Protein AF-D7FYA0-F1 (afdb_monomer)

pLDDT: mean 73.51, std 25.2, range [18.3, 98.06]

Radius of gyration: 28.62 Å; Cα contacts (8 Å, |Δi|>4): 491; chains: 1; bounding box: 89×74×81 Å

Mean predicted aligned error: 13.31 Å

Structure (mmCIF, N/CA/C/O backbone):
data_AF-D7FYA0-F1
#
_entry.id   AF-D7FYA0-F1
#
loop_
_atom_site.group_PDB
_atom_site.id
_atom_site.type_symbol
_atom_site.label_atom_id
_atom_site.label_alt_id
_atom_site.label_comp_id
_atom_site.label_asym_id
_atom_site.label_entity_id
_atom_site.label_seq_id
_atom_site.pdbx_PDB_ins_code
_atom_site.Cartn_x
_atom_site.Cartn_y
_atom_site.Cartn_z
_atom_site.occupancy
_atom_site.B_iso_or_equiv
_atom_site.auth_seq_id
_atom_site.auth_comp_id
_atom_site.auth_asym_id
_atom_site.auth_atom_id
_atom_site.pdbx_PDB_model_num
ATOM 1 N N . MET A 1 1 ? -9.406 -49.881 24.470 1.00 34.91 1 MET A N 1
ATOM 2 C CA . MET A 1 1 ? -10.396 -48.944 23.894 1.00 34.91 1 MET A CA 1
ATOM 3 C C . MET A 1 1 ? -9.647 -47.731 23.357 1.00 34.91 1 MET A C 1
ATOM 5 O O . MET A 1 1 ? -9.033 -47.021 24.137 1.00 34.91 1 MET A O 1
ATOM 9 N N . ARG A 1 2 ? -9.580 -47.570 22.029 1.00 23.20 2 ARG A N 1
ATOM 10 C CA . ARG A 1 2 ? -8.927 -46.435 21.348 1.00 23.20 2 ARG A CA 1
ATOM 11 C C . ARG A 1 2 ? -10.000 -45.409 20.962 1.00 23.20 2 ARG A C 1
ATOM 13 O O . ARG A 1 2 ? -11.023 -45.851 20.442 1.00 23.20 2 ARG A O 1
ATOM 20 N N . PRO A 1 3 ? -9.791 -44.093 21.137 1.00 28.09 3 PRO A N 1
ATOM 21 C CA . PRO A 1 3 ? -10.703 -43.107 20.585 1.00 28.09 3 PRO A CA 1
ATOM 22 C C . PRO A 1 3 ? -10.347 -42.785 19.126 1.00 28.09 3 PRO A C 1
ATOM 24 O O . PRO 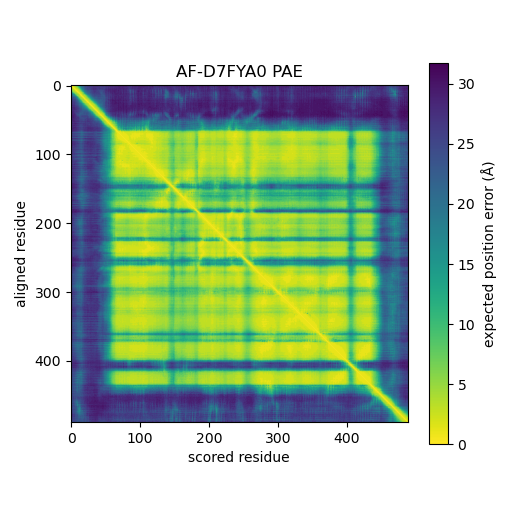A 1 3 ? -9.182 -42.708 18.728 1.00 28.09 3 PRO A O 1
ATOM 27 N N . SER A 1 4 ? -11.406 -42.638 18.339 1.00 23.02 4 SER A N 1
ATOM 28 C CA . SER A 1 4 ? -11.462 -42.331 16.914 1.00 23.02 4 SER A CA 1
ATOM 29 C C . SER A 1 4 ? -10.885 -40.953 16.581 1.00 23.02 4 SER A C 1
ATOM 31 O O . SER A 1 4 ? -11.276 -39.950 17.175 1.00 23.02 4 SER A O 1
ATOM 33 N N . ARG A 1 5 ? -10.010 -40.894 15.571 1.00 25.75 5 ARG A N 1
ATOM 34 C CA . ARG A 1 5 ? -9.572 -39.650 14.923 1.00 25.75 5 ARG A CA 1
ATOM 35 C C . ARG A 1 5 ? -10.638 -39.205 13.917 1.00 25.75 5 ARG A C 1
ATOM 37 O O . ARG A 1 5 ? -10.894 -39.916 12.951 1.00 25.75 5 ARG A O 1
ATOM 44 N N . GLY A 1 6 ? -11.247 -38.044 14.152 1.00 22.66 6 GLY A N 1
ATOM 45 C CA . GLY A 1 6 ? -12.081 -37.350 13.171 1.00 22.66 6 GLY A CA 1
ATOM 46 C C . GLY A 1 6 ? -11.206 -36.646 12.133 1.00 22.66 6 GLY A C 1
ATOM 47 O O . GLY A 1 6 ? -10.280 -35.921 12.491 1.00 22.66 6 GLY A O 1
ATOM 48 N N . ALA A 1 7 ? -11.477 -36.900 10.856 1.00 21.97 7 ALA A N 1
ATOM 49 C CA . ALA A 1 7 ? -10.802 -36.278 9.727 1.00 21.97 7 ALA A CA 1
ATOM 50 C C . ALA A 1 7 ? -11.285 -34.828 9.540 1.00 21.97 7 ALA A C 1
ATOM 52 O O . ALA A 1 7 ? -12.483 -34.588 9.404 1.00 21.97 7 ALA A O 1
ATOM 53 N N . PHE A 1 8 ? -10.352 -33.874 9.502 1.00 22.17 8 PHE A N 1
ATOM 54 C CA . PHE A 1 8 ? -10.597 -32.515 9.021 1.00 22.17 8 PHE A CA 1
ATOM 55 C C . PHE A 1 8 ? -10.213 -32.438 7.541 1.00 22.17 8 PHE A C 1
ATOM 57 O O . PHE A 1 8 ? -9.080 -32.741 7.169 1.00 22.17 8 PHE A O 1
ATOM 64 N N . ALA A 1 9 ? -11.166 -32.041 6.700 1.00 19.44 9 ALA A N 1
ATOM 65 C CA . ALA A 1 9 ? -10.932 -31.721 5.300 1.00 19.44 9 ALA A CA 1
ATOM 66 C C . ALA A 1 9 ? -10.436 -30.270 5.190 1.00 19.44 9 ALA A C 1
ATOM 68 O O . ALA A 1 9 ? -11.156 -29.339 5.548 1.00 19.44 9 ALA A O 1
ATOM 69 N N . VAL A 1 10 ? -9.213 -30.085 4.692 1.00 23.38 10 VAL A N 1
ATOM 70 C CA . VAL A 1 10 ? -8.648 -28.782 4.313 1.00 23.38 10 VAL A CA 1
ATOM 71 C C . VAL A 1 10 ? -8.746 -28.667 2.794 1.00 23.38 10 VAL A C 1
ATOM 73 O O . VAL A 1 10 ? -8.213 -29.502 2.065 1.00 23.38 10 VAL A O 1
ATOM 76 N N . GLY A 1 11 ? -9.485 -27.666 2.316 1.00 20.50 11 GLY A N 1
ATOM 77 C CA . GLY A 1 11 ? -9.653 -27.395 0.891 1.00 20.50 11 GLY A CA 1
ATOM 78 C C . GLY A 1 11 ? -8.407 -26.740 0.300 1.00 20.50 11 GLY A C 1
ATOM 79 O O . GLY A 1 11 ? -8.129 -25.580 0.581 1.00 20.50 11 GLY A O 1
ATOM 80 N N . LEU A 1 12 ? -7.688 -27.486 -0.540 1.00 23.25 12 LEU A N 1
ATOM 81 C CA . LEU A 1 12 ? -6.681 -26.973 -1.470 1.00 23.25 12 LEU A CA 1
ATOM 82 C C . LEU A 1 12 ? -7.350 -26.099 -2.544 1.00 23.25 12 LEU A C 1
ATOM 84 O O . LEU A 1 12 ? -8.295 -26.542 -3.198 1.00 23.25 12 LEU A O 1
ATOM 88 N N . ALA A 1 13 ? -6.794 -24.916 -2.809 1.00 21.95 13 ALA A N 1
ATOM 89 C CA . ALA A 1 13 ? -7.028 -24.183 -4.048 1.00 21.95 13 ALA A CA 1
ATOM 90 C C . ALA A 1 13 ? -5.758 -24.219 -4.915 1.00 21.95 13 ALA A C 1
ATOM 92 O O . ALA A 1 13 ? -4.692 -23.752 -4.532 1.00 21.95 13 ALA A O 1
ATOM 93 N N . SER A 1 14 ? -5.940 -24.858 -6.068 1.00 22.44 14 SER A N 1
ATOM 94 C CA . SER A 1 14 ? -5.029 -25.217 -7.156 1.00 22.44 14 SER A CA 1
ATOM 95 C C . SER A 1 14 ? -3.914 -24.221 -7.534 1.00 22.44 14 SER A C 1
ATOM 97 O O . SER A 1 14 ? -4.184 -23.137 -8.043 1.00 22.44 14 SER A O 1
ATOM 99 N N . LEU A 1 15 ? -2.662 -24.694 -7.470 1.00 24.25 15 LEU A N 1
ATOM 100 C CA . LEU A 1 15 ? -1.656 -24.450 -8.512 1.00 24.25 15 LEU A CA 1
ATOM 101 C C . LEU A 1 15 ? -2.015 -25.355 -9.702 1.00 24.25 15 LEU A C 1
ATOM 103 O O . LEU A 1 15 ? -2.299 -26.541 -9.522 1.00 24.25 15 LEU A O 1
ATOM 107 N N . GLY A 1 16 ? -2.090 -24.799 -10.908 1.00 20.78 16 GLY A N 1
ATOM 108 C CA . GLY A 1 16 ? -2.369 -25.568 -12.117 1.00 20.78 16 GLY A CA 1
ATOM 109 C C . GLY A 1 16 ? -1.102 -26.248 -12.625 1.00 20.78 16 GLY A C 1
ATOM 110 O O . GLY A 1 16 ? -0.289 -25.595 -13.264 1.00 20.78 16 GLY A O 1
ATOM 111 N N . PHE A 1 17 ? -0.957 -27.552 -12.386 1.00 23.05 17 PHE A N 1
ATOM 112 C CA . PHE A 1 17 ? 0.016 -28.391 -13.087 1.00 23.05 17 PHE A CA 1
ATOM 113 C C . PHE A 1 17 ? -0.717 -29.357 -14.016 1.00 23.05 17 PHE A C 1
ATOM 115 O O . PHE A 1 17 ? -1.563 -30.144 -13.588 1.00 23.05 17 PHE A O 1
ATOM 122 N N . ALA A 1 18 ? -0.380 -29.292 -15.303 1.00 24.16 18 ALA A N 1
ATOM 123 C CA . ALA A 1 18 ? -0.739 -30.310 -16.274 1.00 24.16 18 ALA A CA 1
ATOM 124 C C . ALA A 1 18 ? 0.189 -31.518 -16.079 1.00 24.16 18 ALA A C 1
ATOM 126 O O . ALA A 1 18 ? 1.399 -31.420 -16.261 1.00 24.16 18 ALA A O 1
ATOM 127 N N . SER A 1 19 ? -0.390 -32.652 -15.687 1.00 20.69 19 SER A N 1
ATOM 12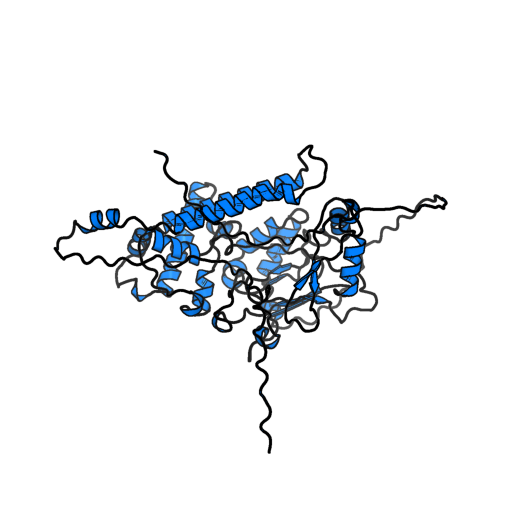8 C CA . SER A 1 19 ? 0.274 -33.956 -15.681 1.00 20.69 19 SER A CA 1
ATOM 129 C C . SER A 1 19 ? 0.115 -34.594 -17.061 1.00 20.69 19 SER A C 1
ATOM 131 O O . SER A 1 19 ? -1.009 -34.734 -17.545 1.00 20.69 19 SER A O 1
ATOM 133 N N . THR A 1 20 ? 1.215 -34.997 -17.696 1.00 26.84 20 THR A N 1
ATOM 134 C CA . THR A 1 20 ? 1.180 -35.856 -18.888 1.00 26.84 20 THR A CA 1
ATOM 135 C C . THR A 1 20 ? 1.907 -37.162 -18.615 1.00 26.84 20 THR A C 1
ATOM 137 O O . THR A 1 20 ? 3.095 -37.176 -18.294 1.00 26.84 20 THR A O 1
ATOM 140 N N . HIS A 1 21 ? 1.152 -38.250 -18.762 1.00 24.48 21 HIS A N 1
ATOM 141 C CA . HIS A 1 21 ? 1.601 -39.634 -18.716 1.00 24.48 21 HIS A CA 1
ATOM 142 C C . HIS A 1 21 ? 2.680 -39.946 -19.761 1.00 24.48 21 HIS A C 1
ATOM 144 O O . HIS A 1 21 ? 2.693 -39.410 -20.869 1.00 24.48 21 HIS A O 1
ATOM 150 N N . ALA A 1 22 ? 3.553 -40.874 -19.374 1.00 23.14 22 ALA A N 1
ATOM 151 C CA . ALA A 1 22 ? 4.593 -41.489 -20.179 1.00 23.14 22 ALA A CA 1
ATOM 152 C C . ALA A 1 22 ? 4.040 -42.230 -21.409 1.00 23.14 22 ALA A C 1
ATOM 154 O O . ALA A 1 22 ? 3.049 -42.952 -21.311 1.00 23.14 22 ALA A O 1
ATOM 155 N N . PHE A 1 23 ? 4.755 -42.125 -22.532 1.00 23.22 23 PHE A N 1
ATOM 156 C CA . PHE A 1 23 ? 4.722 -43.108 -23.613 1.00 23.22 23 PHE A CA 1
ATOM 157 C C . PHE A 1 23 ? 6.124 -43.255 -24.222 1.00 23.22 23 PHE A C 1
ATOM 159 O O . PHE A 1 23 ? 6.878 -42.288 -24.343 1.00 23.22 23 PHE A O 1
ATOM 166 N N . THR A 1 24 ? 6.475 -44.500 -24.523 1.00 26.53 24 THR A N 1
ATOM 167 C CA . THR A 1 24 ? 7.800 -45.027 -24.876 1.00 26.53 24 THR A CA 1
ATOM 168 C C . THR A 1 24 ? 8.007 -45.186 -26.389 1.00 26.53 24 THR A C 1
ATOM 170 O O . THR A 1 24 ? 7.126 -45.722 -27.055 1.00 26.53 24 THR A O 1
ATOM 173 N N . GLY A 1 25 ? 9.222 -44.867 -26.874 1.00 24.08 25 GLY A N 1
ATOM 174 C CA . GLY A 1 25 ? 9.871 -45.436 -28.082 1.00 24.08 25 GLY A CA 1
ATOM 175 C C . GLY A 1 25 ? 9.777 -44.642 -29.406 1.00 24.08 25 GLY A C 1
ATOM 176 O O . GLY A 1 25 ? 8.883 -43.816 -29.548 1.00 24.08 25 GLY A O 1
ATOM 177 N N . PRO A 1 26 ? 10.617 -44.952 -30.425 1.00 30.06 26 PRO A N 1
ATOM 178 C CA . PRO A 1 26 ? 12.087 -44.881 -30.405 1.00 30.06 26 PRO A CA 1
ATOM 179 C C . PRO A 1 26 ? 12.700 -44.006 -31.539 1.00 30.06 26 PRO A C 1
ATOM 181 O O . PRO A 1 26 ? 12.007 -43.400 -32.347 1.00 30.06 26 PRO A O 1
ATOM 184 N N . ALA A 1 27 ? 14.037 -43.938 -31.517 1.00 25.61 27 ALA A N 1
ATOM 185 C CA . ALA A 1 27 ? 14.988 -43.044 -32.191 1.00 25.61 27 ALA A CA 1
ATOM 186 C C . ALA A 1 27 ? 15.115 -43.096 -33.733 1.00 25.61 27 ALA A C 1
ATOM 188 O O . ALA A 1 27 ? 14.872 -44.137 -34.332 1.00 25.61 27 ALA A O 1
ATOM 189 N N . LEU A 1 28 ? 15.663 -42.009 -34.312 1.00 24.25 28 LEU A N 1
ATOM 190 C CA . LEU A 1 28 ? 16.571 -41.957 -35.488 1.00 24.25 28 LEU A CA 1
ATOM 191 C C . LEU A 1 28 ? 17.210 -40.538 -35.573 1.00 24.25 28 LEU A C 1
ATOM 193 O O . LEU A 1 28 ? 16.485 -39.558 -35.696 1.00 24.25 28 LEU A O 1
ATOM 197 N N . THR A 1 29 ? 18.453 -40.319 -35.115 1.00 25.50 29 THR A N 1
ATOM 198 C CA . THR A 1 29 ? 19.770 -40.277 -35.820 1.00 25.50 29 THR A CA 1
ATOM 199 C C . THR A 1 29 ? 20.043 -39.144 -36.837 1.00 25.50 29 THR A C 1
ATOM 201 O O . THR A 1 29 ? 19.496 -39.141 -37.931 1.00 25.50 29 THR A O 1
ATOM 204 N N . THR A 1 30 ? 21.074 -38.333 -36.496 1.00 26.67 30 THR A N 1
ATOM 205 C CA . THR A 1 30 ? 22.162 -37.736 -37.340 1.00 26.67 30 THR A CA 1
ATOM 206 C C . THR A 1 30 ? 21.802 -36.684 -38.416 1.00 26.67 30 THR A C 1
ATOM 208 O O . THR A 1 30 ? 20.799 -36.826 -39.084 1.00 26.67 30 THR A O 1
ATOM 211 N N . ALA A 1 31 ? 22.574 -35.630 -38.736 1.00 24.73 31 ALA A N 1
ATOM 212 C CA . ALA A 1 31 ? 23.927 -35.188 -38.378 1.00 24.73 31 ALA A CA 1
ATOM 213 C C . ALA A 1 31 ? 24.228 -33.749 -38.902 1.00 24.73 31 ALA A C 1
ATOM 215 O O . ALA A 1 31 ? 23.757 -33.369 -39.963 1.00 24.73 31 ALA A O 1
ATOM 216 N N . ARG A 1 32 ? 25.142 -33.068 -38.184 1.00 23.70 32 ARG A N 1
ATOM 217 C CA . ARG A 1 32 ? 26.326 -32.267 -38.610 1.00 23.70 32 ARG A CA 1
ATOM 218 C C . ARG A 1 32 ? 26.267 -30.933 -39.396 1.00 23.70 32 ARG A C 1
ATOM 220 O O . ARG A 1 32 ? 25.649 -30.796 -40.442 1.00 23.70 32 ARG A O 1
ATOM 227 N N . SER A 1 33 ? 27.259 -30.122 -38.975 1.00 26.48 33 SER A N 1
ATOM 228 C CA . SER A 1 33 ? 28.098 -29.111 -39.669 1.00 26.48 33 SER A CA 1
ATOM 229 C C . SER A 1 33 ? 27.683 -27.645 -39.470 1.00 26.48 33 SER A C 1
ATOM 231 O O . SER A 1 33 ? 26.501 -27.349 -39.491 1.00 26.48 33 SER A O 1
ATOM 233 N N . GLY A 1 34 ? 28.570 -26.670 -39.233 1.00 23.25 34 GLY A N 1
ATOM 234 C CA . GLY A 1 34 ? 30.035 -26.626 -39.115 1.00 23.25 34 GLY A CA 1
ATOM 235 C C . GLY A 1 34 ? 30.541 -25.162 -39.144 1.00 23.25 34 GLY A C 1
ATOM 236 O O . GLY A 1 34 ? 29.816 -24.289 -39.600 1.00 23.25 34 GLY A O 1
ATOM 237 N N . CYS A 1 35 ? 31.793 -24.950 -38.704 1.00 21.94 35 CYS A N 1
ATOM 238 C CA . CYS A 1 35 ? 32.676 -23.764 -38.851 1.00 21.94 35 CYS A CA 1
ATOM 239 C C . CYS A 1 35 ? 32.274 -22.427 -38.178 1.00 21.94 35 CYS A C 1
ATOM 241 O O . CYS A 1 35 ? 31.241 -21.853 -38.475 1.00 21.94 35 CYS A O 1
ATOM 243 N N . SER A 1 36 ? 33.023 -21.895 -37.198 1.00 22.69 36 SER A N 1
ATOM 244 C CA . SER A 1 36 ? 34.400 -21.335 -37.230 1.00 22.69 36 SER A CA 1
ATOM 245 C C . SER A 1 36 ? 34.513 -19.973 -37.932 1.00 22.69 36 SER A C 1
ATOM 247 O O . SER A 1 36 ? 34.605 -19.918 -39.154 1.00 22.69 36 SER A O 1
ATOM 249 N N . SER A 1 37 ? 34.655 -18.887 -37.163 1.00 23.47 37 SER A N 1
ATOM 250 C CA . SER A 1 37 ? 35.859 -18.033 -37.193 1.00 23.47 37 SER A CA 1
ATOM 251 C C . SER A 1 37 ? 35.738 -16.838 -36.238 1.00 23.47 37 SER A C 1
ATOM 253 O O . SER A 1 37 ? 34.688 -16.231 -36.056 1.00 23.47 37 SER A O 1
ATOM 255 N N . SER A 1 38 ? 36.860 -16.539 -35.595 1.00 21.58 38 SER A N 1
ATOM 256 C CA . SER A 1 38 ? 37.123 -15.405 -34.718 1.00 21.58 38 SER A CA 1
ATOM 257 C C . SER A 1 38 ? 37.347 -14.105 -35.495 1.00 21.58 38 SER A C 1
ATOM 259 O O . SER A 1 38 ? 38.057 -14.133 -36.499 1.00 21.58 38 SER A O 1
ATOM 261 N N . SER A 1 39 ? 36.899 -12.964 -34.958 1.00 20.67 39 SER A N 1
ATOM 262 C CA . SER A 1 39 ? 37.585 -11.661 -35.062 1.00 20.67 39 SER A CA 1
ATOM 263 C C . SER A 1 39 ? 37.055 -10.657 -34.029 1.00 20.67 39 SER A C 1
ATOM 265 O O . SER A 1 39 ? 35.923 -10.742 -33.566 1.00 20.67 39 SER A O 1
ATOM 267 N N . ARG A 1 40 ? 37.948 -9.750 -33.632 1.00 19.88 40 ARG A N 1
ATOM 268 C CA . ARG A 1 40 ? 37.952 -8.870 -32.456 1.00 19.88 40 ARG A CA 1
ATOM 269 C C . ARG A 1 40 ? 37.398 -7.458 -32.748 1.00 19.88 40 ARG A C 1
ATOM 271 O O . ARG A 1 40 ? 37.683 -6.910 -33.803 1.00 19.88 40 ARG A O 1
ATOM 278 N N . TRP A 1 41 ? 36.758 -6.889 -31.716 1.00 19.39 41 TRP A N 1
ATOM 279 C CA . TRP A 1 41 ? 36.501 -5.476 -31.343 1.00 19.39 41 TRP A CA 1
ATOM 280 C C . TRP A 1 41 ? 35.765 -4.504 -32.293 1.00 19.39 41 TRP A C 1
ATOM 282 O O . TRP A 1 41 ? 36.316 -4.039 -33.285 1.00 19.39 41 TRP A O 1
ATOM 292 N N . ARG A 1 42 ? 34.637 -3.965 -31.795 1.00 18.98 42 ARG A N 1
ATOM 293 C CA . ARG A 1 42 ? 34.445 -2.508 -31.645 1.00 18.98 42 ARG A CA 1
ATOM 294 C C . ARG A 1 42 ? 33.477 -2.220 -30.492 1.00 18.98 42 ARG A C 1
ATOM 296 O O . ARG A 1 42 ? 32.302 -2.555 -30.567 1.00 18.98 42 ARG A O 1
ATOM 303 N N . VAL A 1 43 ? 33.991 -1.608 -29.428 1.00 19.48 43 VAL A N 1
ATOM 304 C CA . VAL A 1 43 ? 33.179 -0.893 -28.439 1.00 19.48 43 VAL A CA 1
ATOM 305 C C . VAL A 1 43 ? 32.791 0.429 -29.090 1.00 19.48 43 VAL A C 1
ATOM 307 O O . VAL A 1 43 ? 33.668 1.216 -29.442 1.00 19.48 43 VAL A O 1
ATOM 310 N N . VAL A 1 44 ? 31.496 0.662 -29.271 1.00 18.30 44 VAL A N 1
ATOM 311 C CA . VAL A 1 44 ? 30.959 2.013 -29.424 1.00 18.30 44 VAL A CA 1
ATOM 312 C C . VAL A 1 44 ? 30.207 2.289 -28.135 1.00 18.30 44 VAL A C 1
ATOM 314 O O . VAL A 1 44 ? 29.124 1.759 -27.911 1.00 18.30 44 VAL A O 1
ATOM 317 N N . ALA A 1 45 ? 30.832 3.071 -27.260 1.00 21.58 45 ALA A N 1
ATOM 318 C CA . ALA A 1 45 ? 30.113 3.752 -26.204 1.00 21.58 45 ALA A CA 1
ATOM 319 C C . ALA A 1 45 ? 29.174 4.752 -26.891 1.00 21.58 45 ALA A C 1
ATOM 321 O O . ALA A 1 45 ? 29.649 5.700 -27.516 1.00 21.58 45 ALA A O 1
ATOM 322 N N . SER A 1 46 ? 27.861 4.519 -26.828 1.00 22.12 46 SER A N 1
ATOM 323 C CA . SER A 1 46 ? 26.904 5.569 -27.163 1.00 22.12 46 SER A CA 1
ATOM 324 C C . SER A 1 46 ? 26.808 6.497 -25.965 1.00 22.12 46 SER A C 1
ATOM 326 O O . SER A 1 46 ? 26.259 6.157 -24.920 1.00 22.12 46 SER A O 1
ATOM 328 N N . THR A 1 47 ? 27.408 7.664 -26.141 1.00 22.61 47 THR A N 1
ATOM 329 C CA . THR A 1 47 ? 27.171 8.884 -25.382 1.00 22.61 47 THR A CA 1
ATOM 330 C C . THR A 1 47 ? 25.685 9.229 -25.320 1.00 22.61 47 THR A C 1
ATOM 332 O O . THR A 1 47 ? 24.940 8.930 -26.252 1.00 22.61 47 THR A O 1
ATOM 335 N N . ALA A 1 48 ? 25.316 9.875 -24.210 1.00 26.06 48 ALA A N 1
ATOM 336 C CA . ALA A 1 48 ? 24.094 10.627 -23.943 1.00 26.06 48 ALA A CA 1
ATOM 337 C C . ALA A 1 48 ? 23.171 10.835 -25.156 1.00 26.06 48 ALA A C 1
ATOM 339 O O . ALA A 1 48 ? 23.532 11.511 -26.125 1.00 26.06 48 ALA A O 1
ATOM 340 N N . VAL A 1 49 ? 21.946 10.312 -25.050 1.00 28.28 49 VAL A N 1
ATOM 341 C CA . VAL A 1 49 ? 20.823 10.799 -25.853 1.00 28.28 49 VAL A CA 1
ATOM 342 C C . VAL A 1 49 ? 20.741 12.301 -25.602 1.00 28.28 49 VAL A C 1
ATOM 344 O O . VAL A 1 49 ? 20.659 12.744 -24.459 1.00 28.28 49 VAL A O 1
ATOM 347 N N . SER A 1 50 ? 20.876 13.078 -26.671 1.00 27.72 50 SER A N 1
ATOM 348 C CA . SER A 1 50 ? 20.815 14.531 -26.608 1.00 27.72 50 SER A CA 1
ATOM 349 C C . SER A 1 50 ? 19.452 14.958 -26.069 1.00 27.72 50 SER A C 1
ATOM 351 O O . SER A 1 50 ? 18.428 14.544 -26.614 1.00 27.72 50 SER A O 1
ATOM 353 N N . ASP A 1 51 ? 19.458 15.810 -25.040 1.00 32.28 51 ASP A N 1
ATOM 354 C CA . ASP A 1 51 ? 18.305 16.576 -24.566 1.00 32.28 51 ASP A CA 1
ATOM 355 C C . ASP A 1 51 ? 17.792 17.475 -25.701 1.00 32.28 51 ASP A C 1
ATOM 357 O O . ASP A 1 51 ? 18.055 18.675 -25.769 1.00 32.28 51 ASP A O 1
ATOM 361 N N . THR A 1 52 ? 17.038 16.901 -26.635 1.00 31.72 52 THR A N 1
ATOM 362 C CA . THR A 1 52 ? 16.075 17.686 -27.399 1.00 31.72 52 THR A CA 1
ATOM 363 C C . THR A 1 52 ? 14.886 17.861 -26.475 1.00 31.72 52 THR A C 1
ATOM 365 O O . THR A 1 52 ? 13.974 17.039 -26.435 1.00 31.72 52 THR A O 1
ATOM 368 N N . ALA A 1 53 ? 14.951 18.918 -25.662 1.00 31.98 53 ALA A N 1
ATOM 369 C CA . ALA A 1 53 ? 13.838 19.371 -24.852 1.00 31.98 53 ALA A CA 1
ATOM 370 C C . ALA A 1 53 ? 12.648 19.624 -25.785 1.00 31.98 53 ALA A C 1
ATOM 372 O O . ALA A 1 53 ? 12.561 20.651 -26.460 1.00 31.98 53 ALA A O 1
ATOM 373 N N . VAL A 1 54 ? 11.737 18.655 -25.854 1.00 34.22 54 VAL A N 1
ATOM 374 C CA . VAL A 1 54 ? 10.391 18.890 -26.359 1.00 34.22 54 VAL A CA 1
ATOM 375 C C . VAL A 1 54 ? 9.822 19.969 -25.451 1.00 34.22 54 VAL A C 1
ATOM 377 O O . VAL A 1 54 ? 9.719 19.758 -24.243 1.00 34.22 54 VAL A O 1
ATOM 380 N N . ALA A 1 55 ? 9.539 21.146 -26.013 1.00 31.03 55 ALA A N 1
ATOM 381 C CA . ALA A 1 55 ? 8.936 22.235 -25.260 1.00 31.03 55 ALA A CA 1
ATOM 382 C C . ALA A 1 55 ? 7.704 21.677 -24.525 1.00 31.03 55 ALA A C 1
ATOM 384 O O . ALA A 1 55 ? 6.847 21.078 -25.188 1.00 31.03 55 ALA A O 1
ATOM 385 N N . PRO A 1 56 ? 7.628 21.794 -23.185 1.00 39.56 56 PRO A N 1
ATOM 386 C CA . PRO A 1 56 ? 6.497 21.262 -22.448 1.00 39.56 56 PRO A CA 1
ATOM 387 C C . PRO A 1 56 ? 5.235 21.910 -23.010 1.00 39.56 56 PRO A C 1
ATOM 389 O O . PRO A 1 56 ? 5.158 23.135 -23.145 1.00 39.56 56 PRO A O 1
ATOM 392 N N . ALA A 1 57 ? 4.266 21.080 -23.401 1.00 40.12 57 ALA A N 1
ATOM 393 C CA . ALA A 1 57 ? 2.930 21.564 -23.705 1.00 40.12 57 ALA A CA 1
ATOM 394 C C . ALA A 1 57 ? 2.484 22.431 -22.522 1.00 40.12 57 ALA A C 1
ATOM 396 O O . ALA A 1 57 ? 2.694 22.031 -21.378 1.00 40.12 57 ALA A O 1
ATOM 397 N N . ALA A 1 58 ? 1.961 23.630 -22.800 1.00 38.97 58 ALA A N 1
ATOM 398 C CA . ALA A 1 58 ? 1.576 24.586 -21.769 1.00 38.97 58 ALA A CA 1
ATOM 399 C C . ALA A 1 58 ? 0.764 23.870 -20.684 1.00 38.97 58 ALA A C 1
ATOM 401 O O . ALA A 1 58 ? -0.312 23.343 -20.980 1.00 38.97 58 ALA A O 1
ATOM 402 N N . ALA A 1 59 ? 1.330 23.812 -19.475 1.00 43.00 59 ALA A N 1
ATOM 403 C CA . ALA A 1 59 ? 0.727 23.134 -18.343 1.00 43.00 59 ALA A CA 1
ATOM 404 C C . ALA A 1 59 ? -0.677 23.708 -18.147 1.00 43.00 59 ALA A C 1
ATOM 406 O O . ALA A 1 59 ? -0.862 24.919 -17.994 1.00 43.00 59 ALA A O 1
ATOM 407 N N . SER A 1 60 ? -1.684 22.851 -18.258 1.00 48.75 60 SER A N 1
ATOM 408 C CA . SER A 1 60 ? -3.058 23.268 -18.020 1.00 48.75 60 SER A CA 1
ATOM 409 C C . SER A 1 60 ? -3.231 23.527 -16.522 1.00 48.75 60 SER A C 1
ATOM 411 O O . SER A 1 60 ? -2.514 22.952 -15.711 1.00 48.75 60 SER A O 1
ATOM 413 N N . ALA A 1 61 ? -4.213 24.330 -16.108 1.00 50.41 61 ALA A N 1
ATOM 414 C CA . ALA A 1 61 ? -4.527 24.508 -14.682 1.00 50.41 61 ALA A CA 1
ATOM 415 C C . ALA A 1 61 ? -4.856 23.181 -13.950 1.00 50.41 61 ALA A C 1
ATOM 417 O O . ALA A 1 61 ? -4.898 23.145 -12.724 1.00 50.41 61 ALA A O 1
ATOM 418 N N . ALA A 1 62 ? -5.077 22.083 -14.687 1.00 53.91 62 ALA A N 1
ATOM 419 C CA . ALA A 1 62 ? -5.198 20.746 -14.120 1.00 53.91 62 ALA A CA 1
ATOM 420 C C . ALA A 1 62 ? -3.847 20.153 -13.665 1.00 53.91 62 ALA A C 1
ATOM 422 O O . ALA A 1 62 ? -3.851 19.289 -12.796 1.00 53.91 62 ALA A O 1
ATOM 423 N N . ASP A 1 63 ? -2.707 20.616 -14.188 1.00 54.38 63 ASP A N 1
ATOM 424 C CA . ASP A 1 63 ? -1.379 20.070 -13.866 1.00 54.38 63 ASP A CA 1
ATOM 425 C C . ASP A 1 63 ? -0.885 20.492 -12.471 1.00 54.38 63 ASP A C 1
ATOM 427 O O . ASP A 1 63 ? -0.261 19.689 -11.776 1.00 54.38 63 ASP A O 1
ATOM 431 N N . GLU A 1 64 ? -1.243 21.690 -11.985 1.00 57.81 64 GLU A N 1
ATOM 432 C CA . GLU A 1 64 ? -0.916 22.112 -10.608 1.00 57.81 64 GLU A CA 1
ATOM 433 C C . GLU A 1 64 ? -1.615 21.249 -9.544 1.00 57.81 64 GLU A C 1
ATOM 435 O O . GLU A 1 64 ? -1.120 21.110 -8.425 1.00 57.81 64 GLU A O 1
ATOM 440 N N . GLN A 1 65 ? -2.740 20.610 -9.886 1.00 66.38 65 GLN A N 1
ATOM 441 C CA . GLN A 1 65 ? -3.498 19.782 -8.949 1.00 66.38 65 GLN A CA 1
ATOM 442 C C . GLN A 1 65 ? -2.768 18.479 -8.570 1.00 66.38 65 GLN A C 1
ATOM 444 O O . GLN A 1 65 ? -3.039 17.919 -7.503 1.00 66.38 65 GLN A O 1
ATOM 449 N N . TYR A 1 66 ? -1.864 17.978 -9.419 1.00 76.81 66 TYR A N 1
ATOM 450 C CA . TYR A 1 66 ? -1.276 16.639 -9.269 1.00 76.81 66 TYR A CA 1
ATOM 451 C C . TYR A 1 66 ? 0.193 16.627 -8.851 1.00 76.81 66 TYR A C 1
ATOM 453 O O . TYR A 1 66 ? 0.702 15.545 -8.555 1.00 76.81 66 TYR A O 1
ATOM 461 N N . SER A 1 67 ? 0.830 17.798 -8.769 1.00 87.06 67 SER A N 1
ATOM 462 C CA . SER A 1 67 ? 2.269 17.944 -8.527 1.00 87.06 67 SER A CA 1
ATOM 463 C C . SER A 1 67 ? 2.555 19.039 -7.485 1.00 87.06 67 SER A C 1
ATOM 465 O O . SER A 1 67 ? 3.060 20.099 -7.856 1.00 87.06 67 SER A O 1
ATOM 467 N N . PRO A 1 68 ? 2.246 18.846 -6.181 1.00 93.06 68 PRO A N 1
ATOM 468 C CA . PRO A 1 68 ? 2.512 19.870 -5.170 1.00 93.06 68 PRO A CA 1
ATOM 469 C C . PRO A 1 68 ? 3.995 20.286 -5.193 1.00 93.06 68 PRO A C 1
ATOM 471 O O . PRO A 1 68 ? 4.857 19.435 -4.946 1.00 93.06 68 PRO A O 1
ATOM 474 N N . PRO A 1 69 ? 4.332 21.564 -5.470 1.00 93.69 69 PRO A N 1
ATOM 475 C CA . PRO A 1 69 ? 5.719 21.963 -5.729 1.00 93.69 69 PRO A CA 1
ATOM 476 C C . PRO A 1 69 ? 6.676 21.664 -4.571 1.00 93.69 69 PRO A C 1
ATOM 478 O O . PRO A 1 69 ? 7.827 21.292 -4.793 1.00 93.69 69 PRO A O 1
ATOM 481 N N . GLN A 1 70 ? 6.189 21.781 -3.331 1.00 95.12 70 GLN A N 1
ATOM 482 C CA . GLN A 1 70 ? 6.955 21.487 -2.116 1.00 95.12 70 GLN A CA 1
ATOM 483 C C . GLN A 1 70 ? 7.330 20.001 -2.027 1.00 95.12 70 GLN A C 1
ATOM 485 O O . GLN A 1 70 ? 8.497 19.675 -1.811 1.00 95.12 70 GLN A O 1
ATOM 490 N N . LEU A 1 71 ? 6.373 19.107 -2.292 1.00 96.06 71 LEU A N 1
ATOM 491 C CA . LEU A 1 71 ? 6.608 17.665 -2.328 1.00 96.06 71 LEU A CA 1
ATOM 492 C C . LEU A 1 71 ? 7.583 17.286 -3.450 1.00 96.06 71 LEU A C 1
ATOM 494 O O . LEU A 1 71 ? 8.511 16.514 -3.223 1.00 96.06 71 LEU A O 1
ATOM 498 N N . VAL A 1 72 ? 7.414 17.844 -4.654 1.00 96.81 72 VAL A N 1
ATOM 499 C CA . VAL A 1 72 ? 8.320 17.589 -5.790 1.00 96.81 72 VAL A CA 1
ATOM 500 C C . VAL A 1 72 ? 9.750 18.040 -5.471 1.00 96.81 72 VAL A C 1
ATOM 502 O O . VAL A 1 72 ? 10.701 17.305 -5.747 1.00 96.81 72 VAL A O 1
ATOM 505 N N . ALA A 1 73 ? 9.916 19.209 -4.845 1.00 96.81 73 ALA A N 1
ATOM 506 C CA . ALA A 1 73 ? 11.220 19.698 -4.406 1.00 96.81 73 ALA A CA 1
ATOM 507 C C . ALA A 1 73 ? 11.865 18.761 -3.369 1.00 96.81 73 ALA A C 1
ATOM 509 O O . ALA A 1 73 ? 13.017 18.360 -3.548 1.00 96.81 73 ALA A O 1
ATOM 510 N N . ALA A 1 74 ? 11.110 18.339 -2.348 1.00 96.88 74 ALA A N 1
ATOM 511 C CA . ALA A 1 74 ? 11.585 17.415 -1.315 1.00 96.88 74 ALA A CA 1
ATOM 512 C C . ALA A 1 74 ? 11.986 16.042 -1.886 1.00 96.88 74 ALA A C 1
ATOM 514 O O . ALA A 1 74 ? 13.007 15.469 -1.491 1.00 96.88 74 ALA A O 1
ATOM 515 N N . LEU A 1 75 ? 11.218 15.524 -2.852 1.00 97.50 75 LEU A N 1
ATOM 516 C CA . LEU A 1 75 ? 11.533 14.284 -3.564 1.00 97.50 75 LEU A CA 1
ATOM 517 C C . LEU A 1 75 ? 12.830 14.402 -4.364 1.00 97.50 75 LEU A C 1
ATOM 519 O O . LEU A 1 75 ? 13.665 13.500 -4.301 1.00 97.50 75 LEU A O 1
ATOM 523 N N . ARG A 1 76 ? 13.025 15.511 -5.089 1.00 97.31 76 ARG A N 1
ATOM 524 C CA . ARG A 1 76 ? 14.247 15.755 -5.866 1.00 97.31 76 ARG A CA 1
ATOM 525 C C . ARG A 1 76 ? 15.474 15.851 -4.964 1.00 97.31 76 ARG A C 1
ATOM 527 O O . ARG A 1 76 ? 16.475 15.197 -5.248 1.00 97.31 76 ARG A O 1
ATOM 534 N N . GLU A 1 77 ? 15.392 16.629 -3.887 1.00 97.44 77 GLU A N 1
ATOM 535 C CA . GLU A 1 77 ? 16.487 16.784 -2.924 1.00 97.44 77 GLU A CA 1
ATOM 536 C C . GLU A 1 77 ? 16.861 15.442 -2.287 1.00 97.44 77 GLU A C 1
ATOM 538 O O . GLU A 1 77 ? 18.023 15.035 -2.316 1.00 97.44 77 GLU A O 1
ATOM 543 N N . THR A 1 78 ? 15.866 14.712 -1.780 1.00 96.81 78 THR A N 1
ATOM 544 C CA . THR A 1 78 ? 16.105 13.426 -1.119 1.00 96.81 78 THR A CA 1
ATOM 545 C C . THR A 1 78 ? 16.635 12.385 -2.101 1.00 96.81 78 THR A C 1
ATOM 547 O O . THR A 1 78 ? 17.545 11.624 -1.771 1.00 96.81 78 THR A O 1
ATOM 550 N N . SER A 1 79 ? 16.115 12.361 -3.331 1.00 96.56 79 SER A N 1
ATOM 551 C CA . SER A 1 79 ? 16.599 11.468 -4.384 1.00 96.56 79 SER A CA 1
ATOM 552 C C . SER A 1 79 ? 18.053 11.755 -4.764 1.00 96.56 79 SER A C 1
ATOM 554 O O . SER A 1 79 ? 18.818 10.812 -4.936 1.00 96.56 79 SER A O 1
ATOM 556 N N . ALA A 1 80 ? 18.471 13.023 -4.824 1.00 96.81 80 ALA A N 1
ATOM 557 C CA . ALA A 1 80 ? 19.860 13.386 -5.118 1.00 96.81 80 ALA A CA 1
ATOM 558 C C . ALA A 1 80 ? 20.859 12.885 -4.057 1.00 96.81 80 ALA A C 1
ATOM 560 O O . ALA A 1 80 ? 22.032 12.683 -4.362 1.00 96.81 80 ALA A O 1
ATOM 561 N N . GLN A 1 81 ? 20.398 12.677 -2.822 1.00 96.62 81 GLN A N 1
ATOM 562 C CA . GLN A 1 81 ? 21.203 12.168 -1.705 1.00 96.62 81 GLN A CA 1
ATOM 563 C C . GLN A 1 81 ? 21.051 10.652 -1.498 1.00 96.62 81 GLN A C 1
ATOM 565 O O . GLN A 1 81 ? 21.783 10.055 -0.708 1.00 96.62 81 GLN A O 1
ATOM 570 N N . SER A 1 82 ? 20.086 10.026 -2.173 1.00 95.62 82 SER A N 1
ATOM 571 C CA . SER A 1 82 ? 19.779 8.606 -2.015 1.00 95.62 82 SER A CA 1
ATOM 572 C C . SER A 1 82 ? 20.707 7.743 -2.877 1.00 95.62 82 SER A C 1
ATOM 574 O O . SER A 1 82 ? 21.107 8.162 -3.965 1.00 95.62 82 SER A O 1
ATOM 576 N N . PRO A 1 83 ? 21.031 6.510 -2.445 1.00 95.12 83 PRO A N 1
ATOM 577 C CA . PRO A 1 83 ? 21.737 5.568 -3.306 1.00 95.12 83 PRO A CA 1
ATOM 578 C C . PRO A 1 83 ? 20.892 5.218 -4.548 1.00 95.12 83 PRO A C 1
ATOM 580 O O . PRO A 1 83 ? 19.671 5.406 -4.529 1.00 95.12 83 PRO A O 1
ATOM 583 N N . PRO A 1 84 ? 21.502 4.662 -5.612 1.00 92.62 84 PRO A N 1
ATOM 584 C CA . PRO A 1 84 ? 20.775 4.065 -6.730 1.00 92.62 84 PRO A CA 1
ATOM 585 C C . PRO A 1 84 ? 19.649 3.137 -6.270 1.00 92.62 84 PRO A C 1
ATOM 587 O O . PRO A 1 84 ? 19.866 2.259 -5.435 1.00 92.62 84 PRO A O 1
ATOM 590 N N . LEU A 1 85 ? 18.446 3.349 -6.806 1.00 88.19 85 LEU A N 1
ATOM 591 C CA . LEU A 1 85 ? 17.208 2.660 -6.428 1.00 88.19 85 LEU A CA 1
ATOM 592 C C . LEU A 1 85 ? 16.838 2.777 -4.935 1.00 88.19 85 LEU A C 1
ATOM 594 O O . LEU A 1 85 ? 16.027 1.996 -4.439 1.00 88.19 85 LEU A O 1
ATOM 598 N N . GLY A 1 86 ? 17.388 3.766 -4.223 1.00 90.69 86 GLY A N 1
ATOM 599 C CA . GLY A 1 86 ? 17.066 4.085 -2.832 1.00 90.69 86 GLY A CA 1
ATOM 600 C C . GLY A 1 86 ? 15.669 4.686 -2.705 1.00 90.69 86 GLY A C 1
ATOM 601 O O . GLY A 1 86 ? 15.502 5.906 -2.655 1.00 90.69 86 GLY A O 1
ATOM 602 N N . VAL A 1 87 ? 14.653 3.825 -2.684 1.00 91.56 87 VAL A N 1
ATOM 603 C CA . VAL A 1 87 ? 13.240 4.217 -2.586 1.00 91.56 87 VAL A CA 1
ATOM 604 C C . VAL A 1 87 ? 12.841 4.631 -1.170 1.00 91.56 87 VAL A C 1
ATOM 606 O O . VAL A 1 87 ? 11.847 5.330 -0.998 1.00 91.56 87 VAL A O 1
ATOM 609 N N . GLU A 1 88 ? 13.610 4.252 -0.150 1.00 91.62 88 GLU A N 1
ATOM 610 C CA . GLU A 1 88 ? 13.340 4.597 1.247 1.00 91.62 88 GLU A CA 1
ATOM 611 C C . GLU A 1 88 ? 13.340 6.112 1.466 1.00 91.62 88 GLU A C 1
ATOM 613 O O . GLU A 1 88 ? 12.446 6.635 2.130 1.00 91.62 88 GLU A O 1
ATOM 618 N N . GLY A 1 89 ? 14.291 6.826 0.854 1.00 92.75 89 GLY A N 1
ATOM 619 C CA . GLY A 1 89 ? 14.347 8.286 0.910 1.00 92.75 89 GLY A CA 1
ATOM 620 C C . GLY A 1 89 ? 13.095 8.931 0.309 1.00 92.75 89 GLY A C 1
ATOM 621 O O . GLY A 1 89 ? 12.514 9.836 0.901 1.00 92.75 89 GLY A O 1
ATOM 622 N N . ILE A 1 90 ? 12.614 8.403 -0.819 1.00 94.88 90 ILE A N 1
ATOM 623 C CA . ILE A 1 90 ? 11.388 8.869 -1.486 1.00 94.88 90 ILE A CA 1
ATOM 624 C C . ILE A 1 90 ? 10.176 8.685 -0.562 1.00 94.88 90 ILE A C 1
ATOM 626 O O . ILE A 1 90 ? 9.404 9.623 -0.371 1.00 94.88 90 ILE A O 1
ATOM 630 N N . PHE A 1 91 ? 10.020 7.509 0.058 1.00 95.38 91 PHE A N 1
ATOM 631 C CA . PHE A 1 91 ? 8.926 7.271 1.005 1.00 95.38 91 PHE A CA 1
ATOM 632 C C . PHE A 1 91 ? 9.025 8.153 2.253 1.00 95.38 91 PHE A C 1
ATOM 634 O O . PHE A 1 91 ? 8.003 8.660 2.710 1.00 95.38 91 PHE A O 1
ATOM 641 N N . SER A 1 92 ? 10.228 8.375 2.784 1.00 93.62 92 SER A N 1
ATOM 642 C CA . SER A 1 92 ? 10.437 9.261 3.935 1.00 93.62 92 SER A CA 1
ATOM 643 C C . SER A 1 92 ? 10.066 10.712 3.605 1.00 93.62 92 SER A C 1
ATOM 645 O O . SER A 1 92 ? 9.344 11.350 4.371 1.00 93.62 92 SER A O 1
ATOM 647 N N . ALA A 1 93 ? 10.458 11.215 2.428 1.00 95.44 93 ALA A N 1
ATOM 648 C CA . ALA A 1 93 ? 10.055 12.538 1.950 1.00 95.44 93 ALA A CA 1
ATOM 649 C C . ALA A 1 93 ? 8.525 12.653 1.818 1.00 95.44 93 ALA A C 1
ATOM 651 O O . ALA A 1 93 ? 7.937 13.606 2.324 1.00 95.44 93 ALA A O 1
ATOM 652 N N . MET A 1 94 ? 7.867 11.645 1.233 1.00 96.00 94 MET A N 1
ATOM 653 C CA . MET A 1 94 ? 6.402 11.589 1.140 1.00 96.00 94 MET A CA 1
ATOM 654 C C . MET A 1 94 ? 5.716 11.554 2.516 1.00 96.00 94 MET A C 1
ATOM 656 O O . MET A 1 94 ? 4.700 12.210 2.706 1.00 96.00 94 MET A O 1
ATOM 660 N N . ALA A 1 95 ? 6.242 10.808 3.491 1.00 94.56 95 ALA A N 1
ATOM 661 C CA . ALA A 1 95 ? 5.647 10.719 4.830 1.00 94.56 95 ALA A CA 1
ATOM 662 C C . ALA A 1 95 ? 5.782 11.997 5.667 1.00 94.56 95 ALA A C 1
ATOM 664 O O . ALA A 1 95 ? 5.000 12.198 6.599 1.00 94.56 95 ALA A O 1
ATOM 665 N N . ARG A 1 96 ? 6.785 12.831 5.378 1.00 94.06 96 ARG A N 1
ATOM 666 C CA . ARG A 1 96 ? 7.010 14.110 6.068 1.00 94.06 96 ARG A CA 1
ATOM 667 C C . ARG A 1 96 ? 6.214 15.258 5.459 1.00 94.06 96 ARG A C 1
ATOM 669 O O . ARG A 1 96 ? 6.027 16.269 6.127 1.00 94.06 96 ARG A O 1
ATOM 676 N N . ASP A 1 97 ? 5.757 15.102 4.223 1.00 95.81 97 ASP A N 1
ATOM 677 C CA . ASP A 1 97 ? 4.945 16.094 3.535 1.00 95.81 97 ASP A CA 1
ATOM 678 C C . ASP A 1 97 ? 3.475 16.013 3.983 1.00 95.81 97 ASP A C 1
ATOM 680 O O . ASP A 1 97 ? 2.786 15.002 3.805 1.00 95.81 97 ASP A O 1
ATOM 684 N N . ASP A 1 98 ? 2.984 17.098 4.586 1.00 94.19 98 ASP A N 1
ATOM 685 C CA . ASP A 1 98 ? 1.624 17.155 5.125 1.00 94.19 98 ASP A CA 1
ATOM 686 C C . ASP A 1 98 ? 0.557 17.061 4.025 1.00 94.19 98 ASP A C 1
ATOM 688 O O . ASP A 1 98 ? -0.498 16.461 4.256 1.00 94.19 98 ASP A O 1
ATOM 692 N N . VAL A 1 99 ? 0.815 17.606 2.831 1.00 95.19 99 VAL A N 1
ATOM 693 C CA . VAL A 1 99 ? -0.124 17.532 1.701 1.00 95.19 99 VAL A CA 1
ATOM 694 C C . VAL A 1 99 ? -0.239 16.088 1.225 1.00 95.19 99 VAL 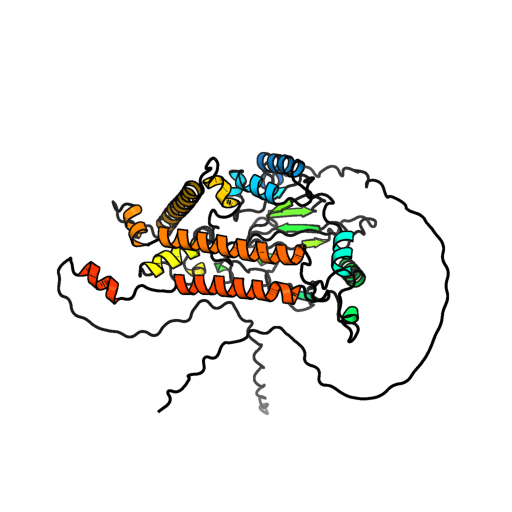A C 1
ATOM 696 O O . VAL A 1 99 ? -1.346 15.574 1.054 1.00 95.19 99 VAL A O 1
ATOM 699 N N . PHE A 1 100 ? 0.880 15.376 1.087 1.00 95.81 100 PHE A N 1
ATOM 700 C CA . PHE A 1 100 ? 0.867 13.974 0.704 1.00 95.81 100 PHE A CA 1
ATOM 701 C C . PHE A 1 100 ? 0.064 13.134 1.692 1.00 95.81 100 PHE A C 1
ATOM 703 O O . PHE A 1 100 ? -0.877 12.453 1.288 1.00 95.81 100 PHE A O 1
ATOM 710 N N . VAL A 1 101 ? 0.383 13.198 2.985 1.00 93.56 101 VAL A N 1
ATOM 711 C CA . VAL A 1 101 ? -0.272 12.356 3.998 1.00 93.56 101 VAL A CA 1
ATOM 712 C C . VAL A 1 101 ? -1.758 12.692 4.139 1.00 93.56 101 VAL A C 1
ATOM 714 O O . VAL A 1 101 ? -2.597 11.788 4.208 1.00 93.56 101 VAL A O 1
ATOM 717 N N . ASN A 1 102 ? -2.107 13.980 4.180 1.00 92.38 102 ASN A N 1
ATOM 718 C CA . ASN A 1 102 ? -3.471 14.398 4.486 1.00 92.38 102 ASN A CA 1
ATOM 719 C C . ASN A 1 102 ? -4.369 14.482 3.245 1.00 92.38 102 ASN A C 1
ATOM 721 O O . ASN A 1 102 ? -5.582 14.323 3.391 1.00 92.38 102 ASN A O 1
ATOM 725 N N . GLU A 1 103 ? -3.836 14.661 2.035 1.00 94.44 103 GLU A N 1
ATOM 726 C CA . GLU A 1 103 ? -4.646 14.903 0.830 1.00 94.44 103 G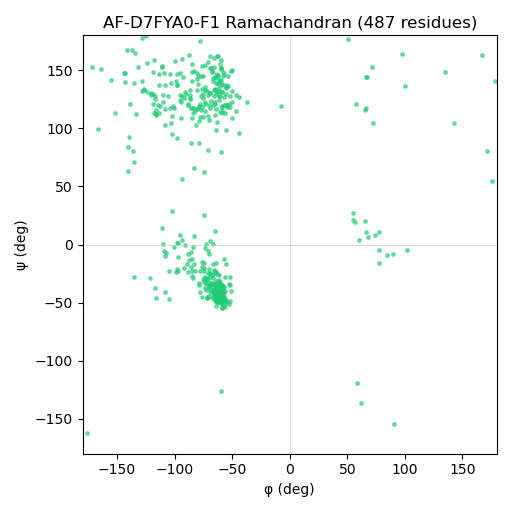LU A CA 1
ATOM 727 C C . GLU A 1 103 ? -4.450 13.885 -0.298 1.00 94.44 103 GLU A C 1
ATOM 729 O O . GLU A 1 103 ? -5.400 13.642 -1.050 1.00 94.44 103 GLU A O 1
ATOM 734 N N . LEU A 1 104 ? -3.272 13.261 -0.413 1.00 95.31 104 LEU A N 1
ATOM 735 C CA . LEU A 1 104 ? -2.939 12.369 -1.533 1.00 95.31 104 LEU A CA 1
ATOM 736 C C . LEU A 1 104 ? -2.961 10.887 -1.138 1.00 95.31 104 LEU A C 1
ATOM 738 O O . LEU A 1 104 ? -3.582 10.071 -1.826 1.00 95.31 104 LEU A O 1
ATOM 742 N N . TRP A 1 105 ? -2.347 10.520 -0.012 1.00 95.31 105 TRP A N 1
ATOM 743 C CA . TRP A 1 105 ? -2.203 9.141 0.446 1.00 95.31 105 TRP A CA 1
ATOM 744 C C . TRP A 1 105 ? -3.564 8.446 0.557 1.00 95.31 105 TRP A C 1
ATOM 746 O O . TRP A 1 105 ? -4.458 8.882 1.279 1.00 95.31 105 TRP A O 1
ATOM 756 N N . GLN A 1 106 ? -3.736 7.358 -0.204 1.00 93.69 106 GLN A N 1
ATOM 757 C CA . GLN A 1 106 ? -4.994 6.605 -0.345 1.00 93.69 106 GLN A CA 1
ATOM 758 C C . GLN A 1 106 ? -6.196 7.399 -0.914 1.00 93.69 106 GLN A C 1
ATOM 760 O O . GLN A 1 106 ? -7.289 6.839 -1.055 1.00 93.69 106 GLN A O 1
ATOM 765 N N . LYS A 1 107 ? -6.014 8.668 -1.304 1.00 93.81 107 LYS A N 1
ATOM 766 C CA . LYS A 1 107 ? -7.090 9.608 -1.665 1.00 93.81 107 LYS A CA 1
ATOM 767 C C . LYS A 1 107 ? -7.052 10.067 -3.116 1.00 93.81 107 LYS A C 1
ATOM 769 O O . LYS A 1 107 ? -8.105 10.068 -3.744 1.00 93.81 107 LYS A O 1
ATOM 774 N N . LYS A 1 108 ? -5.887 10.448 -3.641 1.00 94.75 108 LYS A N 1
ATOM 775 C CA . LYS A 1 108 ? -5.728 11.002 -4.994 1.00 94.75 108 LYS A CA 1
ATOM 776 C C . LYS A 1 108 ? -4.420 10.519 -5.627 1.00 94.75 108 LYS A C 1
ATOM 778 O O . LYS A 1 108 ? -3.451 10.298 -4.901 1.00 94.75 108 LYS A O 1
ATOM 783 N N . PRO A 1 109 ? -4.376 10.329 -6.956 1.00 95.69 109 PRO A N 1
ATOM 784 C CA . PRO A 1 109 ? -3.115 10.102 -7.644 1.00 95.69 109 PRO A CA 1
ATOM 785 C C . PRO A 1 109 ? -2.218 11.338 -7.566 1.00 95.69 109 PRO A C 1
ATOM 787 O O . PRO A 1 109 ? -2.705 12.460 -7.450 1.00 95.69 109 PRO A O 1
ATOM 790 N N . PHE A 1 110 ? -0.914 11.101 -7.638 1.00 95.12 110 PHE A N 1
ATOM 791 C CA . PHE A 1 110 ? 0.119 12.133 -7.645 1.00 95.12 110 PHE A CA 1
ATOM 792 C C . PHE A 1 110 ? 1.144 11.806 -8.725 1.00 95.12 110 PHE A C 1
ATOM 794 O O . PHE A 1 110 ? 1.521 10.642 -8.887 1.00 95.12 110 PHE A O 1
ATOM 801 N N . PHE A 1 111 ? 1.590 12.824 -9.450 1.00 95.38 111 PHE A N 1
ATOM 802 C CA . PHE A 1 111 ? 2.611 12.706 -10.478 1.00 95.38 111 PHE A CA 1
ATOM 803 C C . PHE A 1 111 ? 3.791 13.610 -10.118 1.00 95.38 111 PHE A C 1
ATOM 805 O O . PHE A 1 111 ? 3.626 14.784 -9.821 1.00 95.38 111 PHE A O 1
ATOM 812 N N . CYS A 1 112 ? 4.993 13.048 -10.123 1.00 95.94 112 CYS A N 1
ATOM 813 C CA . CYS A 1 112 ? 6.236 13.790 -10.016 1.00 95.94 112 CYS A CA 1
ATOM 814 C C . CYS A 1 112 ? 6.852 13.863 -11.411 1.00 95.94 112 CYS A C 1
ATOM 816 O O . CYS A 1 112 ? 7.395 12.873 -11.909 1.00 95.94 112 CYS A O 1
ATOM 818 N N . ASP A 1 113 ? 6.741 15.033 -12.029 1.00 94.31 113 ASP A N 1
ATOM 819 C CA . ASP A 1 113 ? 7.297 15.350 -13.345 1.00 94.31 113 ASP A CA 1
ATOM 820 C C . ASP A 1 113 ? 8.822 15.559 -13.315 1.00 94.31 113 ASP A C 1
ATOM 822 O O . ASP A 1 113 ? 9.495 15.499 -14.347 1.00 94.31 113 ASP A O 1
ATOM 826 N N . ALA A 1 114 ? 9.400 15.748 -12.130 1.00 95.25 114 ALA A N 1
ATOM 827 C CA . ALA A 1 114 ? 10.836 15.773 -11.944 1.00 95.25 114 ALA A CA 1
ATOM 828 C C . ALA A 1 114 ? 11.450 14.381 -12.164 1.00 95.25 114 ALA A C 1
ATOM 830 O O . ALA A 1 114 ? 11.050 13.398 -11.543 1.00 95.25 114 ALA A O 1
ATOM 831 N N . SER A 1 115 ? 12.500 14.320 -12.985 1.00 95.69 115 SER A N 1
ATOM 832 C CA . SER A 1 115 ? 13.371 13.147 -13.033 1.00 95.69 115 SER A CA 1
ATOM 833 C C . SER A 1 115 ? 14.165 13.047 -11.728 1.00 95.69 115 SER A C 1
ATOM 835 O O . SER A 1 115 ? 14.918 13.959 -11.374 1.00 95.69 115 SER A O 1
ATOM 837 N N . LEU A 1 116 ? 13.950 11.963 -10.984 1.00 96.50 116 LEU A N 1
ATOM 838 C CA . LEU A 1 116 ? 14.611 11.684 -9.715 1.00 96.50 116 LEU A CA 1
ATOM 839 C C . LEU A 1 116 ? 15.960 10.977 -9.963 1.00 96.50 116 LEU A C 1
ATOM 841 O O . LEU A 1 116 ? 15.955 9.860 -10.494 1.00 96.50 116 LEU A O 1
ATOM 845 N N . PRO A 1 117 ? 17.114 11.571 -9.583 1.00 95.81 117 PRO A N 1
ATOM 846 C CA . PRO A 1 117 ? 18.441 11.017 -9.885 1.00 95.81 117 PRO A CA 1
ATOM 847 C C . PRO A 1 117 ? 18.679 9.591 -9.375 1.00 95.81 117 PRO A C 1
ATOM 849 O O . PRO A 1 117 ? 19.303 8.790 -10.065 1.00 95.81 117 PRO A O 1
ATOM 852 N N . SER A 1 118 ? 18.142 9.239 -8.202 1.00 94.25 118 SER A N 1
ATOM 853 C CA . SER A 1 118 ? 18.252 7.883 -7.644 1.00 94.25 118 SER A CA 1
ATOM 854 C C . SER A 1 118 ? 17.440 6.829 -8.402 1.00 94.25 118 SER A C 1
ATOM 856 O O . SER A 1 118 ? 17.576 5.645 -8.107 1.00 94.25 118 SER A O 1
ATOM 858 N N . LEU A 1 119 ? 16.599 7.218 -9.364 1.00 94.69 119 LEU A N 1
ATOM 859 C CA . LEU A 1 119 ? 15.782 6.305 -10.170 1.00 94.69 119 LEU A CA 1
ATOM 860 C C . LEU A 1 119 ? 16.131 6.360 -11.660 1.00 94.69 119 LEU A C 1
ATOM 862 O O . LEU A 1 119 ? 16.103 5.331 -12.338 1.00 94.69 119 LEU A O 1
ATOM 866 N N . ALA A 1 120 ? 16.446 7.548 -12.179 1.00 93.69 120 ALA A N 1
ATOM 867 C CA . ALA A 1 120 ? 16.722 7.767 -13.592 1.00 93.69 120 ALA A CA 1
ATOM 868 C C . ALA A 1 120 ? 17.896 6.898 -14.069 1.00 93.69 120 ALA A C 1
ATOM 870 O O . ALA A 1 120 ? 19.014 7.005 -13.565 1.00 93.69 120 ALA A O 1
ATOM 871 N N . GLY A 1 121 ? 17.620 6.007 -15.026 1.00 89.06 121 GLY A N 1
ATOM 872 C CA . GLY A 1 121 ? 18.618 5.104 -15.608 1.00 89.06 121 GLY A CA 1
ATOM 873 C C . GLY A 1 121 ? 19.168 4.029 -14.663 1.00 89.06 121 GLY A C 1
ATOM 874 O O . GLY A 1 121 ? 20.080 3.317 -15.059 1.00 89.06 121 GLY A O 1
ATOM 875 N N . GLN A 1 122 ? 18.636 3.888 -13.442 1.00 91.12 122 GLN A N 1
ATOM 876 C CA . GLN A 1 122 ? 19.170 2.946 -12.445 1.00 91.12 122 GLN A CA 1
ATOM 877 C C . GLN A 1 122 ? 18.628 1.513 -12.590 1.00 91.12 122 GLN A C 1
ATOM 879 O O . GLN A 1 122 ? 19.133 0.602 -11.944 1.00 91.12 122 GLN A O 1
ATOM 884 N N . TYR A 1 123 ? 17.584 1.313 -13.399 1.00 89.25 123 TYR A N 1
ATOM 885 C CA . TYR A 1 123 ? 17.070 -0.007 -13.764 1.00 89.25 123 TYR A CA 1
ATOM 886 C C . TYR A 1 123 ? 16.703 -0.021 -15.246 1.00 89.25 123 TYR A C 1
ATOM 888 O O . TYR A 1 123 ? 15.874 0.771 -15.705 1.00 89.25 123 TYR A O 1
ATOM 896 N N . THR A 1 124 ? 17.338 -0.911 -15.993 1.00 88.50 124 THR A N 1
ATOM 897 C CA . THR A 1 124 ? 17.386 -0.912 -17.454 1.00 88.50 124 THR A CA 1
ATOM 898 C C . THR A 1 124 ? 16.975 -2.270 -18.027 1.00 88.50 124 THR A C 1
ATOM 900 O O . THR A 1 124 ? 16.688 -3.224 -17.303 1.00 88.50 124 THR A O 1
ATOM 903 N N . LEU A 1 125 ? 16.929 -2.378 -19.358 1.00 87.25 125 LEU A N 1
ATOM 904 C CA . LEU A 1 125 ? 16.715 -3.666 -20.023 1.00 87.25 125 LEU A CA 1
ATOM 905 C C . LEU A 1 125 ? 17.885 -4.634 -19.845 1.00 87.25 125 LEU A C 1
ATOM 907 O O . LEU A 1 125 ? 17.649 -5.839 -19.883 1.00 87.25 125 LEU A O 1
ATOM 911 N N . ASP A 1 126 ? 19.100 -4.133 -19.630 1.00 89.12 126 ASP A N 1
ATOM 912 C CA . ASP A 1 126 ? 20.268 -4.979 -19.385 1.00 89.12 126 ASP A CA 1
ATOM 913 C C . ASP A 1 126 ? 20.150 -5.667 -18.020 1.00 89.12 126 ASP A C 1
ATOM 915 O O . ASP A 1 126 ? 20.457 -6.850 -17.901 1.00 89.12 126 ASP A O 1
ATOM 919 N N . ASP A 1 127 ? 19.584 -4.986 -17.017 1.00 87.12 127 ASP A N 1
ATOM 920 C CA . ASP A 1 127 ? 19.278 -5.590 -15.714 1.00 87.12 127 ASP A CA 1
ATOM 921 C C . ASP A 1 127 ? 18.196 -6.674 -15.836 1.00 87.12 127 ASP A C 1
ATOM 923 O O . ASP A 1 127 ? 18.291 -7.740 -15.223 1.00 87.12 127 ASP A O 1
ATOM 927 N N . VAL A 1 128 ? 17.168 -6.437 -16.664 1.00 87.31 128 VAL A N 1
ATOM 928 C CA . VAL A 1 128 ? 16.141 -7.449 -16.974 1.00 87.31 128 VAL A CA 1
ATOM 929 C C . VAL A 1 128 ? 16.771 -8.644 -17.684 1.00 87.31 128 VAL A C 1
ATOM 931 O O . VAL A 1 128 ? 16.468 -9.786 -17.339 1.00 87.31 128 VAL A O 1
ATOM 934 N N . GLN A 1 129 ? 17.653 -8.400 -18.655 1.00 88.44 129 GLN A N 1
ATOM 935 C CA . GLN A 1 129 ? 18.385 -9.452 -19.347 1.00 88.44 129 GLN A CA 1
ATOM 936 C C . GLN A 1 129 ? 19.219 -10.266 -18.365 1.00 88.44 129 GLN A C 1
ATOM 938 O O . GLN A 1 129 ? 19.090 -11.484 -18.325 1.00 88.44 129 GLN A O 1
ATOM 943 N N . GLN A 1 130 ? 20.013 -9.599 -17.528 1.00 86.50 130 GLN A N 1
ATOM 944 C CA . GLN A 1 130 ? 20.839 -10.250 -16.525 1.00 86.50 130 GLN A CA 1
ATOM 945 C C . GLN A 1 130 ? 19.994 -11.100 -15.571 1.00 86.50 130 GLN A C 1
ATOM 947 O O . GLN A 1 130 ? 20.381 -12.228 -15.268 1.00 86.50 130 GLN A O 1
ATOM 952 N N . ALA A 1 131 ? 18.836 -10.608 -15.120 1.00 84.50 131 ALA A N 1
ATOM 953 C CA . ALA A 1 131 ? 17.933 -11.368 -14.258 1.00 84.50 131 ALA A CA 1
ATOM 954 C C . ALA A 1 131 ? 17.404 -12.632 -14.954 1.00 84.50 131 ALA A C 1
ATOM 956 O O . ALA A 1 131 ? 17.446 -13.716 -14.378 1.00 84.50 131 ALA A O 1
ATOM 957 N N . VAL A 1 132 ? 16.964 -12.515 -16.210 1.00 85.19 132 VAL A N 1
ATOM 958 C CA . VAL A 1 132 ? 16.483 -13.656 -17.006 1.00 85.19 132 VAL A CA 1
ATOM 959 C C . VAL A 1 132 ? 17.607 -14.656 -17.292 1.00 85.19 132 VAL A C 1
ATOM 961 O O . VAL A 1 132 ? 17.400 -15.863 -17.205 1.00 85.19 132 VAL A O 1
ATOM 964 N N . ASP A 1 133 ? 18.811 -14.176 -17.591 1.00 83.94 133 ASP A N 1
ATOM 965 C CA . ASP A 1 133 ? 19.958 -15.022 -17.922 1.00 83.94 133 ASP A CA 1
ATOM 966 C C . ASP A 1 133 ? 20.529 -15.721 -16.679 1.00 83.94 133 ASP A C 1
ATOM 968 O O . ASP A 1 133 ? 21.028 -16.845 -16.773 1.00 83.94 133 ASP A O 1
ATOM 972 N N . SER A 1 134 ? 20.420 -15.113 -15.496 1.00 79.00 134 SER A N 1
ATOM 973 C CA . SER A 1 134 ? 20.998 -15.642 -14.253 1.00 79.00 134 SER A CA 1
ATOM 974 C C . SER A 1 134 ? 20.029 -16.419 -13.358 1.00 79.00 134 SER A C 1
ATOM 976 O O . SER A 1 134 ? 20.505 -17.238 -12.571 1.00 79.00 134 SER A O 1
ATOM 978 N N . ASP A 1 135 ? 18.712 -16.233 -13.494 1.00 75.88 135 ASP A N 1
ATOM 979 C CA . ASP A 1 135 ? 17.708 -16.814 -12.591 1.00 75.88 135 ASP A CA 1
ATOM 980 C C . ASP A 1 135 ? 16.496 -17.390 -13.348 1.00 75.88 135 ASP A C 1
ATOM 982 O O . ASP A 1 135 ? 16.296 -17.171 -14.544 1.00 75.88 135 ASP A O 1
ATOM 986 N N . PHE A 1 136 ? 15.665 -18.155 -12.645 1.00 74.12 136 PHE A N 1
ATOM 987 C CA . PHE A 1 136 ? 14.398 -18.661 -13.148 1.00 74.12 136 PHE A CA 1
ATOM 988 C C . PHE A 1 136 ? 13.298 -17.618 -12.928 1.00 74.12 136 PHE A C 1
ATOM 990 O O . PHE A 1 136 ? 12.611 -17.597 -11.907 1.00 74.12 136 PHE A O 1
ATOM 997 N N . VAL A 1 137 ? 13.155 -16.715 -13.897 1.00 79.81 137 VAL A N 1
ATOM 998 C CA . VAL A 1 137 ? 12.177 -15.624 -13.840 1.00 79.81 137 VAL A CA 1
ATOM 999 C C . VAL A 1 137 ? 10.854 -16.050 -14.473 1.00 79.81 137 VAL A C 1
ATOM 1001 O O . VAL A 1 137 ? 10.810 -16.523 -15.609 1.00 79.81 137 VAL A O 1
ATOM 1004 N N . GLU A 1 138 ? 9.753 -15.810 -13.763 1.00 78.38 138 GLU A N 1
ATOM 1005 C CA . GLU A 1 138 ? 8.419 -15.858 -14.352 1.00 78.38 138 GLU A CA 1
ATOM 1006 C C . GLU A 1 138 ? 8.065 -14.502 -14.959 1.00 78.38 138 GLU A C 1
ATOM 1008 O O . GLU A 1 138 ? 8.128 -13.463 -14.301 1.00 78.38 138 GLU A O 1
ATOM 1013 N N . ALA A 1 139 ? 7.641 -14.513 -16.220 1.00 81.81 139 ALA A N 1
ATOM 1014 C CA . ALA A 1 139 ? 7.112 -13.332 -16.877 1.00 81.81 139 ALA A CA 1
ATOM 1015 C C . ALA A 1 139 ? 5.740 -13.637 -17.474 1.00 81.81 139 ALA A C 1
ATOM 1017 O O . ALA A 1 139 ? 5.536 -14.636 -18.171 1.00 81.81 139 ALA A O 1
ATOM 1018 N N . GLY A 1 140 ? 4.796 -12.738 -17.215 1.00 80.12 140 GLY A N 1
ATOM 1019 C CA . GLY A 1 140 ? 3.481 -12.754 -17.831 1.00 80.12 140 GLY A CA 1
ATOM 1020 C C . GLY A 1 140 ? 3.242 -11.487 -18.639 1.00 80.12 140 GLY A C 1
ATOM 1021 O O . GLY A 1 140 ? 3.732 -10.408 -18.310 1.00 80.12 140 GLY A O 1
ATOM 1022 N N . ARG A 1 141 ? 2.465 -11.624 -19.705 1.00 75.44 141 ARG A N 1
ATOM 1023 C CA . ARG A 1 141 ? 1.984 -10.536 -20.547 1.00 75.44 141 ARG A CA 1
ATOM 1024 C C . ARG A 1 141 ? 0.493 -10.327 -20.327 1.00 75.44 141 ARG A C 1
ATOM 1026 O O . ARG A 1 141 ? -0.278 -11.286 -20.307 1.00 75.44 141 ARG A O 1
ATOM 1033 N N . GLY A 1 142 ? 0.083 -9.068 -20.228 1.00 69.88 142 GLY A N 1
ATOM 1034 C CA . GLY A 1 142 ? -1.327 -8.705 -20.290 1.00 69.88 142 GLY A CA 1
ATOM 1035 C C . GLY A 1 142 ? -1.885 -9.002 -21.682 1.00 69.88 142 GLY A C 1
ATOM 1036 O O . GLY A 1 142 ? -1.316 -8.581 -22.685 1.00 69.88 142 GLY A O 1
ATOM 1037 N N . THR A 1 143 ? -2.989 -9.733 -21.755 1.00 64.62 143 THR A N 1
ATOM 1038 C CA . THR A 1 143 ? -3.688 -10.050 -23.003 1.00 64.62 143 THR A CA 1
ATOM 1039 C C . THR A 1 143 ? -5.161 -9.698 -22.885 1.00 64.62 143 THR A C 1
ATOM 1041 O O . THR A 1 143 ? -5.791 -9.926 -21.850 1.00 64.62 143 THR A O 1
ATOM 1044 N N . PHE A 1 144 ? -5.704 -9.165 -23.978 1.00 63.97 144 PHE A N 1
ATOM 1045 C CA . PHE A 1 144 ? -7.136 -9.067 -24.219 1.00 63.97 144 PHE A CA 1
ATOM 1046 C C . PHE A 1 144 ? -7.484 -10.190 -25.199 1.00 63.97 144 PHE A C 1
ATOM 1048 O O . PHE A 1 144 ? -7.273 -10.048 -26.404 1.00 63.97 144 PHE A O 1
ATOM 1055 N N . SER A 1 145 ? -7.923 -11.356 -24.716 1.00 58.09 145 SER A N 1
ATOM 1056 C CA . SER A 1 145 ? -8.415 -12.388 -25.639 1.00 58.09 145 SER A CA 1
ATOM 1057 C C . SER A 1 145 ? -9.666 -11.867 -26.344 1.00 58.09 145 SER A C 1
ATOM 1059 O O . SER A 1 145 ? -10.592 -11.389 -25.687 1.00 58.09 145 SER A O 1
ATOM 1061 N N . GLN A 1 146 ? -9.701 -11.961 -27.677 1.00 53.38 146 GLN A N 1
ATOM 1062 C CA . GLN A 1 146 ? -10.874 -11.590 -28.469 1.00 53.38 146 GLN A CA 1
ATOM 1063 C C . GLN A 1 146 ? -12.113 -12.312 -27.919 1.00 53.38 146 GLN A C 1
ATOM 1065 O O . GLN A 1 146 ? -12.160 -13.539 -27.870 1.00 53.38 146 GLN A O 1
ATOM 1070 N N . GLY A 1 147 ? -13.096 -11.543 -27.447 1.00 55.25 147 GLY A N 1
ATOM 1071 C CA . GLY A 1 147 ? -14.353 -12.065 -26.904 1.00 55.25 147 GLY A CA 1
ATOM 1072 C C . GLY A 1 147 ? -14.368 -12.363 -25.401 1.00 55.25 147 GLY A C 1
ATOM 1073 O O . GLY A 1 147 ? -15.445 -12.599 -24.861 1.00 55.25 147 GLY A O 1
ATOM 1074 N N . SER A 1 148 ? -13.235 -12.300 -24.692 1.00 50.81 148 SER A N 1
ATOM 1075 C CA . SER A 1 148 ? -13.261 -12.238 -23.228 1.00 50.81 148 SER A CA 1
ATOM 1076 C C . SER A 1 148 ? -13.039 -10.804 -22.782 1.00 50.81 148 SER A C 1
ATOM 1078 O O . SER A 1 148 ? -11.969 -10.233 -22.990 1.00 50.81 148 SER A O 1
ATOM 1080 N N . THR A 1 149 ? -14.025 -10.235 -22.109 1.00 44.28 149 THR A N 1
ATOM 1081 C CA . THR A 1 149 ? -13.800 -9.046 -21.299 1.00 44.28 149 THR A CA 1
ATOM 1082 C C . THR A 1 149 ? -12.795 -9.439 -20.208 1.00 44.28 149 THR A C 1
ATOM 1084 O O . THR A 1 149 ? -13.041 -10.412 -19.489 1.00 44.28 149 THR A O 1
ATOM 1087 N N . GLY A 1 150 ? -11.671 -8.727 -20.084 1.00 50.72 150 GLY A N 1
ATOM 1088 C CA . GLY A 1 150 ? -10.786 -8.792 -18.912 1.00 50.72 150 GLY A CA 1
ATOM 1089 C C . GLY A 1 150 ? -9.296 -8.884 -19.199 1.00 50.72 150 GLY A C 1
ATOM 1090 O O . GLY A 1 150 ? -8.876 -9.473 -20.192 1.00 50.72 150 GLY A O 1
ATOM 1091 N N . TRP A 1 151 ? -8.502 -8.301 -18.296 1.00 49.12 151 TRP A N 1
ATOM 1092 C CA . TRP A 1 151 ? -7.044 -8.381 -18.321 1.00 49.12 151 TRP A CA 1
ATOM 1093 C C . TRP A 1 151 ? -6.607 -9.778 -17.874 1.00 49.12 151 TRP A C 1
ATOM 1095 O O . TRP A 1 151 ? -6.851 -10.180 -16.735 1.00 49.12 151 TRP A O 1
ATOM 1105 N N . ARG A 1 152 ? -5.984 -10.543 -18.775 1.00 64.06 152 ARG A N 1
ATOM 1106 C CA . ARG A 1 152 ? -5.429 -11.866 -18.461 1.00 64.06 152 ARG A CA 1
ATOM 1107 C C . ARG A 1 152 ? -3.919 -11.849 -18.576 1.00 64.06 152 ARG A C 1
ATOM 1109 O O . ARG A 1 152 ? -3.392 -11.343 -19.561 1.00 64.06 152 ARG A O 1
ATOM 1116 N N . MET A 1 153 ? -3.241 -12.475 -17.621 1.00 67.31 153 MET A N 1
ATOM 1117 C CA . MET A 1 153 ? -1.819 -12.776 -17.749 1.00 67.31 153 MET A CA 1
ATOM 1118 C C . MET A 1 153 ? -1.659 -14.060 -18.563 1.00 67.31 153 MET A C 1
ATOM 1120 O O . MET A 1 153 ? -2.111 -15.123 -18.142 1.00 67.31 153 MET A O 1
ATOM 1124 N N . ALA A 1 154 ? -1.055 -13.959 -19.742 1.00 73.31 154 ALA A N 1
ATOM 1125 C CA . ALA A 1 154 ? -0.545 -15.108 -20.481 1.00 73.31 154 ALA A CA 1
ATOM 1126 C C . ALA A 1 154 ? 0.961 -15.227 -20.215 1.00 73.31 154 ALA A C 1
ATOM 1128 O O . ALA A 1 154 ? 1.609 -14.197 -20.048 1.00 73.31 154 ALA A O 1
ATOM 1129 N N . PRO A 1 155 ? 1.548 -16.429 -20.177 1.00 81.00 155 PRO A N 1
ATOM 1130 C CA . PRO A 1 155 ? 2.994 -16.551 -20.028 1.00 81.00 155 PRO A CA 1
ATOM 1131 C C . PRO A 1 155 ? 3.711 -15.911 -21.231 1.00 81.00 155 PRO A C 1
ATOM 1133 O O . PRO A 1 155 ? 3.192 -15.921 -22.352 1.00 81.00 155 PRO A O 1
ATOM 1136 N N . VAL A 1 156 ? 4.879 -15.310 -20.988 1.00 81.94 156 VAL A N 1
ATOM 1137 C CA . VAL A 1 156 ? 5.714 -14.684 -22.034 1.00 81.94 156 VAL A CA 1
ATOM 1138 C C . VAL A 1 156 ? 6.376 -15.730 -22.933 1.00 81.94 156 VAL A C 1
ATOM 1140 O O . VAL A 1 156 ? 6.580 -15.472 -24.116 1.00 81.94 156 VAL A O 1
ATOM 1143 N N . SER A 1 157 ? 6.643 -16.926 -22.411 1.00 82.56 157 SER A N 1
ATOM 1144 C CA . SER A 1 157 ? 7.188 -18.053 -23.166 1.00 82.56 157 SER A CA 1
ATOM 1145 C C . SER A 1 157 ? 6.442 -19.350 -22.845 1.00 82.56 157 SER A C 1
ATOM 1147 O O . SER A 1 157 ? 5.691 -19.444 -21.874 1.00 82.56 157 SER A O 1
ATOM 1149 N N . THR A 1 158 ? 6.633 -20.365 -23.687 1.00 83.44 158 THR A N 1
ATOM 1150 C CA . THR A 1 158 ? 6.255 -21.751 -23.373 1.00 83.44 158 THR A CA 1
ATOM 1151 C C . THR A 1 158 ? 7.528 -22.590 -23.272 1.00 83.44 158 THR A C 1
ATOM 1153 O O . THR A 1 158 ? 8.487 -22.292 -23.993 1.00 83.44 158 THR A O 1
ATOM 1156 N N . PRO A 1 159 ? 7.578 -23.617 -22.403 1.00 83.06 159 PRO A N 1
ATOM 1157 C CA . PRO A 1 159 ? 8.728 -24.512 -22.340 1.00 83.06 159 PRO A CA 1
ATOM 1158 C C . PRO A 1 159 ? 9.013 -25.134 -23.713 1.00 83.06 159 PRO A C 1
ATOM 1160 O O . PRO A 1 159 ? 8.107 -25.670 -24.352 1.00 83.06 159 PRO A O 1
ATOM 1163 N N . ARG A 1 160 ? 10.267 -25.069 -24.175 1.00 86.88 160 ARG A N 1
ATOM 1164 C CA . ARG A 1 160 ? 10.668 -25.529 -25.524 1.00 86.88 160 ARG A CA 1
ATOM 1165 C C . ARG A 1 160 ? 11.106 -26.994 -25.576 1.00 86.88 160 ARG A C 1
ATOM 1167 O O . ARG A 1 160 ? 11.462 -27.494 -26.639 1.00 86.88 160 ARG A O 1
ATOM 1174 N N . GLY A 1 161 ? 11.099 -27.686 -24.442 1.00 86.81 161 GLY A N 1
ATOM 1175 C CA . GLY A 1 161 ? 11.688 -29.011 -24.311 1.00 86.81 161 GLY A CA 1
ATOM 1176 C C . GLY A 1 161 ? 11.448 -29.618 -22.935 1.00 86.81 161 GLY A C 1
ATOM 1177 O O . GLY A 1 161 ? 10.547 -29.205 -22.208 1.00 86.81 161 GLY A O 1
ATOM 1178 N N . LYS A 1 162 ? 12.240 -30.642 -22.607 1.00 86.81 162 LYS A N 1
ATOM 1179 C CA . LYS A 1 162 ? 12.117 -31.412 -21.355 1.00 86.81 162 LYS A CA 1
ATOM 1180 C C . LYS A 1 162 ? 13.232 -31.115 -20.351 1.00 86.81 162 LYS A C 1
ATOM 1182 O O . LYS A 1 162 ? 13.186 -31.647 -19.246 1.00 86.81 162 LYS A O 1
ATOM 1187 N N . SER A 1 163 ? 14.243 -30.338 -20.739 1.00 83.31 163 SER A N 1
ATOM 1188 C CA . SER A 1 163 ? 15.321 -29.941 -19.835 1.00 83.31 163 SER A CA 1
ATOM 1189 C C . SER A 1 163 ? 14.959 -28.671 -19.063 1.00 83.31 163 SER A C 1
ATOM 1191 O O . SER A 1 163 ? 14.056 -27.927 -19.450 1.00 83.31 163 SER A O 1
ATOM 1193 N N . PHE A 1 164 ? 15.686 -28.420 -17.976 1.00 76.38 164 PHE A N 1
ATOM 1194 C CA . PHE A 1 164 ? 15.539 -27.195 -17.195 1.00 76.38 164 PHE A CA 1
ATOM 1195 C C . PHE A 1 164 ? 15.846 -25.942 -18.035 1.00 76.38 164 PHE A C 1
ATOM 1197 O O . PHE A 1 164 ? 15.049 -25.008 -18.078 1.00 76.38 164 PHE A O 1
ATOM 1204 N N . GLU A 1 165 ? 16.938 -25.977 -18.803 1.00 80.69 165 GLU A N 1
ATOM 1205 C CA . GLU A 1 165 ? 17.334 -24.898 -19.720 1.00 80.69 165 GLU A CA 1
ATOM 1206 C C . GLU A 1 165 ? 16.296 -24.634 -20.821 1.00 80.69 165 GLU A C 1
ATOM 1208 O O . GLU A 1 165 ? 16.100 -23.498 -21.260 1.00 80.69 165 GLU A O 1
ATOM 1213 N N . ASP A 1 166 ? 15.575 -25.668 -21.262 1.00 84.12 166 ASP A N 1
ATOM 1214 C CA . ASP A 1 166 ? 14.499 -25.495 -22.240 1.00 84.12 166 ASP A CA 1
ATOM 1215 C C . ASP A 1 166 ? 13.249 -24.844 -21.638 1.00 84.12 166 ASP A C 1
ATOM 1217 O O . ASP A 1 166 ? 12.495 -24.184 -22.364 1.00 84.12 166 ASP A O 1
ATOM 1221 N N . ALA A 1 167 ? 13.021 -25.040 -20.335 1.00 82.38 167 ALA A N 1
ATOM 1222 C CA . ALA A 1 167 ? 11.907 -24.461 -19.591 1.00 82.38 167 ALA A CA 1
ATOM 1223 C C . ALA A 1 167 ? 12.172 -23.015 -19.145 1.00 82.38 167 ALA A C 1
ATOM 1225 O O . ALA A 1 167 ? 11.219 -22.269 -18.921 1.00 82.38 167 ALA A O 1
ATOM 1226 N N . LYS A 1 168 ? 13.444 -22.613 -19.043 1.00 83.94 168 LYS A N 1
ATOM 1227 C CA . LYS A 1 168 ? 13.854 -21.273 -18.618 1.00 83.94 168 LYS A CA 1
ATOM 1228 C C . LYS A 1 168 ? 13.389 -20.192 -19.597 1.00 83.94 168 LYS A C 1
ATOM 1230 O O . LYS A 1 168 ? 13.458 -20.354 -20.818 1.00 83.94 168 LYS A O 1
ATOM 1235 N N . LEU A 1 169 ? 12.919 -19.064 -19.071 1.00 86.19 169 LEU A N 1
ATOM 1236 C CA . LEU A 1 169 ? 12.612 -17.881 -19.873 1.00 86.19 169 LEU A CA 1
ATOM 1237 C C . LEU A 1 169 ? 13.889 -17.380 -20.567 1.00 86.19 169 LEU A C 1
ATOM 1239 O O . LEU A 1 169 ? 14.935 -17.307 -19.934 1.00 86.19 169 LEU A O 1
ATOM 1243 N N . ARG A 1 170 ? 13.823 -17.041 -21.860 1.00 90.38 170 ARG A N 1
ATOM 1244 C CA . ARG A 1 170 ? 14.940 -16.387 -22.560 1.00 90.38 170 ARG A CA 1
ATOM 1245 C C . ARG A 1 170 ? 14.636 -14.915 -22.739 1.00 90.38 170 ARG A C 1
ATOM 1247 O O . ARG A 1 170 ? 13.488 -14.536 -22.977 1.00 90.38 170 ARG A O 1
ATOM 1254 N N . PHE A 1 171 ? 15.668 -14.082 -22.697 1.00 91.06 171 PHE A N 1
ATOM 1255 C CA . PHE A 1 171 ? 15.478 -12.647 -22.870 1.00 91.06 171 PHE A CA 1
ATOM 1256 C C . PHE A 1 171 ? 14.889 -12.285 -24.245 1.00 91.06 171 PHE A C 1
ATOM 1258 O O . PHE A 1 171 ? 14.090 -11.356 -24.356 1.00 91.06 171 PHE A O 1
ATOM 1265 N N . ASP A 1 172 ? 15.180 -13.076 -25.279 1.00 91.19 172 ASP A N 1
ATOM 1266 C CA . ASP A 1 172 ? 14.565 -12.913 -26.600 1.00 91.19 172 ASP A CA 1
ATOM 1267 C C . ASP A 1 172 ? 13.045 -13.144 -26.593 1.00 91.19 172 ASP A C 1
ATOM 1269 O O . ASP A 1 172 ? 12.325 -12.472 -27.338 1.00 91.19 172 ASP A O 1
ATOM 1273 N N . ASP A 1 173 ? 12.531 -14.024 -25.722 1.00 89.81 173 ASP A N 1
ATOM 1274 C CA . ASP A 1 173 ? 11.084 -14.207 -25.543 1.00 89.81 173 ASP A CA 1
ATOM 1275 C C . ASP A 1 173 ? 10.465 -12.929 -24.954 1.00 89.81 173 ASP A C 1
ATOM 1277 O O . ASP A 1 173 ? 9.420 -12.460 -25.412 1.00 89.81 173 ASP A O 1
ATOM 1281 N N . VAL A 1 174 ? 11.149 -12.321 -23.976 1.00 88.00 174 VAL A N 1
ATOM 1282 C CA . VAL A 1 174 ? 10.737 -11.057 -23.345 1.00 88.00 174 VAL A CA 1
ATOM 1283 C C . VAL A 1 174 ? 10.731 -9.924 -24.366 1.00 88.00 174 VAL A C 1
ATOM 1285 O O . VAL A 1 174 ? 9.719 -9.237 -24.509 1.00 88.00 174 VAL A O 1
ATOM 1288 N N . LYS A 1 175 ? 11.814 -9.755 -25.135 1.00 87.00 175 LYS A N 1
ATOM 1289 C CA . LYS A 1 175 ? 11.902 -8.754 -26.210 1.00 87.00 175 LYS A CA 1
ATOM 1290 C C . LYS A 1 175 ? 10.798 -8.936 -27.250 1.00 87.00 175 LYS A C 1
ATOM 1292 O O . LYS A 1 175 ? 10.173 -7.954 -27.651 1.00 87.00 175 LYS A O 1
ATOM 1297 N N . SER A 1 176 ? 10.539 -10.173 -27.666 1.00 85.12 176 SER A N 1
ATOM 1298 C CA . SER A 1 176 ? 9.497 -10.483 -28.650 1.00 85.12 176 SER A CA 1
ATOM 1299 C C . SER A 1 176 ? 8.105 -10.135 -28.121 1.00 85.12 176 SER A C 1
ATOM 1301 O O . SER A 1 176 ? 7.344 -9.450 -28.803 1.00 85.12 176 SER A O 1
ATOM 1303 N N . ALA A 1 177 ? 7.794 -10.512 -26.877 1.00 82.12 177 ALA A N 1
ATOM 1304 C CA . ALA A 1 177 ? 6.522 -10.177 -26.242 1.00 82.12 177 ALA A CA 1
ATOM 1305 C C . ALA A 1 177 ? 6.341 -8.663 -26.034 1.00 82.12 177 ALA A C 1
ATOM 1307 O O . ALA A 1 177 ? 5.230 -8.147 -26.192 1.00 82.12 177 ALA A O 1
ATOM 1308 N N . LEU A 1 178 ? 7.422 -7.940 -25.716 1.00 79.06 178 LEU A N 1
ATOM 1309 C CA . LEU A 1 178 ? 7.396 -6.483 -25.611 1.00 79.06 178 LEU A CA 1
ATOM 1310 C C . LEU A 1 178 ? 7.068 -5.844 -26.968 1.00 79.06 178 LEU A C 1
ATOM 1312 O O . LEU A 1 178 ? 6.127 -5.053 -27.035 1.00 79.06 178 LEU A O 1
ATOM 1316 N N . LYS A 1 179 ? 7.750 -6.258 -28.045 1.00 75.31 179 LYS A N 1
ATOM 1317 C CA . LYS A 1 179 ? 7.537 -5.746 -29.410 1.00 75.31 179 LYS A CA 1
ATOM 1318 C C . LYS A 1 179 ? 6.150 -6.062 -29.981 1.00 75.31 179 LYS A C 1
ATOM 1320 O O . LYS A 1 179 ? 5.564 -5.212 -30.639 1.00 75.31 179 LYS A O 1
ATOM 1325 N N . GLU A 1 180 ? 5.606 -7.258 -29.734 1.00 68.25 180 GLU A N 1
ATOM 1326 C CA . GLU A 1 180 ? 4.345 -7.712 -30.352 1.00 68.25 180 GLU A CA 1
ATOM 1327 C C . GLU A 1 180 ? 3.113 -6.914 -29.880 1.00 68.25 180 GLU A C 1
ATOM 1329 O O . GLU A 1 180 ? 2.146 -6.752 -30.627 1.00 68.25 180 GLU A O 1
ATOM 1334 N N . LYS A 1 181 ? 3.100 -6.458 -28.619 1.00 60.47 181 LYS A N 1
ATOM 1335 C CA . LYS A 1 181 ? 1.876 -5.938 -27.976 1.00 60.47 181 LYS A CA 1
ATOM 1336 C C . LYS A 1 181 ? 2.046 -4.646 -27.201 1.00 60.47 181 LYS A C 1
ATOM 1338 O O . LYS A 1 181 ? 1.072 -3.915 -27.059 1.00 60.47 181 LYS A O 1
ATOM 1343 N N . SER A 1 182 ? 3.238 -4.376 -26.677 1.00 55.03 182 SER A N 1
ATOM 1344 C CA . SER A 1 182 ? 3.448 -3.220 -25.799 1.00 55.03 182 SER A CA 1
ATOM 1345 C C . SER A 1 182 ? 3.707 -1.947 -26.577 1.00 55.03 182 SER A C 1
ATOM 1347 O O . SER A 1 182 ? 3.900 -0.917 -25.934 1.00 55.03 182 SER A O 1
ATOM 1349 N N . GLY A 1 183 ? 3.763 -2.038 -27.914 1.00 51.78 183 GLY A N 1
ATOM 1350 C CA . GLY A 1 183 ? 4.391 -1.048 -28.768 1.00 51.78 183 GLY A CA 1
ATOM 1351 C C . GLY A 1 183 ? 5.801 -0.718 -28.278 1.00 51.78 183 GLY A C 1
ATOM 1352 O O . GLY A 1 183 ? 6.305 -1.250 -27.286 1.00 51.78 183 GLY A O 1
ATOM 1353 N N . THR A 1 184 ? 6.482 0.124 -29.013 1.00 51.09 184 THR A N 1
ATOM 1354 C CA . THR A 1 184 ? 7.798 0.589 -28.624 1.00 51.09 184 THR A CA 1
ATOM 1355 C C . THR A 1 184 ? 7.697 1.972 -27.984 1.00 51.09 184 THR A C 1
ATOM 1357 O O . TH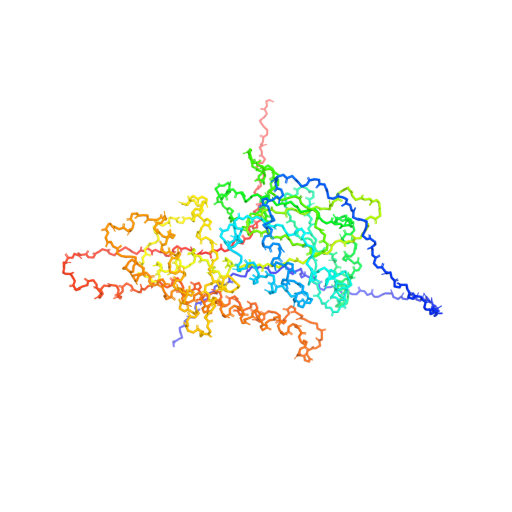R A 1 184 ? 6.699 2.669 -28.154 1.00 51.09 184 THR A O 1
ATOM 1360 N N . GLY A 1 185 ? 8.695 2.339 -27.195 1.00 66.31 185 GLY A N 1
ATOM 1361 C CA . GLY A 1 185 ? 8.852 3.639 -26.562 1.00 66.31 185 GLY A CA 1
ATOM 1362 C C . GLY A 1 185 ? 8.217 3.752 -25.176 1.00 66.31 185 GLY A C 1
ATOM 1363 O O . GLY A 1 185 ? 8.038 2.780 -24.428 1.00 66.31 185 GLY A O 1
ATOM 1364 N N . ARG A 1 186 ? 7.881 4.993 -24.825 1.00 78.94 186 ARG A N 1
ATOM 1365 C CA . ARG A 1 186 ? 7.353 5.420 -23.523 1.00 78.94 186 ARG A CA 1
ATOM 1366 C C . ARG A 1 186 ? 5.926 4.905 -23.282 1.00 78.94 186 ARG A C 1
ATOM 1368 O O . ARG A 1 186 ? 5.135 4.697 -24.206 1.00 78.94 186 ARG A O 1
ATOM 1375 N N . LYS A 1 187 ? 5.563 4.715 -22.010 1.00 82.88 187 LYS A N 1
ATOM 1376 C CA . LYS A 1 187 ? 4.209 4.288 -21.611 1.00 82.88 187 LYS A CA 1
ATOM 1377 C C . LYS A 1 187 ? 3.351 5.485 -21.242 1.00 82.88 187 LYS A C 1
ATOM 1379 O O . LYS A 1 187 ? 3.742 6.286 -20.394 1.00 82.88 187 LYS A O 1
ATOM 1384 N N . ARG A 1 188 ? 2.159 5.551 -21.839 1.00 88.12 188 ARG A N 1
ATOM 1385 C CA . ARG A 1 188 ? 1.097 6.473 -21.444 1.00 88.12 188 ARG A CA 1
ATOM 1386 C C . ARG A 1 188 ? 0.280 5.835 -20.326 1.00 88.12 188 ARG A C 1
ATOM 1388 O O . ARG A 1 188 ? -0.231 4.722 -20.465 1.00 88.12 188 ARG A O 1
ATOM 1395 N N . TRP A 1 189 ? 0.164 6.546 -19.221 1.00 91.44 189 TRP A N 1
ATOM 1396 C CA . TRP A 1 189 ? -0.557 6.147 -18.028 1.00 91.44 189 TRP A CA 1
ATOM 1397 C C . TRP A 1 189 ? -1.795 7.000 -17.877 1.00 91.44 189 TRP A C 1
ATOM 1399 O O . TRP A 1 189 ? -1.709 8.224 -17.878 1.00 91.44 189 TRP A O 1
ATOM 1409 N N . ARG A 1 190 ? -2.936 6.337 -17.701 1.00 91.12 190 ARG A N 1
ATOM 1410 C CA . ARG A 1 190 ? -4.197 6.997 -17.378 1.00 91.12 190 ARG A CA 1
ATOM 1411 C C . ARG A 1 190 ? -4.687 6.487 -16.044 1.00 91.12 190 ARG A C 1
ATOM 1413 O O . ARG A 1 190 ? -4.744 5.278 -15.866 1.00 91.12 190 ARG A O 1
ATOM 1420 N N . VAL A 1 191 ? -5.034 7.373 -15.120 1.00 92.62 191 VAL A N 1
ATOM 1421 C CA . VAL A 1 191 ? -5.554 7.006 -13.797 1.00 92.62 191 VAL A CA 1
ATOM 1422 C C . VAL A 1 191 ? -6.971 7.530 -13.662 1.00 92.62 191 VAL A C 1
ATOM 1424 O O . VAL A 1 191 ? -7.208 8.719 -13.835 1.00 92.62 191 VAL A O 1
ATOM 1427 N N . PHE A 1 192 ? -7.911 6.653 -13.336 1.00 92.25 192 PHE A N 1
ATOM 1428 C CA . PHE A 1 192 ? -9.331 6.972 -13.198 1.00 92.25 192 PHE A CA 1
ATOM 1429 C C . PHE A 1 192 ? -9.759 6.889 -11.731 1.00 92.25 192 PHE A C 1
ATOM 1431 O O . PHE A 1 192 ? -9.145 6.136 -10.961 1.00 92.25 192 PHE A O 1
ATOM 1438 N N . PRO A 1 193 ? -10.803 7.635 -11.321 1.00 90.69 193 PRO A N 1
ATOM 1439 C CA . PRO A 1 193 ? -11.347 7.491 -9.980 1.00 90.69 193 PRO A CA 1
ATOM 1440 C C . PRO A 1 193 ? -11.838 6.052 -9.762 1.00 90.69 193 PRO A C 1
ATOM 1442 O O . PRO A 1 193 ? -12.250 5.381 -10.712 1.00 90.69 193 PRO A O 1
ATOM 1445 N N . PRO A 1 194 ? -11.832 5.555 -8.517 1.00 89.81 194 PRO A N 1
ATOM 1446 C CA . PRO A 1 194 ? -12.413 4.256 -8.238 1.00 89.81 194 PRO A CA 1
ATOM 1447 C C . PRO A 1 194 ? -13.908 4.243 -8.588 1.00 89.81 194 PRO A C 1
ATOM 1449 O O . PRO A 1 194 ? -14.615 5.226 -8.332 1.00 89.81 194 PRO A O 1
ATOM 1452 N N . PRO A 1 195 ? -14.427 3.136 -9.142 1.00 86.88 195 PRO A N 1
ATOM 1453 C CA . PRO A 1 195 ? -15.863 2.984 -9.297 1.00 86.88 195 PRO A CA 1
ATOM 1454 C C . PRO A 1 195 ? -16.519 2.924 -7.904 1.00 86.88 195 PRO A C 1
ATOM 1456 O O . PRO A 1 195 ? -15.940 2.315 -6.996 1.00 86.88 195 PRO A O 1
ATOM 1459 N N . PRO A 1 196 ? -17.731 3.484 -7.721 1.00 83.50 196 PRO A N 1
ATOM 1460 C CA . PRO A 1 196 ? -18.422 3.436 -6.436 1.00 83.50 196 PRO A CA 1
ATOM 1461 C C . PRO A 1 196 ? -18.544 1.989 -5.925 1.00 83.50 196 PRO A C 1
ATOM 1463 O O . PRO A 1 196 ? -18.892 1.099 -6.719 1.00 83.50 196 PRO A O 1
ATOM 1466 N N . PRO A 1 197 ? -18.302 1.714 -4.626 1.00 84.75 197 PRO A N 1
ATOM 1467 C CA . PRO A 1 197 ? -18.447 0.371 -4.053 1.00 84.75 197 PRO A CA 1
ATOM 1468 C C . PRO A 1 197 ? -19.818 -0.263 -4.343 1.00 84.75 197 PRO A C 1
ATOM 1470 O O . PRO A 1 197 ? -19.929 -1.463 -4.598 1.00 84.75 197 PRO A O 1
ATOM 1473 N N . GLN A 1 198 ? -20.864 0.564 -4.389 1.00 83.12 198 GLN A N 1
ATOM 1474 C CA . GLN A 1 198 ? -22.250 0.156 -4.601 1.00 83.12 198 GLN A CA 1
ATOM 1475 C C . GLN A 1 198 ? -22.560 -0.205 -6.064 1.00 83.12 198 GLN A C 1
ATOM 1477 O O . GLN A 1 198 ? -23.573 -0.851 -6.319 1.00 83.12 198 GLN A O 1
ATOM 1482 N N . ALA A 1 199 ? -21.698 0.150 -7.026 1.00 84.00 199 ALA A N 1
ATOM 1483 C CA . ALA A 1 199 ? -21.923 -0.151 -8.444 1.00 84.00 199 ALA A CA 1
ATOM 1484 C C . ALA A 1 199 ? -21.893 -1.664 -8.732 1.00 84.00 199 ALA A C 1
ATOM 1486 O O . ALA A 1 199 ? -22.639 -2.161 -9.573 1.00 84.00 199 ALA A O 1
ATOM 1487 N N . LYS A 1 200 ? -21.058 -2.422 -8.005 1.00 88.00 200 LYS A N 1
ATOM 1488 C CA . LYS A 1 200 ? -21.014 -3.893 -8.063 1.00 88.00 200 LYS A CA 1
ATOM 1489 C C . LYS A 1 200 ? -20.925 -4.472 -6.642 1.00 88.00 200 LYS A C 1
ATOM 1491 O O . LYS A 1 200 ? -19.855 -4.926 -6.251 1.00 88.00 200 LYS A O 1
ATOM 1496 N N . PRO A 1 201 ? -22.038 -4.580 -5.886 1.00 83.50 201 PRO A N 1
ATOM 1497 C CA . PRO A 1 201 ? -22.033 -4.964 -4.461 1.00 83.50 201 PRO A CA 1
ATOM 1498 C C . PRO A 1 201 ? -21.590 -6.402 -4.141 1.00 83.50 201 PRO A C 1
ATOM 1500 O O . PRO A 1 201 ? -21.707 -6.847 -3.001 1.00 83.50 201 PRO A O 1
ATOM 1503 N N . LYS A 1 202 ? -21.230 -7.188 -5.159 1.00 87.19 202 LYS A N 1
ATOM 1504 C CA . LYS A 1 202 ? -20.683 -8.547 -5.024 1.00 87.19 202 LYS A CA 1
ATOM 1505 C C . LYS A 1 202 ? -19.193 -8.605 -5.366 1.00 87.19 202 LYS A C 1
ATOM 1507 O O . LYS A 1 202 ? -18.586 -9.654 -5.178 1.00 87.19 202 LYS A O 1
ATOM 1512 N N . ALA A 1 203 ? -18.642 -7.528 -5.921 1.00 88.69 203 ALA A N 1
ATOM 1513 C CA . ALA A 1 203 ? -17.225 -7.395 -6.200 1.00 88.69 203 ALA A CA 1
ATOM 1514 C C . ALA A 1 203 ? -16.548 -6.720 -5.006 1.00 88.69 203 ALA A C 1
ATOM 1516 O O . ALA A 1 203 ? -17.131 -5.834 -4.385 1.00 88.69 203 ALA A O 1
ATOM 1517 N N . ASP A 1 204 ? -15.317 -7.124 -4.707 1.00 87.31 204 ASP A N 1
ATOM 1518 C CA . ASP A 1 204 ? -14.491 -6.441 -3.715 1.00 87.31 204 ASP A CA 1
ATOM 1519 C C . ASP A 1 204 ? -14.125 -5.033 -4.234 1.00 87.31 204 ASP A C 1
ATOM 1521 O O . ASP A 1 204 ? -13.472 -4.930 -5.281 1.00 87.31 204 ASP A O 1
ATOM 1525 N N . PRO A 1 205 ? -14.505 -3.947 -3.529 1.00 89.62 205 PRO A N 1
ATOM 1526 C CA . PRO A 1 205 ? -14.163 -2.580 -3.920 1.00 89.62 205 PRO A CA 1
ATOM 1527 C C . PRO A 1 205 ? -12.652 -2.331 -4.077 1.00 89.62 205 PRO A C 1
ATOM 1529 O O . PRO A 1 205 ? -12.257 -1.485 -4.876 1.00 89.62 205 PRO A O 1
ATOM 1532 N N . MET A 1 206 ? -11.796 -3.070 -3.360 1.00 87.25 206 MET A N 1
ATOM 1533 C CA . MET A 1 206 ? -10.330 -2.944 -3.429 1.00 87.25 206 MET A CA 1
ATOM 1534 C C . MET A 1 206 ? -9.705 -3.716 -4.601 1.00 87.25 206 MET A C 1
ATOM 1536 O O . MET A 1 206 ? -8.555 -3.458 -4.980 1.00 87.25 206 MET A O 1
ATOM 1540 N N . ALA A 1 207 ? -10.454 -4.649 -5.191 1.00 87.62 207 ALA A N 1
ATOM 1541 C CA . ALA A 1 207 ? -10.014 -5.492 -6.300 1.00 87.62 207 ALA A CA 1
ATOM 1542 C C . ALA A 1 207 ? -10.719 -5.165 -7.626 1.00 87.62 207 ALA A C 1
ATOM 1544 O O . ALA A 1 207 ? -10.636 -5.946 -8.575 1.00 87.62 207 ALA A O 1
ATOM 1545 N N . ARG A 1 208 ? -11.400 -4.016 -7.714 1.00 88.56 208 ARG A N 1
ATOM 1546 C CA . ARG A 1 208 ? -12.064 -3.584 -8.948 1.00 88.56 208 ARG A CA 1
ATOM 1547 C C . ARG A 1 208 ? -11.064 -3.458 -10.099 1.00 88.56 208 ARG A C 1
ATOM 1549 O O . ARG A 1 208 ? -9.953 -2.963 -9.912 1.00 88.56 208 ARG A O 1
ATOM 1556 N N . GLY A 1 209 ? -11.452 -3.937 -11.280 1.00 83.94 209 GLY A N 1
ATOM 1557 C CA . GLY A 1 209 ? -10.578 -3.974 -12.461 1.00 83.94 209 GLY A CA 1
ATOM 1558 C C . GLY A 1 209 ? -9.482 -5.044 -12.425 1.00 83.94 209 GLY A C 1
ATOM 1559 O O . GLY A 1 209 ? -8.606 -5.041 -13.291 1.00 83.94 209 GLY A O 1
ATOM 1560 N N . LYS A 1 210 ? -9.496 -5.948 -11.435 1.00 83.25 210 LYS A N 1
ATOM 1561 C CA . LYS A 1 210 ? -8.548 -7.065 -11.325 1.00 83.25 210 LYS A CA 1
ATOM 1562 C C . LYS A 1 210 ? -9.236 -8.406 -11.571 1.00 83.25 210 LYS A C 1
ATOM 1564 O O . LYS A 1 210 ? -10.418 -8.602 -11.286 1.00 83.25 210 LYS A O 1
ATOM 1569 N N . GLY A 1 211 ? -8.451 -9.375 -12.042 1.00 82.38 211 GLY A N 1
ATOM 1570 C CA . GLY A 1 211 ? -8.909 -10.746 -12.255 1.00 82.38 211 GLY A CA 1
ATOM 1571 C C . GLY A 1 211 ? -10.087 -10.810 -13.228 1.00 82.38 211 GLY A C 1
ATOM 1572 O O . GLY A 1 211 ? -9.961 -10.434 -14.389 1.00 82.38 211 GLY A O 1
ATOM 1573 N N . ALA A 1 212 ? -11.228 -11.311 -12.752 1.00 81.69 212 ALA A N 1
ATOM 1574 C CA . ALA A 1 212 ? -12.443 -11.434 -13.555 1.00 81.69 212 ALA A CA 1
ATOM 1575 C C . ALA A 1 212 ? -13.341 -10.180 -13.532 1.00 81.69 212 ALA A C 1
ATOM 1577 O O . ALA A 1 212 ? -14.309 -10.141 -14.291 1.00 81.69 212 ALA A O 1
ATOM 1578 N N . ASP A 1 213 ? -13.064 -9.176 -12.685 1.00 85.88 213 ASP A N 1
ATOM 1579 C CA . ASP A 1 213 ? -13.799 -7.907 -12.717 1.00 85.88 213 ASP A CA 1
ATOM 1580 C C . ASP A 1 213 ? -13.183 -6.978 -13.756 1.00 85.88 213 ASP A C 1
ATOM 1582 O O . ASP A 1 213 ? -12.084 -6.455 -13.597 1.00 85.88 213 ASP A O 1
ATOM 1586 N N . VAL A 1 214 ? -13.919 -6.787 -14.838 1.00 83.94 214 VAL A N 1
ATOM 1587 C CA . VAL A 1 214 ? -13.505 -5.991 -15.986 1.00 83.94 214 VAL A CA 1
ATOM 1588 C C . VAL A 1 214 ? -14.278 -4.702 -15.937 1.00 83.94 214 VAL A C 1
ATOM 1590 O O . VAL A 1 214 ? -15.506 -4.738 -15.835 1.00 83.94 214 VAL A O 1
ATOM 1593 N N . LEU A 1 215 ? -13.557 -3.590 -16.014 1.00 84.62 215 LEU A N 1
ATOM 1594 C CA . LEU A 1 215 ? -14.164 -2.272 -16.063 1.00 84.62 215 LEU A CA 1
ATOM 1595 C C . LEU A 1 215 ? -14.293 -1.843 -17.519 1.00 84.62 215 LEU A C 1
ATOM 1597 O O . LEU A 1 215 ? -13.303 -1.844 -18.255 1.00 84.62 215 LEU A O 1
ATOM 1601 N N . SER A 1 216 ? -15.509 -1.502 -17.942 1.00 85.25 216 SER A N 1
ATOM 1602 C CA . SER A 1 216 ? -15.683 -0.783 -19.205 1.00 85.25 216 SER A CA 1
ATOM 1603 C C . SER A 1 216 ? -15.139 0.643 -19.074 1.00 85.25 216 SER A C 1
ATOM 1605 O O . SER A 1 216 ? -14.949 1.153 -17.967 1.00 85.25 216 SER A O 1
ATOM 1607 N N . LEU A 1 217 ? -14.887 1.306 -20.205 1.00 81.69 217 LEU A N 1
ATOM 1608 C CA . LEU A 1 217 ? -14.493 2.715 -20.184 1.00 81.69 217 LEU A CA 1
ATOM 1609 C C . LEU A 1 217 ? -15.580 3.580 -19.528 1.00 81.69 217 LEU A C 1
ATOM 1611 O O . LEU A 1 217 ? -15.255 4.420 -18.697 1.00 81.69 217 LEU A O 1
ATOM 1615 N N . ASP A 1 218 ? -16.850 3.291 -19.815 1.00 84.19 218 ASP A N 1
ATOM 1616 C CA . ASP A 1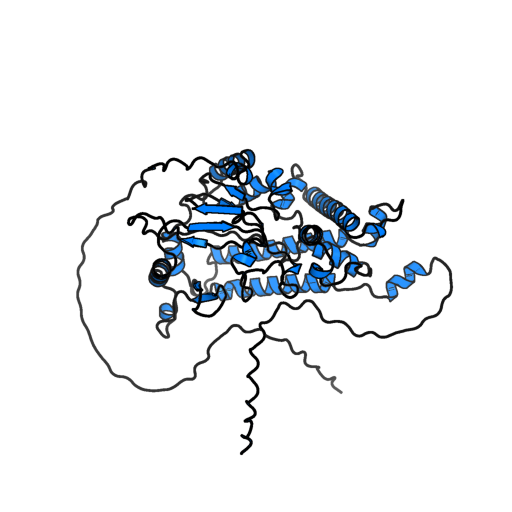 218 ? -17.997 3.963 -19.196 1.00 84.19 218 ASP A CA 1
ATOM 1617 C C . ASP A 1 218 ? -18.049 3.734 -17.679 1.00 84.19 218 ASP A C 1
ATOM 1619 O O . ASP A 1 218 ? -18.373 4.646 -16.931 1.00 84.19 218 ASP A O 1
ATOM 1623 N N . GLU A 1 219 ? -17.668 2.549 -17.187 1.00 83.69 219 GLU A N 1
ATOM 1624 C CA . GLU A 1 219 ? -17.572 2.282 -15.744 1.00 83.69 219 GLU A CA 1
ATOM 1625 C C . GLU A 1 219 ? -16.399 3.020 -15.077 1.00 83.69 219 GLU A C 1
ATOM 1627 O O . GLU A 1 219 ? -16.495 3.364 -13.898 1.00 83.69 219 GLU A O 1
ATOM 1632 N N . MET A 1 220 ? -15.290 3.237 -15.797 1.00 84.12 220 MET A N 1
ATOM 1633 C CA . MET A 1 220 ? -14.112 3.952 -15.282 1.00 84.12 220 MET A CA 1
ATOM 1634 C C . MET A 1 220 ? -14.309 5.467 -15.276 1.00 84.12 220 MET A C 1
ATOM 1636 O O . MET A 1 220 ? -13.904 6.134 -14.327 1.00 84.12 220 MET A O 1
ATOM 1640 N N . ILE A 1 221 ? -14.919 6.005 -16.332 1.00 82.31 221 ILE A N 1
ATOM 1641 C CA . ILE A 1 221 ? -15.232 7.430 -16.432 1.00 82.31 221 ILE A CA 1
ATOM 1642 C C . ILE A 1 221 ? -16.450 7.725 -15.553 1.00 82.31 221 ILE A C 1
ATOM 1644 O O . ILE A 1 221 ? -16.403 8.632 -14.742 1.00 82.31 221 ILE A O 1
ATOM 1648 N N . GLY A 1 222 ? -17.497 6.903 -15.593 1.00 71.44 222 GLY A N 1
ATOM 1649 C CA . GLY A 1 222 ? -18.768 7.164 -14.919 1.00 71.44 222 GLY A CA 1
ATOM 1650 C C . GLY A 1 222 ? -19.559 8.291 -15.590 1.00 71.44 222 GLY A C 1
ATOM 1651 O O . GLY A 1 222 ? -18.993 9.192 -16.207 1.00 71.44 222 GLY A O 1
ATOM 1652 N N . ASP A 1 223 ? -20.884 8.262 -15.454 1.00 69.44 223 ASP A N 1
ATOM 1653 C CA . ASP A 1 223 ? -21.751 9.290 -16.037 1.00 69.44 223 ASP A CA 1
ATOM 1654 C C . ASP A 1 223 ? -21.416 10.676 -15.454 1.00 69.44 223 ASP A C 1
ATOM 1656 O O . ASP A 1 223 ? -21.594 10.929 -14.262 1.00 69.44 223 ASP A O 1
ATOM 1660 N N . GLY A 1 224 ? -20.899 11.575 -16.298 1.00 65.56 224 GLY A N 1
ATOM 1661 C CA . GLY A 1 224 ? -20.653 12.978 -15.951 1.00 65.56 224 GLY A CA 1
ATOM 1662 C C . GLY A 1 224 ? -19.411 13.277 -15.100 1.00 65.56 224 GLY A C 1
ATOM 1663 O O . GLY A 1 224 ? -19.283 14.411 -14.638 1.00 65.56 224 GLY A O 1
ATOM 1664 N N . LYS A 1 225 ? -18.489 12.328 -14.876 1.00 67.25 225 LYS A N 1
ATOM 1665 C CA . LYS A 1 225 ? -17.222 12.641 -14.181 1.00 67.25 225 LYS A CA 1
ATOM 1666 C C . LYS A 1 225 ? -16.166 13.181 -15.161 1.00 67.25 225 LYS A C 1
ATOM 1668 O O . LYS A 1 225 ? -16.221 12.865 -16.353 1.00 67.25 225 LYS A O 1
ATOM 1673 N N . PRO A 1 226 ? -15.180 13.971 -14.681 1.00 64.38 226 PRO A N 1
ATOM 1674 C CA . PRO A 1 226 ? -13.971 14.243 -15.458 1.00 64.38 226 PRO A CA 1
ATOM 1675 C C . PRO A 1 226 ? -13.346 12.910 -15.886 1.00 64.38 226 PRO A C 1
ATOM 1677 O O . PRO A 1 226 ? -13.453 11.940 -15.144 1.00 64.38 226 PRO A O 1
ATOM 1680 N N . GLY A 1 227 ? -12.751 12.860 -17.082 1.00 83.44 227 GLY A N 1
ATOM 1681 C CA . GLY A 1 227 ? -12.166 11.649 -17.668 1.00 83.44 227 GLY A CA 1
ATOM 1682 C C . GLY A 1 227 ? -11.041 11.023 -16.829 1.00 83.44 227 GLY A C 1
ATOM 1683 O O . GLY A 1 227 ? -11.204 10.674 -15.665 1.00 83.44 227 GLY A O 1
ATOM 1684 N N . ALA A 1 228 ? -9.866 10.807 -17.415 1.00 89.31 228 ALA A N 1
ATOM 1685 C CA . ALA A 1 228 ? -8.726 10.399 -16.596 1.00 89.31 228 ALA A CA 1
ATOM 1686 C C . ALA A 1 228 ? -8.362 11.545 -15.628 1.00 89.31 228 ALA A C 1
ATOM 1688 O O . ALA A 1 228 ? -8.286 12.697 -16.046 1.00 89.31 228 ALA A O 1
ATOM 1689 N N . LEU A 1 229 ? -8.144 11.231 -14.347 1.00 90.88 229 LEU A N 1
ATOM 1690 C CA . LEU A 1 229 ? -7.614 12.177 -13.358 1.00 90.88 229 LEU A CA 1
ATOM 1691 C C . LEU A 1 229 ? -6.172 12.542 -13.703 1.00 90.88 229 LEU A C 1
ATOM 1693 O O . LEU A 1 229 ? -5.790 13.697 -13.636 1.00 90.88 229 LEU A O 1
ATOM 1697 N N . VAL A 1 230 ? -5.382 11.548 -14.104 1.00 92.19 230 VAL A N 1
ATOM 1698 C CA . VAL A 1 230 ? -4.007 11.736 -14.576 1.00 92.19 230 VAL A CA 1
ATOM 1699 C C . VAL A 1 230 ? -3.892 11.080 -15.938 1.00 92.19 230 VAL A C 1
ATOM 1701 O O . VAL A 1 230 ? -4.342 9.947 -16.095 1.00 92.19 230 VAL A O 1
ATOM 1704 N N . ASP A 1 231 ? -3.295 11.772 -16.904 1.00 92.00 231 ASP A N 1
ATOM 1705 C CA . ASP A 1 231 ? -3.016 11.257 -18.245 1.00 92.00 231 ASP A CA 1
ATOM 1706 C C . ASP A 1 231 ? -1.628 11.724 -18.701 1.00 92.00 231 ASP A C 1
ATOM 1708 O O . ASP A 1 231 ? -1.471 12.823 -19.225 1.00 92.00 231 ASP A O 1
ATOM 1712 N N . VAL A 1 232 ? -0.609 10.903 -18.440 1.00 91.38 232 VAL A N 1
ATOM 1713 C CA . VAL A 1 232 ? 0.805 11.287 -18.584 1.00 91.38 232 VAL A CA 1
ATOM 1714 C C . VAL A 1 232 ? 1.593 10.247 -19.363 1.00 91.38 232 VAL A C 1
ATOM 1716 O O . VAL A 1 232 ? 1.275 9.059 -19.341 1.00 91.38 232 VAL A O 1
ATOM 1719 N N . VAL A 1 233 ? 2.656 10.675 -20.034 1.00 90.69 233 VAL A N 1
ATOM 1720 C CA . VAL A 1 233 ? 3.691 9.783 -20.567 1.00 90.69 233 VAL A CA 1
ATOM 1721 C C . VAL A 1 233 ? 4.889 9.905 -19.638 1.00 90.69 233 VAL A C 1
ATOM 1723 O O . VAL A 1 233 ? 5.407 11.002 -19.471 1.00 90.69 233 VAL A O 1
ATOM 1726 N N . LEU A 1 234 ? 5.275 8.805 -18.987 1.00 90.44 234 LEU A N 1
ATOM 1727 C CA . LEU A 1 234 ? 6.358 8.844 -18.002 1.00 90.44 234 LEU A CA 1
ATOM 1728 C C . LEU A 1 234 ? 7.729 8.819 -18.677 1.00 90.44 234 LEU A C 1
ATOM 1730 O O . LEU A 1 234 ? 7.998 7.951 -19.512 1.00 90.44 234 LEU A O 1
ATOM 1734 N N . GLU A 1 235 ? 8.596 9.717 -18.223 1.00 90.94 235 GLU A N 1
ATOM 1735 C CA . GLU A 1 235 ? 10.018 9.773 -18.548 1.00 90.94 235 GLU A CA 1
ATOM 1736 C C . GLU A 1 235 ? 10.875 9.027 -17.514 1.00 90.94 235 GLU A C 1
ATOM 1738 O O . GLU A 1 235 ? 10.444 8.821 -16.371 1.00 90.94 235 GLU A O 1
ATOM 1743 N N . PRO A 1 236 ? 12.117 8.636 -17.865 1.00 92.19 236 PRO A N 1
ATOM 1744 C CA . PRO A 1 236 ? 13.048 8.049 -16.911 1.00 92.19 236 PRO A CA 1
ATOM 1745 C C . PRO A 1 236 ? 13.210 8.898 -15.642 1.00 92.19 236 PRO A C 1
ATOM 1747 O O . PRO A 1 236 ? 13.507 10.092 -15.688 1.00 92.19 236 PRO A O 1
ATOM 1750 N N . GLY A 1 237 ? 13.029 8.255 -14.488 1.00 93.38 237 GLY A N 1
ATOM 1751 C CA . GLY A 1 237 ? 13.149 8.883 -13.172 1.00 93.38 237 GLY A CA 1
ATOM 1752 C C . GLY A 1 237 ? 11.894 9.601 -12.669 1.00 93.38 237 GLY A C 1
ATOM 1753 O O . GLY A 1 237 ? 11.873 9.962 -11.497 1.00 93.38 237 GLY A O 1
ATOM 1754 N N . GLN A 1 238 ? 10.856 9.786 -13.490 1.00 94.94 238 GLN A N 1
ATOM 1755 C CA . GLN A 1 238 ? 9.576 10.325 -13.021 1.00 94.94 238 GLN A CA 1
ATOM 1756 C C . GLN A 1 238 ? 8.796 9.290 -12.204 1.00 94.94 238 GLN A C 1
ATOM 1758 O O . GLN A 1 238 ? 8.945 8.077 -12.383 1.00 94.94 238 GLN A O 1
ATOM 1763 N N . VAL A 1 239 ? 7.927 9.769 -11.311 1.00 95.75 239 VAL A N 1
ATOM 1764 C CA . VAL A 1 239 ? 7.166 8.912 -10.388 1.00 95.75 239 VAL A CA 1
ATOM 1765 C C . VAL A 1 239 ? 5.673 9.156 -10.538 1.00 95.75 239 VAL A C 1
ATOM 1767 O O . VAL A 1 239 ? 5.210 10.288 -10.476 1.00 95.75 239 VAL A O 1
ATOM 1770 N N . LEU A 1 240 ? 4.903 8.075 -10.666 1.00 96.44 240 LEU A N 1
ATOM 1771 C CA . LEU A 1 240 ? 3.445 8.100 -10.586 1.00 96.44 240 LEU A CA 1
ATOM 1772 C C . LEU A 1 240 ? 2.993 7.329 -9.344 1.00 96.44 240 LEU A C 1
ATOM 1774 O O . LEU A 1 240 ? 3.136 6.108 -9.267 1.00 96.44 240 LEU A O 1
ATOM 1778 N N . PHE A 1 241 ? 2.417 8.039 -8.382 1.00 96.56 241 PHE A N 1
ATOM 1779 C CA . PHE A 1 241 ? 1.731 7.444 -7.245 1.00 96.56 241 PHE A CA 1
ATOM 1780 C C . PHE A 1 241 ? 0.266 7.195 -7.604 1.00 96.56 241 PHE A C 1
ATOM 1782 O O . PHE A 1 241 ? -0.487 8.120 -7.915 1.00 96.56 241 PHE A O 1
ATOM 1789 N N . VAL A 1 242 ? -0.149 5.932 -7.518 1.00 95.62 242 VAL A N 1
ATOM 1790 C CA . VAL A 1 242 ? -1.538 5.522 -7.726 1.00 95.62 242 VAL A CA 1
ATOM 1791 C C . VAL A 1 242 ? -2.059 4.901 -6.434 1.00 95.62 242 VAL A C 1
ATOM 1793 O O . VAL A 1 242 ? -1.587 3.828 -6.043 1.00 95.62 242 VAL A O 1
ATOM 1796 N N . PRO A 1 243 ? -3.032 5.529 -5.754 1.00 94.19 243 PRO A N 1
ATOM 1797 C CA . PRO A 1 243 ? -3.639 4.924 -4.587 1.00 94.19 243 PRO A CA 1
ATOM 1798 C C . PRO A 1 243 ? -4.287 3.582 -4.936 1.00 94.19 243 PRO A C 1
ATOM 1800 O O . PRO A 1 243 ? -4.791 3.377 -6.045 1.00 94.19 243 PRO A O 1
ATOM 1803 N N . ALA A 1 244 ? -4.348 2.672 -3.960 1.00 90.25 244 ALA A N 1
ATOM 1804 C CA . ALA A 1 244 ? -5.184 1.479 -4.088 1.00 90.25 244 ALA A CA 1
ATOM 1805 C C . ALA A 1 244 ? -6.608 1.881 -4.514 1.00 90.25 244 ALA A C 1
ATOM 1807 O O . ALA A 1 244 ? -7.049 2.968 -4.158 1.00 90.25 244 ALA A O 1
ATOM 1808 N N . ARG A 1 245 ? -7.305 1.004 -5.248 1.00 89.69 245 ARG A N 1
ATOM 1809 C CA . ARG A 1 245 ? -8.643 1.186 -5.854 1.00 89.69 245 ARG A CA 1
ATOM 1810 C C . ARG A 1 245 ? -8.731 2.031 -7.135 1.00 89.69 245 ARG A C 1
ATOM 1812 O O . ARG A 1 245 ? -9.721 1.906 -7.848 1.00 89.69 245 ARG A O 1
ATOM 1819 N N . PHE A 1 246 ? -7.715 2.820 -7.479 1.00 92.06 246 PHE A N 1
ATOM 1820 C CA . PHE A 1 246 ? -7.723 3.603 -8.719 1.00 92.06 246 PHE A CA 1
ATOM 1821 C C . PHE A 1 246 ? -7.372 2.711 -9.913 1.00 92.06 246 PHE A C 1
ATOM 1823 O O . PHE A 1 246 ? -6.286 2.122 -9.970 1.00 92.06 246 PHE A O 1
ATOM 1830 N N . SER A 1 247 ? -8.289 2.594 -10.874 1.00 90.25 247 SER A N 1
ATOM 1831 C CA . SER A 1 247 ? -8.026 1.861 -12.112 1.00 90.25 247 SER A CA 1
ATOM 1832 C C . SER A 1 247 ? -7.061 2.650 -12.985 1.00 90.25 247 SER A C 1
ATOM 1834 O O . SER A 1 247 ? -7.248 3.848 -13.195 1.00 90.25 247 SER A O 1
ATOM 1836 N N . HIS A 1 248 ? -6.034 1.975 -13.495 1.00 90.75 248 HIS A N 1
ATOM 1837 C CA . HIS A 1 248 ? -4.978 2.622 -14.261 1.00 90.75 248 HIS A CA 1
ATOM 1838 C C . HIS A 1 248 ? -4.534 1.771 -15.460 1.00 90.75 248 HIS A C 1
ATOM 1840 O O . HIS A 1 248 ? -3.578 0.995 -15.358 1.00 90.75 248 HIS A O 1
ATOM 1846 N N . PRO A 1 249 ? -5.235 1.847 -16.606 1.00 83.81 249 PRO A N 1
ATOM 1847 C CA . PRO A 1 249 ? -4.735 1.229 -17.823 1.00 83.81 249 PRO A CA 1
ATOM 1848 C C . PRO A 1 249 ? -3.424 1.896 -18.261 1.00 83.81 249 PRO A C 1
ATOM 1850 O O . PRO A 1 249 ? -3.213 3.100 -18.090 1.00 83.81 249 PRO A O 1
ATOM 1853 N N . LYS A 1 250 ? -2.548 1.081 -18.847 1.00 77.94 250 LYS A N 1
ATOM 1854 C CA . LYS A 1 250 ? -1.306 1.521 -19.479 1.00 77.94 250 LYS A CA 1
ATOM 1855 C C . LYS A 1 250 ? -1.416 1.176 -20.949 1.00 77.94 250 LYS A C 1
ATOM 1857 O O . LYS A 1 250 ? -1.652 0.010 -21.260 1.00 77.94 250 LYS A O 1
ATOM 1862 N N . ASP A 1 251 ? -1.174 2.150 -21.807 1.00 71.81 251 ASP A N 1
ATOM 1863 C CA . ASP A 1 251 ? -1.079 1.927 -23.244 1.00 71.81 251 ASP A CA 1
ATOM 1864 C C . ASP A 1 251 ? 0.265 2.445 -23.747 1.00 71.81 251 ASP A C 1
ATOM 1866 O O . ASP A 1 251 ? 0.893 3.318 -23.139 1.00 71.81 251 ASP A O 1
ATOM 1870 N N . THR A 1 252 ? 0.725 1.917 -24.875 1.00 61.75 252 THR A N 1
ATOM 1871 C CA . THR A 1 252 ? 1.825 2.541 -25.610 1.00 61.75 252 THR A CA 1
ATOM 1872 C C . THR A 1 252 ? 1.395 3.927 -26.059 1.00 61.75 252 THR A C 1
ATOM 1874 O O . THR A 1 252 ? 0.276 4.100 -26.552 1.00 61.75 252 THR A O 1
ATOM 1877 N N . ALA A 1 253 ? 2.277 4.918 -25.951 1.00 59.44 253 ALA A N 1
ATOM 1878 C CA . ALA A 1 253 ? 2.037 6.193 -26.604 1.00 59.44 253 ALA A CA 1
ATOM 1879 C C . ALA A 1 253 ? 1.986 5.978 -28.134 1.00 59.44 253 ALA A C 1
ATOM 1881 O O . ALA A 1 253 ? 2.999 5.766 -28.781 1.00 59.44 253 ALA A O 1
ATOM 1882 N N . THR A 1 254 ? 0.801 6.017 -28.748 1.00 54.06 254 THR A N 1
ATOM 1883 C CA . THR A 1 254 ? 0.613 5.756 -30.194 1.00 54.06 254 THR A CA 1
ATOM 1884 C C . THR A 1 254 ? 1.104 6.882 -31.111 1.00 54.06 254 THR A C 1
ATOM 1886 O O . THR A 1 254 ? 1.043 6.750 -32.329 1.00 54.06 254 THR A O 1
ATOM 1889 N N . ARG A 1 255 ? 1.584 7.996 -30.547 1.00 53.03 255 ARG A N 1
ATOM 1890 C CA . ARG A 1 255 ? 2.105 9.165 -31.278 1.00 53.03 255 ARG A CA 1
ATOM 1891 C C . ARG A 1 255 ? 3.636 9.231 -31.299 1.00 53.03 255 ARG A C 1
ATOM 1893 O O . ARG A 1 255 ? 4.194 10.322 -31.317 1.00 53.03 255 ARG A O 1
ATOM 1900 N N . MET A 1 256 ? 4.313 8.091 -31.241 1.00 53.50 256 MET A N 1
ATOM 1901 C CA . MET A 1 256 ? 5.773 8.073 -31.296 1.00 53.50 256 MET A CA 1
ATOM 1902 C C . MET A 1 256 ? 6.247 8.211 -32.750 1.00 53.50 256 MET A C 1
ATOM 1904 O O . MET A 1 256 ? 5.584 7.724 -33.671 1.00 53.50 256 MET A O 1
ATOM 1908 N N . SER A 1 257 ? 7.370 8.902 -32.964 1.00 59.25 257 SER A N 1
ATOM 1909 C CA . SER A 1 257 ? 8.064 8.897 -34.255 1.00 59.25 257 SER A CA 1
ATOM 1910 C C . SER A 1 257 ? 8.466 7.461 -34.615 1.00 59.25 257 SER A C 1
ATOM 1912 O O . SER A 1 257 ? 8.580 6.604 -33.739 1.00 59.25 257 SER A O 1
ATOM 1914 N N . GLN A 1 258 ? 8.699 7.184 -35.903 1.00 62.44 258 GLN A N 1
ATOM 1915 C CA . GLN A 1 258 ? 9.185 5.871 -36.361 1.00 62.44 258 GLN A CA 1
ATOM 1916 C C . GLN A 1 258 ? 10.484 5.419 -35.668 1.00 62.44 258 GLN A C 1
ATOM 1918 O O . GLN A 1 258 ? 10.788 4.229 -35.698 1.00 62.44 258 GLN A O 1
ATOM 1923 N N . ASP A 1 259 ? 11.203 6.345 -35.031 1.00 63.25 259 ASP A N 1
ATOM 1924 C CA . ASP A 1 259 ? 12.485 6.106 -34.375 1.00 63.25 259 ASP A CA 1
ATOM 1925 C C . ASP A 1 259 ? 12.355 5.682 -32.900 1.00 63.25 259 ASP A C 1
ATOM 1927 O O . ASP A 1 259 ? 13.295 5.104 -32.356 1.00 63.25 259 ASP A O 1
ATOM 1931 N N . ASP A 1 260 ? 11.201 5.885 -32.247 1.00 63.78 260 ASP A N 1
ATOM 1932 C CA . ASP A 1 260 ? 11.000 5.510 -30.836 1.00 63.78 260 ASP A CA 1
ATOM 1933 C C . ASP A 1 260 ? 10.628 4.018 -30.717 1.00 63.78 260 ASP A C 1
ATOM 1935 O O . ASP A 1 260 ? 9.504 3.609 -30.395 1.00 63.78 260 ASP A O 1
ATOM 1939 N N . THR A 1 261 ? 11.598 3.175 -31.088 1.00 66.94 261 THR A N 1
ATOM 1940 C CA . THR A 1 261 ? 11.467 1.711 -31.145 1.00 66.94 261 THR A CA 1
ATOM 1941 C C . THR A 1 261 ? 11.924 0.979 -29.873 1.00 66.94 261 THR A C 1
ATOM 1943 O O . THR A 1 261 ? 11.819 -0.251 -29.785 1.00 66.94 261 THR A O 1
ATOM 1946 N N . ASP A 1 262 ? 12.317 1.717 -28.835 1.00 67.94 262 ASP A N 1
ATOM 1947 C CA . ASP A 1 262 ? 12.927 1.136 -27.639 1.00 67.94 262 ASP A CA 1
ATOM 1948 C C . ASP A 1 262 ? 11.900 0.675 -26.593 1.00 67.94 262 ASP A C 1
ATOM 1950 O O . ASP A 1 262 ? 10.983 1.412 -26.256 1.00 67.94 262 ASP A O 1
ATOM 1954 N N . PRO A 1 263 ? 11.997 -0.535 -26.019 1.00 78.31 263 PRO A N 1
ATOM 1955 C CA . PRO A 1 263 ? 11.026 -0.999 -25.028 1.00 78.31 263 PRO A CA 1
ATOM 1956 C C . PRO A 1 263 ? 11.042 -0.148 -23.747 1.00 78.31 263 PRO A C 1
ATOM 1958 O O . PRO A 1 263 ? 12.106 0.197 -23.241 1.00 78.31 263 PRO A O 1
ATOM 1961 N N . SER A 1 264 ? 9.875 0.092 -23.138 1.00 81.81 264 SER A N 1
ATOM 1962 C CA . SER A 1 264 ? 9.795 0.757 -21.826 1.00 81.81 264 SER A CA 1
ATOM 1963 C C . SER A 1 264 ? 9.785 -0.212 -20.648 1.00 81.81 264 SER A C 1
ATOM 1965 O O . SER A 1 264 ? 8.889 -1.060 -20.496 1.00 81.81 264 SER A O 1
ATOM 1967 N N . VAL A 1 265 ? 10.721 0.027 -19.733 1.00 85.44 265 VAL A N 1
ATOM 1968 C CA . VAL A 1 265 ? 10.818 -0.614 -18.420 1.00 85.44 265 VAL A CA 1
ATOM 1969 C C . VAL A 1 265 ? 10.327 0.356 -17.347 1.00 85.44 265 VAL A C 1
ATOM 1971 O O . VAL A 1 265 ? 10.585 1.552 -17.407 1.00 85.44 265 VAL A O 1
ATOM 1974 N N . HIS A 1 266 ? 9.578 -0.152 -16.371 1.00 88.94 266 HIS A N 1
ATOM 1975 C CA . HIS A 1 266 ? 9.202 0.602 -15.177 1.00 88.94 266 HIS A CA 1
ATOM 1976 C C . HIS A 1 266 ? 9.179 -0.337 -13.976 1.00 88.94 266 HIS A C 1
ATOM 1978 O O . HIS A 1 266 ? 8.808 -1.505 -14.104 1.00 88.94 266 HIS A O 1
ATOM 1984 N N . LEU A 1 267 ? 9.525 0.196 -12.808 1.00 89.69 267 LEU A N 1
ATOM 1985 C CA . LEU A 1 267 ? 9.411 -0.499 -11.533 1.00 89.69 267 LEU A CA 1
ATOM 1986 C C . LEU A 1 267 ? 8.118 -0.073 -10.840 1.00 89.69 267 LEU A C 1
ATOM 1988 O O . LEU A 1 267 ? 7.752 1.098 -10.838 1.00 89.69 267 LEU A O 1
ATOM 1992 N N . THR A 1 268 ? 7.396 -1.032 -10.266 1.00 91.81 268 THR A N 1
ATOM 1993 C CA . THR A 1 268 ? 6.211 -0.757 -9.445 1.00 91.81 268 THR A CA 1
ATOM 1994 C C . THR A 1 268 ? 6.489 -1.211 -8.026 1.00 91.81 268 THR A C 1
ATOM 1996 O O . THR A 1 268 ? 6.642 -2.405 -7.778 1.00 91.81 268 THR A O 1
ATOM 1999 N N . VAL A 1 269 ? 6.521 -0.264 -7.090 1.00 91.44 269 VAL A N 1
ATOM 2000 C CA . VAL A 1 269 ? 6.651 -0.564 -5.663 1.00 91.44 269 VAL A CA 1
ATOM 2001 C C . VAL A 1 269 ? 5.257 -0.622 -5.050 1.00 91.44 269 VAL A C 1
ATOM 2003 O O . VAL A 1 269 ? 4.566 0.387 -4.929 1.00 91.44 269 VAL A O 1
ATOM 2006 N N . GLY A 1 270 ? 4.816 -1.830 -4.703 1.00 90.50 270 GLY A N 1
ATOM 2007 C CA . GLY A 1 270 ? 3.512 -2.046 -4.087 1.00 90.50 270 GLY A CA 1
ATOM 2008 C C . GLY A 1 270 ? 3.563 -1.844 -2.576 1.00 90.50 270 GLY A C 1
ATOM 2009 O O . GLY A 1 270 ? 4.209 -2.620 -1.878 1.00 90.50 270 GLY A O 1
ATOM 2010 N N . VAL A 1 271 ? 2.823 -0.859 -2.063 1.00 90.06 271 VAL A N 1
ATOM 2011 C CA . VAL A 1 271 ? 2.590 -0.703 -0.622 1.00 90.06 271 VAL A CA 1
ATOM 2012 C C . VAL A 1 271 ? 1.199 -1.219 -0.285 1.00 90.06 271 VAL A C 1
ATOM 2014 O O . VAL A 1 271 ? 0.185 -0.622 -0.648 1.00 90.06 271 VAL A O 1
ATOM 2017 N N . TYR A 1 272 ? 1.144 -2.343 0.421 1.00 87.12 272 TYR A N 1
ATOM 2018 C CA . TYR A 1 272 ? -0.113 -2.970 0.803 1.00 87.12 272 TYR A CA 1
ATOM 2019 C C . TYR A 1 272 ? -0.274 -2.929 2.314 1.00 87.12 272 TYR A C 1
ATOM 2021 O O . TYR A 1 272 ? 0.535 -3.497 3.028 1.00 87.12 272 TYR A O 1
ATOM 2029 N N . THR A 1 273 ? -1.334 -2.292 2.807 1.00 91.88 273 THR A N 1
ATOM 2030 C CA . THR A 1 273 ? -1.688 -2.313 4.238 1.00 91.88 273 THR A CA 1
ATOM 2031 C C . THR A 1 273 ? -2.926 -3.165 4.496 1.00 91.88 273 THR A C 1
ATOM 2033 O O . THR A 1 273 ? -2.960 -3.966 5.425 1.00 91.88 273 THR A O 1
ATOM 2036 N N . HIS A 1 274 ? -3.925 -3.066 3.614 1.00 90.94 274 HIS A N 1
ATOM 2037 C CA . HIS A 1 274 ? -5.200 -3.767 3.766 1.00 90.94 274 HIS A CA 1
ATOM 2038 C C . HIS A 1 274 ? -5.097 -5.302 3.747 1.00 90.94 274 HIS A C 1
ATOM 2040 O O . HIS A 1 274 ? -5.719 -5.942 4.588 1.00 90.94 274 HIS A O 1
ATOM 2046 N N . ILE A 1 275 ? -4.297 -5.895 2.848 1.00 90.62 275 ILE A N 1
ATOM 2047 C CA . ILE A 1 275 ? -4.140 -7.359 2.766 1.00 90.62 275 ILE A CA 1
ATOM 2048 C C . ILE A 1 275 ? -3.506 -7.942 4.033 1.00 90.62 275 ILE A C 1
ATOM 2050 O O . ILE A 1 275 ? -3.725 -9.107 4.336 1.00 90.62 275 ILE A O 1
ATOM 2054 N N . TRP A 1 276 ? -2.758 -7.123 4.778 1.00 94.44 276 TRP A N 1
ATOM 2055 C CA . TRP A 1 276 ? -2.111 -7.497 6.035 1.00 94.44 276 TRP A CA 1
ATOM 2056 C C . TRP A 1 276 ? -2.947 -7.114 7.266 1.00 94.44 276 TRP A C 1
ATOM 2058 O O . TRP A 1 276 ? -2.460 -7.170 8.388 1.00 94.44 276 TRP A O 1
ATOM 2068 N N . GLY A 1 277 ? -4.196 -6.666 7.083 1.00 95.44 277 GLY A N 1
ATOM 2069 C CA . GLY A 1 277 ? -5.049 -6.224 8.191 1.00 95.44 277 GLY A CA 1
ATOM 2070 C C . GLY A 1 277 ? -4.538 -4.969 8.914 1.00 95.44 277 GLY A C 1
ATOM 2071 O O . GLY A 1 277 ? -4.918 -4.714 10.053 1.00 95.44 277 GLY A O 1
ATOM 2072 N N . LEU A 1 278 ? -3.675 -4.170 8.280 1.00 97.31 278 LEU A N 1
ATOM 2073 C CA . LEU A 1 278 ? -3.080 -2.964 8.868 1.00 97.31 278 LEU A CA 1
ATOM 2074 C C . LEU A 1 278 ? -3.904 -1.713 8.523 1.00 97.31 278 LEU A C 1
ATOM 2076 O O . LEU A 1 278 ? -3.403 -0.760 7.924 1.00 97.31 278 LEU A O 1
ATOM 2080 N N . ASN A 1 279 ? -5.192 -1.731 8.874 1.00 97.19 279 ASN A N 1
ATOM 2081 C CA . ASN A 1 279 ? -6.132 -0.627 8.652 1.00 97.19 279 ASN A CA 1
ATOM 2082 C C . ASN A 1 279 ? -7.113 -0.446 9.823 1.00 97.19 279 ASN A C 1
ATOM 2084 O O . ASN A 1 279 ? -7.251 -1.322 10.684 1.00 97.19 279 ASN A O 1
ATOM 2088 N N . TYR A 1 280 ? -7.822 0.685 9.836 1.00 97.38 280 TYR A N 1
ATOM 2089 C CA . TYR A 1 280 ? -8.777 1.010 10.901 1.00 97.38 280 TYR A CA 1
ATOM 2090 C C . TYR A 1 280 ? -9.997 0.077 10.933 1.00 97.38 280 TYR A C 1
ATOM 2092 O O . TYR A 1 280 ? -10.507 -0.214 12.010 1.00 97.38 280 TYR A O 1
ATOM 2100 N N . ALA A 1 281 ? -10.415 -0.486 9.796 1.00 95.81 281 ALA A N 1
ATOM 2101 C CA . ALA A 1 281 ? -11.480 -1.488 9.731 1.00 95.81 281 ALA A CA 1
ATOM 2102 C C . ALA A 1 281 ? -11.127 -2.743 10.551 1.00 95.81 281 ALA A C 1
ATOM 2104 O O . ALA A 1 281 ? -11.969 -3.277 11.277 1.00 95.81 281 ALA A O 1
ATOM 2105 N N . THR A 1 282 ? -9.873 -3.196 10.465 1.00 96.44 282 THR A N 1
ATOM 2106 C CA . THR A 1 282 ? -9.366 -4.349 11.223 1.00 96.44 282 THR A CA 1
ATOM 2107 C C . THR A 1 282 ? -9.209 -4.005 12.700 1.00 96.44 282 THR A C 1
ATOM 2109 O O . THR A 1 282 ? -9.692 -4.761 13.545 1.00 96.44 282 THR A O 1
ATOM 2112 N N . LEU A 1 283 ? -8.610 -2.845 13.013 1.00 97.25 283 LEU A N 1
ATOM 2113 C CA . LEU A 1 283 ? -8.485 -2.337 14.385 1.00 97.25 283 LEU A CA 1
ATOM 2114 C C . LEU A 1 283 ? -9.852 -2.311 15.081 1.00 97.25 283 LEU A C 1
ATOM 2116 O O . LEU A 1 283 ? -10.021 -2.911 16.142 1.00 97.25 283 LEU A O 1
ATOM 2120 N N . ARG A 1 284 ? -10.849 -1.703 14.439 1.00 95.12 284 ARG A N 1
ATOM 2121 C CA . ARG A 1 284 ? -12.233 -1.640 14.910 1.00 95.12 284 ARG A CA 1
ATOM 2122 C C . ARG A 1 284 ? -12.845 -3.025 15.101 1.00 95.12 284 ARG A C 1
ATOM 2124 O O . ARG A 1 284 ? -13.330 -3.350 16.184 1.00 95.12 284 ARG A O 1
ATOM 2131 N N . SER A 1 285 ? -12.815 -3.859 14.058 1.00 94.69 285 SER A N 1
ATOM 2132 C CA . SER A 1 285 ? -13.464 -5.175 14.081 1.00 94.69 285 SER A CA 1
ATOM 2133 C C . SER A 1 285 ? -12.908 -6.066 15.193 1.00 94.69 285 SER A C 1
ATOM 2135 O O . SER A 1 285 ? -13.672 -6.784 15.839 1.00 94.69 285 SER A O 1
ATOM 2137 N N . TYR A 1 286 ? -11.594 -6.044 15.416 1.00 96.31 286 TYR A N 1
ATOM 2138 C CA . TYR A 1 286 ? -10.977 -6.813 16.492 1.00 96.31 286 TYR A CA 1
ATOM 2139 C C . TYR A 1 286 ? -11.248 -6.194 17.861 1.00 96.31 286 TYR A C 1
ATOM 2141 O O . TYR A 1 286 ? -11.526 -6.945 18.789 1.00 96.31 286 TYR A O 1
ATOM 2149 N N . SER A 1 287 ? -11.265 -4.865 17.993 1.00 95.19 287 SER A N 1
ATOM 2150 C CA . SER A 1 287 ? -11.563 -4.191 19.270 1.00 95.19 287 SER A CA 1
ATOM 2151 C C . SER A 1 287 ? -12.956 -4.564 19.788 1.00 95.19 287 SER A C 1
ATOM 2153 O O . SER A 1 287 ? -13.111 -5.044 20.915 1.00 95.19 287 SER A O 1
ATOM 2155 N N . LEU A 1 288 ? -13.968 -4.490 18.917 1.00 92.69 288 LEU A N 1
ATOM 2156 C CA . LEU A 1 288 ? -15.340 -4.890 19.246 1.00 92.69 288 LEU A CA 1
ATOM 2157 C C . LEU A 1 288 ? -15.432 -6.381 19.609 1.00 92.69 288 LEU A C 1
ATOM 2159 O O . LEU A 1 288 ? -15.986 -6.735 20.651 1.00 92.69 288 LEU A O 1
ATOM 2163 N N . SER A 1 289 ? -14.826 -7.255 18.795 1.00 93.06 289 SER A N 1
ATOM 2164 C CA . SER A 1 289 ? -14.821 -8.712 19.008 1.00 93.06 289 SER A CA 1
ATOM 2165 C C . SER A 1 289 ? -14.174 -9.113 20.341 1.00 93.06 289 SER A C 1
ATOM 2167 O O . SER A 1 289 ? -14.768 -9.853 21.132 1.00 93.06 289 SER A O 1
ATOM 2169 N N . ARG A 1 290 ? -12.987 -8.567 20.636 1.00 93.00 290 ARG A N 1
ATOM 2170 C CA . ARG A 1 290 ? -12.211 -8.837 21.861 1.00 93.00 290 ARG A CA 1
ATOM 2171 C C . ARG A 1 290 ? -12.902 -8.339 23.125 1.00 93.00 290 ARG A C 1
ATOM 2173 O O . ARG A 1 290 ? -12.628 -8.846 24.220 1.00 93.00 290 ARG A O 1
ATOM 2180 N N . SER A 1 291 ? -13.803 -7.383 22.962 1.00 92.19 291 SER A N 1
ATOM 2181 C CA . SER A 1 291 ? -14.607 -6.792 24.029 1.00 92.19 291 SER A CA 1
ATOM 2182 C C . SER A 1 291 ? -15.999 -7.409 24.131 1.00 92.19 291 SER A C 1
ATOM 2184 O O . SER A 1 291 ? -16.795 -7.002 24.969 1.00 92.19 291 SER A O 1
ATOM 2186 N N . GLY A 1 292 ? -16.313 -8.400 23.287 1.00 91.38 292 GLY A N 1
ATOM 2187 C CA . GLY A 1 292 ? -17.628 -9.039 23.250 1.00 91.38 292 GLY A CA 1
ATOM 2188 C C . GLY A 1 292 ? -18.757 -8.112 22.785 1.00 91.38 292 GLY A C 1
ATOM 2189 O O . GLY A 1 292 ? -19.924 -8.485 22.898 1.00 91.38 292 GLY A O 1
ATOM 2190 N N . LYS A 1 293 ? -18.434 -6.927 22.252 1.00 89.75 293 LYS A N 1
ATOM 2191 C CA . LYS A 1 293 ? -19.414 -5.967 21.742 1.00 89.75 293 LYS A CA 1
ATOM 2192 C C . LYS A 1 293 ? -19.850 -6.383 20.336 1.00 89.75 293 LYS A C 1
ATOM 2194 O O . LYS A 1 293 ? -19.061 -6.897 19.539 1.00 89.75 293 LYS A O 1
ATOM 2199 N N . GLN A 1 294 ? -21.130 -6.190 20.029 1.00 86.31 294 GLN A N 1
ATOM 2200 C CA . GLN A 1 294 ? -21.628 -6.407 18.674 1.00 86.31 294 GLN A CA 1
ATOM 2201 C C . GLN A 1 294 ? -21.194 -5.262 17.764 1.00 86.31 294 GLN A C 1
ATOM 2203 O O . GLN A 1 294 ? -21.146 -4.106 18.178 1.00 86.31 294 GLN A O 1
ATOM 2208 N N . ASP A 1 295 ? -20.911 -5.594 16.510 1.00 87.19 295 ASP A N 1
ATOM 2209 C CA . ASP A 1 295 ? -20.671 -4.585 15.495 1.00 87.19 295 ASP A CA 1
ATOM 2210 C C . ASP A 1 295 ? -22.005 -4.000 15.018 1.00 87.19 295 ASP A C 1
ATOM 2212 O O . ASP A 1 295 ? -22.785 -4.681 14.349 1.00 87.19 295 ASP A O 1
ATOM 2216 N N . GLY A 1 296 ? -22.271 -2.742 15.381 1.00 82.31 296 GLY A N 1
ATOM 2217 C CA . GLY A 1 296 ? -23.460 -2.015 14.929 1.00 82.31 296 GLY A CA 1
ATOM 2218 C C . GLY A 1 296 ? -23.469 -1.718 13.423 1.00 82.31 296 GLY A C 1
ATOM 2219 O O . GLY A 1 296 ? -24.530 -1.439 12.864 1.00 82.31 296 GLY A O 1
ATOM 2220 N N . VAL A 1 297 ? -22.321 -1.812 12.739 1.00 84.00 297 VAL A N 1
ATOM 2221 C CA . VAL A 1 297 ? -22.253 -1.678 11.281 1.00 84.00 297 VAL A CA 1
ATOM 2222 C C . VAL A 1 297 ? -22.580 -3.029 10.648 1.00 84.00 297 VAL A C 1
ATOM 2224 O O . VAL A 1 297 ? -21.849 -4.014 10.785 1.00 84.00 297 VAL A O 1
ATOM 2227 N N . LYS A 1 298 ? -23.714 -3.090 9.943 1.00 83.56 298 LYS A N 1
ATOM 2228 C CA . LYS A 1 298 ? -24.173 -4.321 9.289 1.00 83.56 298 LYS A CA 1
ATOM 2229 C C . LYS A 1 298 ? -23.162 -4.771 8.242 1.00 83.56 298 LYS A C 1
ATOM 2231 O O . LYS A 1 298 ? -22.766 -4.006 7.378 1.00 83.56 298 LYS A O 1
ATOM 2236 N N . ARG A 1 299 ? -22.799 -6.051 8.254 1.00 84.44 299 ARG A N 1
ATOM 2237 C CA . ARG A 1 299 ? -21.985 -6.619 7.179 1.00 84.44 299 ARG A CA 1
ATOM 2238 C C . ARG A 1 299 ? -22.842 -6.962 5.952 1.00 84.44 299 ARG A C 1
ATOM 2240 O O . ARG A 1 299 ? -23.989 -7.386 6.111 1.00 84.44 299 ARG A O 1
ATOM 2247 N N . PRO A 1 300 ? -22.278 -6.854 4.741 1.00 82.25 300 PRO A N 1
ATOM 2248 C CA . PRO A 1 300 ? -20.906 -6.437 4.462 1.00 82.25 300 PRO A CA 1
ATOM 2249 C C . PRO A 1 300 ? -20.780 -4.896 4.396 1.00 82.25 300 PRO A C 1
ATOM 2251 O O . PRO A 1 300 ? -21.745 -4.212 4.048 1.00 82.25 300 PRO A O 1
ATOM 2254 N N . LEU A 1 301 ? -19.620 -4.356 4.796 1.00 82.06 301 LEU A N 1
ATOM 2255 C CA . LEU A 1 301 ? -19.432 -2.920 5.078 1.00 82.06 301 LEU A CA 1
ATOM 2256 C C . LEU A 1 301 ? -19.753 -2.030 3.869 1.00 82.06 301 LEU A C 1
ATOM 2258 O O . LEU A 1 301 ? 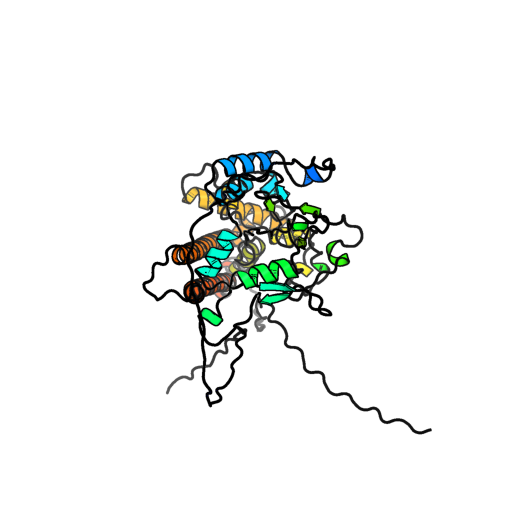-20.307 -0.946 4.023 1.00 82.06 301 LEU A O 1
ATOM 2262 N N . GLU A 1 302 ? -19.458 -2.512 2.662 1.00 77.25 302 GLU A N 1
ATOM 2263 C CA . GLU A 1 302 ? -19.702 -1.821 1.395 1.00 77.25 302 GLU A CA 1
ATOM 2264 C C . GLU A 1 302 ? -21.191 -1.588 1.091 1.00 77.25 302 GLU A C 1
ATOM 2266 O O . GLU A 1 302 ? -21.524 -0.781 0.225 1.00 77.25 302 GLU A O 1
ATOM 2271 N N . LYS A 1 303 ? -22.096 -2.284 1.793 1.00 81.25 303 LYS A N 1
ATOM 2272 C CA . LYS A 1 303 ? -23.550 -2.094 1.670 1.00 81.25 303 LYS A CA 1
ATOM 2273 C C . LYS A 1 303 ? -24.136 -1.222 2.769 1.00 81.25 303 LYS A C 1
ATOM 2275 O O . LYS A 1 303 ? -25.230 -0.697 2.594 1.00 81.25 303 LYS A O 1
ATOM 2280 N N . SER A 1 304 ? -23.467 -1.137 3.913 1.00 83.94 304 SER A N 1
ATOM 2281 C CA . SER A 1 304 ? -23.972 -0.426 5.088 1.00 83.94 304 SER A CA 1
ATOM 2282 C C . SER A 1 304 ? -23.426 0.986 5.226 1.00 83.94 304 SER A C 1
ATOM 2284 O O . SER A 1 304 ? -24.023 1.782 5.939 1.00 83.94 304 SER A O 1
ATOM 2286 N N . LEU A 1 305 ? -22.277 1.269 4.612 1.00 87.50 305 LEU A N 1
ATOM 2287 C CA . LEU A 1 305 ? -21.589 2.548 4.723 1.00 87.50 305 LEU A CA 1
ATOM 2288 C C . LEU A 1 305 ? -21.681 3.331 3.415 1.00 87.50 305 LEU A C 1
ATOM 2290 O O . LEU A 1 305 ? -21.686 2.753 2.322 1.00 87.50 305 LEU A O 1
ATOM 2294 N N . GLY A 1 306 ? -21.722 4.658 3.541 1.00 88.75 306 GLY A N 1
ATOM 2295 C CA . GLY A 1 306 ? -21.456 5.547 2.421 1.00 88.75 306 GLY A CA 1
ATOM 2296 C C . GLY A 1 306 ? -20.019 5.383 1.925 1.00 88.75 306 GLY A C 1
ATOM 2297 O O . GLY A 1 306 ? -19.156 4.796 2.588 1.00 88.75 306 GLY A O 1
ATOM 2298 N N . GLU A 1 307 ? -19.766 5.854 0.704 1.00 87.81 307 GLU A N 1
ATOM 2299 C CA . GLU A 1 307 ? -18.443 5.747 0.090 1.00 87.81 307 GLU A CA 1
ATOM 2300 C C . GLU A 1 307 ? -17.336 6.424 0.933 1.00 87.81 307 GLU A C 1
ATOM 2302 O O . GLU A 1 307 ? -16.318 5.768 1.185 1.00 87.81 307 GLU A O 1
ATOM 2307 N N . PRO A 1 308 ? -17.498 7.672 1.423 1.00 91.00 308 PRO A N 1
ATOM 2308 C CA . PRO A 1 308 ? -16.479 8.314 2.253 1.00 91.00 308 PRO A CA 1
ATOM 2309 C C . PRO A 1 308 ? -16.180 7.531 3.536 1.00 91.00 308 PRO A C 1
ATOM 2311 O O . PRO A 1 308 ? -15.017 7.313 3.873 1.00 91.00 308 PRO A O 1
ATOM 2314 N N . GLU A 1 309 ? -17.217 7.063 4.228 1.00 91.56 309 GLU A N 1
ATOM 2315 C CA . GLU A 1 309 ? -17.117 6.322 5.487 1.00 91.56 309 GLU A CA 1
ATOM 2316 C C . GLU A 1 309 ? -16.403 4.985 5.295 1.00 91.56 309 GLU A C 1
ATOM 2318 O O . GLU A 1 309 ? -15.500 4.637 6.062 1.00 91.56 309 GLU A O 1
ATOM 2323 N N . TYR A 1 310 ? -16.768 4.257 4.235 1.00 91.75 310 TYR A N 1
ATOM 2324 C CA . TYR A 1 310 ? -16.111 3.013 3.862 1.00 91.75 310 TYR A CA 1
ATOM 2325 C C . TYR A 1 310 ? -14.611 3.245 3.665 1.00 91.75 310 TYR A C 1
ATOM 2327 O O . TYR A 1 310 ? -13.790 2.597 4.312 1.00 91.75 310 TYR A O 1
ATOM 2335 N N . TRP A 1 311 ? -14.222 4.212 2.830 1.00 90.94 311 TRP A N 1
ATOM 2336 C CA . TRP A 1 311 ? -12.805 4.439 2.542 1.00 90.94 311 TRP A CA 1
ATOM 2337 C C . TRP A 1 311 ? -12.014 4.943 3.745 1.00 90.94 311 TRP A C 1
ATOM 2339 O O . TRP A 1 311 ? -10.864 4.539 3.918 1.00 90.94 311 TRP A O 1
ATOM 2349 N N . ARG A 1 312 ? -12.630 5.747 4.615 1.00 93.00 312 ARG A N 1
ATOM 2350 C CA . ARG A 1 312 ? -12.007 6.187 5.866 1.00 93.00 312 ARG A CA 1
ATOM 2351 C C . ARG A 1 312 ? -11.665 5.010 6.783 1.00 93.00 312 ARG A C 1
ATOM 2353 O O . ARG A 1 312 ? -10.560 4.990 7.323 1.00 93.00 312 ARG A O 1
ATOM 2360 N N . LEU A 1 313 ? -12.530 3.999 6.896 1.00 94.19 313 LEU A N 1
ATOM 2361 C CA . LEU A 1 313 ? -12.221 2.774 7.649 1.00 94.19 313 LEU A CA 1
ATOM 2362 C C . LEU A 1 313 ? -11.068 1.967 7.041 1.00 94.19 313 LEU A C 1
ATOM 2364 O O . LEU A 1 313 ? -10.287 1.357 7.766 1.00 94.19 313 LEU A O 1
ATOM 2368 N N . PHE A 1 314 ? -10.924 1.960 5.719 1.00 94.19 314 PHE A N 1
ATOM 2369 C CA . PHE A 1 314 ? -9.826 1.250 5.053 1.00 94.19 314 PHE A CA 1
ATOM 2370 C C . PHE A 1 314 ? -8.514 2.052 4.991 1.00 94.19 314 PHE A C 1
ATOM 2372 O O . PHE A 1 314 ? -7.541 1.580 4.392 1.00 94.19 314 PHE A O 1
ATOM 2379 N N . THR A 1 315 ? -8.453 3.213 5.655 1.00 95.12 315 THR A N 1
ATOM 2380 C CA . THR A 1 315 ? -7.215 3.986 5.809 1.00 95.12 315 THR A CA 1
ATOM 2381 C C . THR A 1 315 ? -6.146 3.144 6.512 1.00 95.12 315 THR A C 1
ATOM 2383 O O . THR A 1 315 ? -6.434 2.398 7.454 1.00 95.12 315 THR A O 1
ATOM 2386 N N . ALA A 1 316 ? -4.909 3.236 6.030 1.00 96.56 316 ALA A N 1
ATOM 2387 C CA . ALA A 1 316 ? -3.750 2.572 6.611 1.00 96.56 316 ALA A CA 1
ATOM 2388 C C . ALA A 1 316 ? -3.479 3.056 8.043 1.00 96.56 316 ALA A C 1
ATOM 2390 O O . ALA A 1 316 ? -3.638 4.237 8.346 1.00 96.56 316 ALA A O 1
ATOM 2391 N N . LEU A 1 317 ? -3.014 2.152 8.906 1.00 97.44 317 LEU A N 1
ATOM 2392 C CA . LEU A 1 317 ? -2.477 2.539 10.213 1.00 97.44 317 LEU A CA 1
ATOM 2393 C C . LEU A 1 317 ? -1.148 3.309 10.044 1.00 97.44 317 LEU A C 1
ATOM 2395 O O . LEU A 1 317 ? -0.426 3.034 9.080 1.00 97.44 317 LEU A O 1
ATOM 2399 N N . PRO A 1 318 ? -0.782 4.216 10.975 1.00 96.62 318 PRO A N 1
ATOM 2400 C CA . PRO A 1 318 ? 0.456 5.006 10.939 1.00 96.62 318 PRO A CA 1
ATOM 2401 C C . PRO A 1 318 ? 1.692 4.155 11.299 1.00 96.62 318 PRO A C 1
ATOM 2403 O O . PRO A 1 318 ? 2.370 4.359 12.308 1.00 96.62 318 PRO A O 1
ATOM 2406 N N . LEU A 1 319 ? 1.957 3.141 10.478 1.00 95.75 319 LEU A N 1
ATOM 2407 C CA . LEU A 1 319 ? 3.037 2.166 10.611 1.00 95.75 319 LEU A CA 1
ATOM 2408 C C . LEU A 1 319 ? 3.994 2.240 9.421 1.00 95.75 319 LEU A C 1
ATOM 2410 O O . LEU A 1 319 ? 3.639 2.720 8.345 1.00 95.75 319 LEU A O 1
ATOM 2414 N N . GLY A 1 320 ? 5.218 1.744 9.614 1.00 93.62 320 GLY A N 1
ATOM 2415 C CA . GLY A 1 320 ? 6.277 1.862 8.610 1.00 93.62 320 GLY A CA 1
ATOM 2416 C C . GLY A 1 320 ? 6.607 3.332 8.344 1.00 93.62 320 GLY A C 1
ATOM 2417 O O . GLY A 1 320 ? 6.665 4.120 9.286 1.00 93.62 320 GLY A O 1
ATOM 2418 N N . PHE A 1 321 ? 6.765 3.705 7.072 1.00 93.62 321 PHE A N 1
ATOM 2419 C CA . PHE A 1 321 ? 7.075 5.088 6.686 1.00 93.62 321 PHE A CA 1
ATOM 2420 C C . PHE A 1 321 ? 5.980 6.085 7.121 1.00 93.62 321 PHE A C 1
ATOM 2422 O O . PHE A 1 321 ? 6.296 7.192 7.533 1.00 93.62 321 PHE A O 1
ATOM 2429 N N . LEU A 1 322 ? 4.701 5.677 7.166 1.00 94.19 322 LEU A N 1
ATOM 2430 C CA . LEU A 1 322 ? 3.606 6.528 7.671 1.00 94.19 322 LEU A CA 1
ATOM 2431 C C . LEU A 1 322 ? 3.736 6.850 9.167 1.00 94.19 322 LEU A C 1
ATOM 2433 O O . LEU A 1 322 ? 3.162 7.824 9.647 1.00 94.19 322 LEU A O 1
ATOM 2437 N N . GLY A 1 323 ? 4.467 6.019 9.913 1.00 94.75 323 GLY A N 1
ATOM 2438 C CA . GLY A 1 323 ? 4.738 6.241 11.328 1.00 94.75 323 GLY A CA 1
ATOM 2439 C C . GLY A 1 323 ? 5.769 7.338 11.584 1.00 94.75 323 GLY A C 1
ATOM 2440 O O . GLY A 1 323 ? 5.772 7.889 12.681 1.00 94.75 323 GLY A O 1
ATOM 2441 N N . GLU A 1 324 ? 6.599 7.696 10.594 1.00 93.31 324 GLU A N 1
ATOM 2442 C CA . GLU A 1 324 ? 7.688 8.667 10.775 1.00 93.31 324 GLU A CA 1
ATOM 2443 C C . GLU A 1 324 ? 7.183 10.013 11.291 1.00 93.31 324 GLU A C 1
ATOM 2445 O O . GLU A 1 324 ? 7.789 10.576 12.199 1.00 93.31 324 GLU A O 1
ATOM 2450 N N . ARG A 1 325 ? 6.040 10.490 10.784 1.00 92.19 325 ARG A N 1
ATOM 2451 C CA . ARG A 1 325 ? 5.408 11.740 11.228 1.00 92.19 325 ARG A CA 1
ATOM 2452 C C . ARG A 1 325 ? 5.032 11.704 12.707 1.00 92.19 325 ARG A C 1
ATOM 2454 O O . ARG A 1 325 ? 5.257 12.672 13.423 1.00 92.19 325 ARG A O 1
ATOM 2461 N N . VAL A 1 326 ? 4.497 10.574 13.165 1.00 94.44 326 VAL A N 1
ATOM 2462 C CA . VAL A 1 326 ? 4.063 10.378 14.557 1.00 94.44 326 VAL A CA 1
ATOM 2463 C C . VAL A 1 326 ? 5.262 10.248 15.492 1.00 94.44 326 VAL A C 1
ATOM 2465 O O . VAL A 1 326 ? 5.219 10.673 16.643 1.00 94.44 326 VAL A O 1
ATOM 2468 N N . THR A 1 327 ? 6.346 9.650 15.002 1.00 95.25 327 THR A N 1
ATOM 2469 C CA . THR A 1 327 ? 7.538 9.368 15.803 1.00 95.25 327 THR A CA 1
ATOM 2470 C C . THR A 1 327 ? 8.648 10.405 15.648 1.00 95.25 327 THR A C 1
ATOM 2472 O O . THR A 1 327 ? 9.714 10.243 16.241 1.00 95.25 327 THR A O 1
ATOM 2475 N N . SER A 1 328 ? 8.431 11.450 14.846 1.00 92.94 328 SER A N 1
ATOM 2476 C CA . SER A 1 328 ? 9.442 12.462 14.543 1.00 92.94 328 SER A CA 1
ATOM 2477 C C . SER A 1 328 ? 9.938 13.143 15.821 1.00 92.94 328 SER A C 1
ATOM 2479 O O . SER A 1 328 ? 9.152 13.530 16.684 1.00 92.94 328 SER A O 1
ATOM 2481 N N . GLY A 1 329 ? 11.260 13.247 15.973 1.00 94.31 329 GLY A N 1
ATOM 2482 C CA . GLY A 1 329 ? 11.905 13.812 17.164 1.00 94.31 329 GLY A CA 1
ATOM 2483 C C . GLY A 1 329 ? 11.952 12.888 18.390 1.00 94.31 329 GLY A C 1
ATOM 2484 O O . GLY A 1 329 ? 12.597 13.231 19.382 1.00 94.31 329 GLY A O 1
ATOM 2485 N N . LEU A 1 330 ? 11.334 11.703 18.343 1.00 95.62 330 LEU A N 1
ATOM 2486 C CA . LEU A 1 330 ? 11.413 10.715 19.418 1.00 95.62 330 LEU A CA 1
ATOM 2487 C C . LEU A 1 330 ? 12.593 9.769 19.184 1.00 95.62 330 LEU A C 1
ATOM 2489 O O . LEU A 1 330 ? 12.733 9.173 18.121 1.00 95.62 330 LEU A O 1
ATOM 2493 N N . THR A 1 331 ? 13.432 9.590 20.203 1.00 94.44 331 THR A N 1
ATOM 2494 C CA . THR A 1 331 ? 14.630 8.733 20.115 1.00 94.44 331 THR A CA 1
ATOM 2495 C C . THR A 1 331 ? 14.468 7.399 20.835 1.00 94.44 331 THR A C 1
ATOM 2497 O O . THR A 1 331 ? 15.169 6.435 20.528 1.00 94.44 331 THR A O 1
ATOM 2500 N N . ARG A 1 332 ? 13.547 7.307 21.804 1.00 95.81 332 ARG A N 1
ATOM 2501 C CA . ARG A 1 332 ? 13.309 6.072 22.561 1.00 95.81 332 ARG A CA 1
ATOM 2502 C C . ARG A 1 332 ? 12.187 5.264 21.926 1.00 95.81 332 ARG A C 1
ATOM 2504 O O . ARG A 1 332 ? 11.062 5.743 21.806 1.00 95.81 332 ARG A O 1
ATOM 2511 N N . TRP A 1 333 ? 12.457 3.988 21.656 1.00 92.38 333 TRP A N 1
ATOM 2512 C CA . TRP A 1 333 ? 11.477 3.045 21.107 1.00 92.38 333 TRP A CA 1
ATOM 2513 C C . TRP A 1 333 ? 10.155 3.003 21.888 1.00 92.38 333 TRP A C 1
ATOM 2515 O O . TRP A 1 333 ? 9.081 2.973 21.295 1.00 92.38 333 TRP A O 1
ATOM 2525 N N . SER A 1 334 ? 10.207 3.054 23.223 1.00 94.94 334 SER A N 1
ATOM 2526 C CA . SER A 1 334 ? 9.000 3.068 24.060 1.00 94.94 334 SER A CA 1
ATOM 2527 C C . SER A 1 334 ? 8.133 4.313 23.843 1.00 94.94 334 SER A C 1
ATOM 2529 O O . SER A 1 334 ? 6.909 4.203 23.862 1.00 94.94 334 SER A O 1
ATOM 2531 N N . GLN A 1 335 ? 8.748 5.475 23.600 1.00 96.12 335 GLN A N 1
ATOM 2532 C CA . GLN A 1 335 ? 8.039 6.721 23.297 1.00 96.12 335 GLN A CA 1
ATOM 2533 C C . GLN A 1 335 ? 7.422 6.670 21.901 1.00 96.12 335 GLN A C 1
ATOM 2535 O O . GLN A 1 335 ? 6.248 6.987 21.756 1.00 96.12 335 GLN A O 1
ATOM 2540 N N . MET A 1 336 ? 8.180 6.208 20.901 1.00 95.31 336 MET A N 1
ATOM 2541 C CA . MET A 1 336 ? 7.692 6.033 19.526 1.00 95.31 336 MET A CA 1
ATOM 2542 C C . MET A 1 336 ? 6.475 5.108 19.487 1.00 95.31 336 MET A C 1
ATOM 2544 O O . MET A 1 336 ? 5.436 5.440 18.923 1.00 95.31 336 MET A O 1
ATOM 2548 N N . LYS A 1 337 ? 6.591 3.965 20.168 1.00 95.06 337 LYS A N 1
ATOM 2549 C CA . LYS A 1 337 ? 5.532 2.971 20.278 1.00 95.06 337 LYS A CA 1
ATOM 2550 C C . LYS A 1 337 ? 4.281 3.543 20.938 1.00 95.06 337 LYS A C 1
ATOM 2552 O O . LYS A 1 337 ? 3.184 3.345 20.428 1.00 95.06 337 LYS A O 1
ATOM 2557 N N . LYS A 1 338 ? 4.449 4.275 22.044 1.00 95.56 338 LYS A N 1
ATOM 2558 C CA . LYS A 1 338 ? 3.342 4.959 22.715 1.00 95.56 338 LYS A CA 1
ATOM 2559 C C . LYS A 1 338 ? 2.669 5.975 21.786 1.00 95.56 338 LYS A C 1
ATOM 2561 O O . LYS A 1 338 ? 1.463 5.894 21.613 1.00 95.56 338 LYS A O 1
ATOM 2566 N N . ALA A 1 339 ? 3.436 6.849 21.135 1.00 96.62 339 ALA A N 1
ATOM 2567 C CA . ALA A 1 339 ? 2.900 7.866 20.230 1.00 96.62 339 ALA A CA 1
ATOM 2568 C C . ALA A 1 339 ? 2.097 7.255 19.066 1.00 96.62 339 ALA A C 1
ATOM 2570 O O . ALA A 1 339 ? 1.022 7.744 18.733 1.00 96.62 339 ALA A O 1
ATOM 2571 N N . GLN A 1 340 ? 2.570 6.147 18.484 1.00 96.38 340 GLN A N 1
ATOM 2572 C CA . GLN A 1 340 ? 1.834 5.431 17.435 1.00 96.38 340 GLN A CA 1
ATOM 2573 C C . GLN A 1 340 ? 0.520 4.833 17.935 1.00 96.38 340 GLN A C 1
ATOM 2575 O O . GLN A 1 340 ? -0.487 4.917 17.235 1.00 96.38 340 GLN A O 1
ATOM 2580 N N . VAL A 1 341 ? 0.515 4.233 19.130 1.00 96.06 341 VAL A N 1
ATOM 2581 C CA . VAL A 1 341 ? -0.719 3.725 19.744 1.00 96.06 341 VAL A CA 1
ATOM 2582 C C . VAL A 1 341 ? -1.684 4.874 20.023 1.00 96.06 341 VAL A C 1
ATOM 2584 O O . VAL A 1 341 ? -2.850 4.768 19.656 1.00 96.06 341 VAL A O 1
ATOM 2587 N N . ASP A 1 342 ? -1.202 5.976 20.595 1.00 95.12 342 ASP A N 1
ATOM 2588 C CA . ASP A 1 342 ? -2.017 7.151 20.911 1.00 95.12 342 ASP A CA 1
ATOM 2589 C C . ASP A 1 342 ? -2.651 7.749 19.634 1.00 95.12 342 ASP A C 1
ATOM 2591 O O . ASP A 1 342 ? -3.853 8.020 19.616 1.00 95.12 342 ASP A O 1
ATOM 2595 N N . GLU A 1 343 ? -1.902 7.848 18.527 1.00 96.44 343 GLU A N 1
ATOM 2596 C CA . GLU A 1 343 ? -2.428 8.293 17.224 1.00 96.44 343 GLU A CA 1
ATOM 2597 C C . GLU A 1 343 ? -3.463 7.317 16.640 1.00 96.44 343 GLU A C 1
ATOM 2599 O O . GLU A 1 343 ? -4.513 7.727 16.135 1.00 96.44 343 GLU A O 1
ATOM 2604 N N . MET A 1 344 ? -3.206 6.005 16.722 1.00 96.88 344 MET A N 1
ATOM 2605 C CA . MET A 1 344 ? -4.179 4.996 16.296 1.00 96.88 344 MET A CA 1
ATOM 2606 C C . MET A 1 344 ? -5.473 5.097 17.095 1.00 96.88 344 MET A C 1
ATOM 2608 O O . MET A 1 344 ? -6.547 5.028 16.501 1.00 96.88 344 MET A O 1
ATOM 2612 N N . MET A 1 345 ? -5.387 5.272 18.415 1.00 94.81 345 MET A N 1
ATOM 2613 C CA . MET A 1 345 ? -6.565 5.437 19.259 1.00 94.81 345 MET A CA 1
ATOM 2614 C C . MET A 1 345 ? -7.313 6.715 18.893 1.00 94.81 345 MET A C 1
ATOM 2616 O O . MET A 1 345 ? -8.482 6.622 18.546 1.00 94.81 345 MET A O 1
ATOM 2620 N N . SER A 1 346 ? -6.638 7.868 18.864 1.00 94.25 346 SER A N 1
ATOM 2621 C CA . SER A 1 346 ? -7.234 9.167 18.512 1.00 94.25 346 SER A CA 1
ATOM 2622 C C . SER A 1 346 ? -7.987 9.123 17.177 1.00 94.25 346 SER A C 1
ATOM 2624 O O . SER A 1 346 ? -9.158 9.508 17.081 1.00 94.25 346 SER A O 1
ATOM 2626 N N . THR A 1 347 ? -7.356 8.572 16.136 1.00 95.56 347 THR A N 1
ATOM 2627 C CA . THR A 1 347 ? -7.998 8.445 14.827 1.00 95.56 347 THR A CA 1
ATOM 2628 C C . THR A 1 347 ? -9.140 7.423 14.841 1.00 95.56 347 THR A C 1
ATOM 2630 O O . THR A 1 347 ? -10.178 7.690 14.233 1.00 95.56 347 THR A O 1
ATOM 2633 N N . ALA A 1 348 ? -9.012 6.295 15.552 1.00 94.75 348 ALA A N 1
ATOM 2634 C CA . ALA A 1 348 ? -10.102 5.330 15.698 1.00 94.75 348 ALA A CA 1
ATOM 2635 C C . ALA A 1 348 ? -11.321 5.948 16.399 1.00 94.75 348 ALA A C 1
ATOM 2637 O O . ALA A 1 348 ? -12.435 5.782 15.913 1.00 94.75 348 ALA A O 1
ATOM 2638 N N . THR A 1 349 ? -11.120 6.726 17.465 1.00 92.38 349 THR A N 1
ATOM 2639 C CA . THR A 1 349 ? -12.183 7.453 18.178 1.00 92.38 349 THR A CA 1
ATOM 2640 C C . THR A 1 349 ? -12.966 8.358 17.247 1.00 92.38 349 THR A C 1
ATOM 2642 O O . THR A 1 349 ? -14.192 8.291 17.186 1.00 92.38 349 THR A O 1
ATOM 2645 N N . ARG A 1 350 ? -12.253 9.196 16.485 1.00 93.69 350 ARG A N 1
ATOM 2646 C CA . ARG A 1 350 ? -12.867 10.128 15.537 1.00 93.69 350 ARG A CA 1
ATOM 2647 C C . ARG A 1 350 ? -13.661 9.382 14.466 1.00 93.69 350 ARG A C 1
ATOM 2649 O O . ARG A 1 350 ? -14.751 9.808 14.108 1.00 93.69 350 ARG A O 1
ATOM 2656 N N . LEU A 1 351 ? -13.130 8.264 13.965 1.00 93.50 351 LEU A N 1
ATOM 2657 C CA . LEU A 1 351 ? -13.840 7.427 12.999 1.00 93.50 351 LEU A CA 1
ATOM 2658 C C . LEU A 1 351 ? -15.106 6.812 13.598 1.00 93.50 351 LEU A C 1
ATOM 2660 O O . LEU A 1 351 ? -16.156 6.898 12.971 1.00 93.50 351 LEU A O 1
ATOM 2664 N N . GLU A 1 352 ? -15.040 6.223 14.792 1.00 91.81 352 GLU A N 1
ATOM 2665 C CA . GLU A 1 352 ? -16.220 5.619 15.416 1.00 91.81 352 GLU A CA 1
ATOM 2666 C C . GLU A 1 352 ? -17.301 6.649 15.752 1.00 91.81 352 GLU A C 1
ATOM 2668 O O . GLU A 1 352 ? -18.477 6.360 15.543 1.00 91.81 352 GLU A O 1
ATOM 2673 N N . ARG A 1 353 ? -16.923 7.848 16.215 1.00 90.56 353 ARG A N 1
ATOM 2674 C CA . ARG A 1 353 ? -17.870 8.947 16.465 1.00 90.56 353 ARG A CA 1
ATOM 2675 C C . ARG A 1 353 ? -18.637 9.334 15.211 1.00 90.56 353 ARG A C 1
ATOM 2677 O O . ARG A 1 353 ? -19.855 9.468 15.257 1.00 90.56 353 ARG A O 1
ATOM 2684 N N . ASP A 1 354 ? -17.933 9.458 14.091 1.00 90.50 354 ASP A N 1
ATOM 2685 C CA . ASP A 1 354 ? -18.558 9.813 12.819 1.00 90.50 354 ASP A CA 1
ATOM 2686 C C . ASP A 1 354 ? -19.451 8.680 12.289 1.00 90.50 354 ASP A C 1
ATOM 2688 O O . ASP A 1 354 ? -20.501 8.930 11.700 1.00 90.50 354 ASP A O 1
ATOM 2692 N N . LEU A 1 355 ? -19.052 7.421 12.500 1.00 90.00 355 LEU A N 1
ATOM 2693 C CA . LEU A 1 355 ? -19.783 6.245 12.018 1.00 90.00 355 LEU A CA 1
ATOM 2694 C C . LEU A 1 355 ? -21.001 5.892 12.876 1.00 90.00 355 LEU A C 1
ATOM 2696 O O . LEU A 1 355 ? -21.973 5.329 12.368 1.00 90.00 355 LEU A O 1
ATOM 2700 N N . GLN A 1 356 ? -20.926 6.138 14.182 1.00 88.44 356 GLN A N 1
ATOM 2701 C CA . GLN A 1 356 ? -21.921 5.735 15.171 1.00 88.44 356 GLN A CA 1
ATOM 2702 C C . GLN A 1 356 ? -22.121 6.839 16.219 1.00 88.44 356 GLN A C 1
ATOM 2704 O O . GLN A 1 356 ? -21.880 6.602 17.405 1.00 88.44 356 GLN A O 1
ATOM 2709 N N . PRO A 1 357 ? -22.605 8.031 15.825 1.00 87.62 357 PRO A N 1
ATOM 2710 C CA . PRO A 1 357 ? -22.730 9.163 16.744 1.00 87.62 357 PRO A CA 1
ATOM 2711 C C . PRO A 1 357 ? -23.613 8.836 17.953 1.00 87.62 357 PRO A C 1
ATOM 2713 O O . PRO A 1 357 ? -23.275 9.194 19.073 1.00 87.62 357 PRO A O 1
ATOM 2716 N N . GLY A 1 358 ? -24.679 8.049 17.761 1.00 86.81 358 GLY A N 1
ATOM 2717 C CA . GLY A 1 358 ? -25.583 7.625 18.840 1.00 86.81 358 GLY A CA 1
ATOM 2718 C C . GLY A 1 358 ? -24.988 6.644 19.859 1.00 86.81 358 GLY A C 1
ATOM 2719 O O . GLY A 1 358 ? -25.716 6.153 20.709 1.00 86.81 358 GLY A O 1
ATOM 2720 N N . ARG A 1 359 ? -23.701 6.296 19.750 1.00 83.12 359 ARG A N 1
ATOM 2721 C CA . ARG A 1 359 ? -22.983 5.475 20.732 1.00 83.12 359 ARG A CA 1
ATOM 2722 C C . ARG A 1 359 ? -22.288 6.315 21.809 1.00 83.12 359 ARG A C 1
ATOM 2724 O O . ARG A 1 359 ? -21.956 5.785 22.865 1.00 83.12 359 ARG A O 1
ATOM 2731 N N . TRP A 1 360 ? -22.055 7.592 21.526 1.00 85.69 360 TRP A N 1
ATOM 2732 C CA . TRP A 1 360 ? -21.522 8.561 22.473 1.00 85.69 360 TRP A CA 1
ATOM 2733 C C . TRP A 1 360 ? -22.694 9.352 23.050 1.00 85.69 360 TRP A C 1
ATOM 2735 O O . TRP A 1 360 ? -23.104 10.354 22.468 1.00 85.69 360 TRP A O 1
ATOM 2745 N N . ASP A 1 361 ? -23.244 8.883 24.171 1.00 80.38 361 ASP A N 1
ATOM 2746 C CA . ASP A 1 361 ? -24.214 9.670 24.937 1.00 80.38 361 ASP A CA 1
ATOM 2747 C C . ASP A 1 361 ? -23.570 10.990 25.399 1.00 80.38 361 ASP A C 1
ATOM 2749 O O . ASP A 1 361 ? -22.350 11.077 25.594 1.00 80.38 361 ASP A O 1
ATOM 2753 N N . GLU A 1 362 ? -24.387 12.031 25.582 1.00 76.31 362 GLU A N 1
ATOM 2754 C CA . GLU A 1 362 ? -23.916 13.315 26.106 1.00 76.31 362 GLU A CA 1
ATOM 2755 C C . GLU A 1 362 ? -23.227 13.107 27.466 1.00 76.31 362 GLU A C 1
ATOM 2757 O O . GLU A 1 362 ? -23.856 12.726 28.451 1.00 76.31 362 GLU A O 1
ATOM 2762 N N . GLY A 1 363 ? -21.914 13.350 27.516 1.00 79.94 363 GLY A N 1
ATOM 2763 C CA . GLY A 1 363 ? -21.117 13.285 28.744 1.00 79.94 363 GLY A CA 1
ATOM 2764 C C . GLY A 1 363 ? -20.277 12.020 28.939 1.00 79.94 363 GLY A C 1
ATOM 2765 O O . GLY A 1 363 ? -19.484 11.994 29.879 1.00 79.94 363 GLY A O 1
ATOM 2766 N N . VAL A 1 364 ? -20.370 11.010 28.065 1.00 83.56 364 VAL A N 1
ATOM 2767 C CA . VAL A 1 364 ? -19.459 9.853 28.129 1.00 83.56 364 VAL A CA 1
ATOM 2768 C C . VAL A 1 364 ? -18.106 10.238 27.530 1.00 83.56 364 VAL A C 1
ATOM 2770 O O . VAL A 1 364 ? -18.013 10.643 26.367 1.00 83.56 364 VAL A O 1
ATOM 2773 N N . ALA A 1 365 ? -17.047 10.122 28.333 1.00 86.38 365 ALA A N 1
ATOM 2774 C CA . ALA A 1 365 ? -15.685 10.405 27.896 1.00 86.38 365 ALA A CA 1
ATOM 2775 C C . ALA A 1 365 ? -15.208 9.371 26.860 1.00 86.38 365 ALA A C 1
ATOM 2777 O O . ALA A 1 365 ? -15.569 8.191 26.921 1.00 86.38 365 ALA A O 1
ATOM 2778 N N . ASP A 1 366 ? -14.355 9.791 25.924 1.00 84.00 366 ASP A N 1
ATOM 2779 C CA . ASP A 1 366 ? -13.824 8.903 24.880 1.00 84.00 366 ASP A CA 1
ATOM 2780 C C . ASP A 1 366 ? -13.059 7.716 25.487 1.00 84.00 366 ASP A C 1
ATOM 2782 O O . ASP A 1 366 ? -13.153 6.582 25.013 1.00 84.00 366 ASP A O 1
ATOM 2786 N N . GLU A 1 367 ? -12.358 7.961 26.593 1.00 83.62 367 GLU A N 1
ATOM 2787 C CA . GLU A 1 367 ? -11.608 6.969 27.353 1.00 83.62 367 GLU A CA 1
ATOM 2788 C C . GLU A 1 367 ? -12.506 5.864 27.919 1.00 83.62 367 GLU A C 1
ATOM 2790 O O . GLU A 1 367 ? -12.085 4.708 27.986 1.00 83.62 367 GLU A O 1
ATOM 2795 N N . GLU A 1 368 ? -13.745 6.187 28.294 1.00 81.88 368 GLU A N 1
ATOM 2796 C CA . GLU A 1 368 ? -14.694 5.217 28.840 1.00 81.88 368 GLU A CA 1
ATOM 2797 C C . GLU A 1 368 ? -15.188 4.260 27.747 1.00 81.88 368 GLU A C 1
ATOM 2799 O O . GLU A 1 368 ? -15.153 3.034 27.914 1.00 81.88 368 GLU A O 1
ATOM 2804 N N . VAL A 1 369 ? -15.560 4.802 26.581 1.00 79.94 369 VAL A N 1
ATOM 2805 C CA . VAL A 1 369 ? -16.024 3.997 25.441 1.00 79.94 369 VAL A CA 1
ATOM 2806 C C . VAL A 1 369 ? -14.909 3.068 24.947 1.00 79.94 369 VAL A C 1
ATOM 2808 O O . VAL A 1 369 ? -15.119 1.855 24.810 1.00 79.94 369 VAL A O 1
ATOM 2811 N N . LEU A 1 370 ? -13.711 3.622 24.727 1.00 75.62 370 LEU A N 1
ATOM 2812 C CA . LEU A 1 370 ? -12.576 2.917 24.121 1.00 75.62 370 LEU A CA 1
ATOM 2813 C C . LEU A 1 370 ? -11.843 2.003 25.100 1.00 75.62 370 LEU A C 1
ATOM 2815 O O . LEU A 1 370 ? -11.378 0.929 24.705 1.00 75.62 370 LEU A O 1
ATOM 2819 N N . GLY A 1 371 ? -11.755 2.398 26.372 1.00 77.00 371 GLY A N 1
ATOM 2820 C CA . GLY A 1 371 ? -11.202 1.568 27.440 1.00 77.00 371 GLY A CA 1
ATOM 2821 C C . GLY A 1 371 ? -11.983 0.263 27.572 1.00 77.00 371 GLY A C 1
ATOM 2822 O O . GLY A 1 371 ? -11.392 -0.816 27.648 1.00 77.00 371 GLY A O 1
ATOM 2823 N N . GLY A 1 372 ? -13.313 0.335 27.445 1.00 79.62 372 GLY A N 1
ATOM 2824 C CA . GLY A 1 372 ? -14.183 -0.839 27.363 1.00 79.62 372 GLY A CA 1
ATOM 2825 C C . GLY A 1 372 ? -14.078 -1.635 26.053 1.00 79.62 372 GLY A C 1
ATOM 2826 O O . GLY A 1 372 ? -14.715 -2.680 25.933 1.00 79.62 372 GLY A O 1
ATOM 2827 N N . GLU A 1 373 ? -13.321 -1.158 25.063 1.00 86.44 373 GLU A N 1
ATOM 2828 C CA . GLU A 1 373 ? -13.166 -1.770 23.737 1.00 86.44 373 GLU A CA 1
ATOM 2829 C C . GLU A 1 373 ? -11.807 -2.390 23.457 1.00 86.44 373 GLU A C 1
ATOM 2831 O O . GLU A 1 373 ? -11.608 -2.955 22.379 1.00 86.44 373 GLU A O 1
ATOM 2836 N N . LYS A 1 374 ? -10.882 -2.335 24.418 1.00 92.06 374 LYS A N 1
ATOM 2837 C CA . LYS A 1 374 ? -9.541 -2.914 24.272 1.00 92.06 374 LYS A CA 1
ATOM 2838 C C . LYS A 1 374 ? -8.803 -2.394 23.030 1.00 92.06 374 LYS A C 1
ATOM 2840 O O . LYS A 1 374 ? -7.927 -3.083 22.508 1.00 92.06 374 LYS A O 1
ATOM 2845 N N . VAL A 1 375 ? -9.114 -1.179 22.564 1.00 93.50 375 VAL A N 1
ATOM 2846 C CA . VAL A 1 375 ? -8.511 -0.598 21.348 1.00 93.50 375 VAL A CA 1
ATOM 2847 C C . VAL A 1 375 ? -6.990 -0.560 21.462 1.00 93.50 375 VAL A C 1
ATOM 2849 O O . VAL A 1 375 ? -6.291 -0.92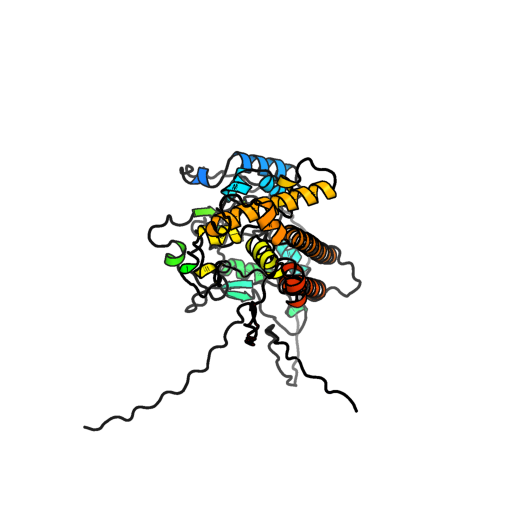3 20.521 1.00 93.50 375 VAL A O 1
ATOM 2852 N N . GLN A 1 376 ? -6.474 -0.226 22.646 1.00 94.44 376 GLN A N 1
ATOM 2853 C CA . GLN A 1 376 ? -5.043 -0.233 22.938 1.00 94.44 376 GLN A CA 1
ATOM 2854 C C . GLN A 1 376 ? -4.406 -1.630 22.792 1.00 94.44 376 GLN A C 1
ATOM 2856 O O . GLN A 1 376 ? -3.341 -1.758 22.188 1.00 94.44 376 GLN A O 1
ATOM 2861 N N . GLU A 1 377 ? -5.060 -2.688 23.298 1.00 95.69 377 GLU A N 1
ATOM 2862 C CA . GLU A 1 377 ? -4.600 -4.085 23.159 1.00 95.69 377 GLU A CA 1
ATOM 2863 C C . GLU A 1 377 ? -4.524 -4.479 21.678 1.00 95.69 377 GLU A C 1
ATOM 2865 O O . GLU A 1 377 ? -3.544 -5.081 21.232 1.00 95.69 377 GLU A O 1
ATOM 2870 N N . VAL A 1 378 ? -5.544 -4.114 20.896 1.00 97.00 378 VAL A N 1
ATOM 2871 C CA . VAL A 1 378 ? -5.596 -4.417 19.462 1.00 97.00 378 VAL A CA 1
ATOM 2872 C C . VAL A 1 378 ? -4.574 -3.610 18.669 1.00 97.00 378 VAL A C 1
ATOM 2874 O O . VAL A 1 378 ? -3.875 -4.192 17.840 1.00 97.00 378 VAL A O 1
ATOM 2877 N N . ALA A 1 379 ? -4.433 -2.311 18.937 1.00 97.19 379 ALA A N 1
ATOM 2878 C CA . ALA A 1 379 ? -3.410 -1.473 18.316 1.00 97.19 379 ALA A CA 1
ATOM 2879 C C . ALA A 1 379 ? -2.023 -2.080 18.550 1.00 97.19 379 ALA A C 1
ATOM 2881 O O . ALA A 1 379 ? -1.276 -2.314 17.600 1.00 97.19 379 ALA A O 1
ATOM 2882 N N . GLN A 1 380 ? -1.732 -2.471 19.794 1.00 96.81 380 GLN A N 1
ATOM 2883 C CA . GLN A 1 380 ? -0.485 -3.137 20.139 1.00 96.81 380 GLN A CA 1
ATOM 2884 C C . GLN A 1 380 ? -0.273 -4.436 19.354 1.00 96.81 380 GLN A C 1
ATOM 2886 O O . GLN A 1 380 ? 0.807 -4.674 18.809 1.00 96.81 380 GLN A O 1
ATOM 2891 N N . LYS A 1 381 ? -1.312 -5.269 19.251 1.00 97.62 381 LYS A N 1
ATOM 2892 C CA . LYS A 1 381 ? -1.249 -6.516 18.489 1.00 97.62 381 LYS A CA 1
ATOM 2893 C C . LYS A 1 381 ? -0.974 -6.278 17.002 1.00 97.62 381 LYS A C 1
ATOM 2895 O O . LYS A 1 381 ? -0.219 -7.047 16.405 1.00 97.62 381 LYS A O 1
ATOM 2900 N N . LEU A 1 382 ? -1.568 -5.245 16.403 1.00 98.06 382 LEU A N 1
ATOM 2901 C CA . LEU A 1 382 ? -1.355 -4.891 14.996 1.00 98.06 382 LEU A CA 1
ATOM 2902 C C . LEU A 1 382 ? 0.054 -4.332 14.754 1.00 98.06 382 LEU A C 1
ATOM 2904 O O . LEU A 1 382 ? 0.659 -4.658 13.734 1.00 98.06 382 LEU A O 1
ATOM 2908 N N . MET A 1 383 ? 0.626 -3.593 15.711 1.00 97.50 383 MET A N 1
ATOM 2909 C CA . MET A 1 383 ? 2.042 -3.202 15.669 1.00 97.50 383 MET A CA 1
ATOM 2910 C C . MET A 1 383 ? 2.972 -4.418 15.695 1.00 97.50 383 MET A C 1
ATOM 2912 O O . MET A 1 383 ? 3.890 -4.514 14.879 1.00 97.50 383 MET A O 1
ATOM 2916 N N . ASP A 1 384 ? 2.722 -5.364 16.604 1.00 97.19 384 ASP A N 1
ATOM 2917 C CA . ASP A 1 384 ? 3.522 -6.587 16.713 1.00 97.19 384 ASP A CA 1
ATOM 2918 C C . ASP A 1 384 ? 3.386 -7.447 15.446 1.00 97.19 384 ASP A C 1
ATOM 2920 O O . ASP A 1 384 ? 4.357 -8.049 14.988 1.00 97.19 384 ASP A O 1
ATOM 2924 N N . HIS A 1 385 ? 2.186 -7.495 14.856 1.00 97.62 385 HIS A N 1
ATOM 2925 C CA . HIS A 1 385 ? 1.943 -8.160 13.579 1.00 97.62 385 HIS A CA 1
ATOM 2926 C C . HIS A 1 385 ? 2.730 -7.502 12.439 1.00 97.62 385 HIS A C 1
ATOM 2928 O O . HIS A 1 385 ? 3.436 -8.204 11.720 1.00 97.62 385 HIS A O 1
ATOM 2934 N N . HIS A 1 386 ? 2.684 -6.173 12.316 1.00 97.06 386 HIS A N 1
ATOM 2935 C CA . HIS A 1 386 ? 3.480 -5.431 11.337 1.00 97.06 386 HIS A CA 1
ATOM 2936 C C . HIS A 1 386 ? 4.980 -5.717 11.487 1.00 97.06 386 HIS A C 1
ATOM 2938 O O . HIS A 1 386 ? 5.634 -6.049 10.504 1.00 97.06 386 HIS A O 1
ATOM 2944 N N . ALA A 1 387 ? 5.520 -5.665 12.710 1.00 96.38 387 ALA A N 1
ATOM 2945 C CA . ALA A 1 387 ? 6.932 -5.956 12.955 1.00 96.38 387 ALA A CA 1
ATOM 2946 C C . ALA A 1 387 ? 7.316 -7.382 12.519 1.00 96.38 387 ALA A C 1
ATOM 2948 O O . ALA A 1 387 ? 8.344 -7.575 11.871 1.00 96.38 387 ALA A O 1
ATOM 2949 N N . LYS A 1 388 ? 6.466 -8.377 12.813 1.00 97.12 388 LYS A N 1
ATOM 2950 C CA . LYS A 1 388 ? 6.669 -9.760 12.357 1.00 97.12 388 LYS A CA 1
ATOM 2951 C C . LYS A 1 388 ? 6.657 -9.865 10.836 1.00 97.12 388 LYS A C 1
ATOM 2953 O O . LYS A 1 388 ? 7.579 -10.445 10.279 1.00 97.12 388 LYS A O 1
ATOM 2958 N N . MET A 1 389 ? 5.657 -9.285 10.174 1.00 96.00 389 MET A N 1
ATOM 2959 C CA . MET A 1 389 ? 5.552 -9.295 8.711 1.00 96.00 389 MET A CA 1
ATOM 2960 C C . MET A 1 389 ? 6.782 -8.657 8.056 1.00 96.00 389 MET A C 1
ATOM 2962 O O . MET A 1 389 ? 7.375 -9.247 7.157 1.00 96.00 389 MET A O 1
ATOM 2966 N N . THR A 1 390 ? 7.218 -7.498 8.551 1.00 94.31 390 THR A N 1
ATOM 2967 C CA . THR A 1 390 ? 8.417 -6.807 8.058 1.00 94.31 390 THR A CA 1
ATOM 2968 C C . THR A 1 390 ? 9.680 -7.644 8.244 1.00 94.31 390 THR A C 1
ATOM 2970 O O . THR A 1 390 ? 10.485 -7.728 7.319 1.00 94.31 390 THR A O 1
ATOM 2973 N N . ASN A 1 391 ? 9.845 -8.309 9.392 1.00 95.88 391 ASN A N 1
ATOM 2974 C CA . ASN A 1 391 ? 10.984 -9.202 9.616 1.00 95.88 391 ASN A CA 1
ATOM 2975 C C . ASN A 1 391 ? 10.976 -10.389 8.646 1.00 95.88 391 ASN A C 1
ATOM 2977 O O . ASN A 1 391 ? 12.006 -10.665 8.040 1.00 95.88 391 ASN A O 1
ATOM 2981 N N . ILE A 1 392 ? 9.817 -11.021 8.425 1.00 94.25 392 ILE A N 1
ATOM 2982 C CA . ILE A 1 392 ? 9.678 -12.130 7.467 1.00 94.25 392 ILE A CA 1
ATOM 2983 C C . ILE A 1 392 ? 10.097 -11.684 6.063 1.00 94.25 392 ILE A C 1
ATOM 2985 O O . ILE A 1 392 ? 10.868 -12.375 5.404 1.00 94.25 392 ILE A O 1
ATOM 2989 N N . PHE A 1 393 ? 9.631 -10.518 5.602 1.00 91.38 393 PHE A N 1
ATOM 2990 C CA . PHE A 1 393 ? 10.020 -9.997 4.290 1.00 91.38 393 PHE A CA 1
ATOM 2991 C C . PHE A 1 393 ? 11.503 -9.628 4.224 1.00 91.38 393 PHE A C 1
ATOM 2993 O O . PHE A 1 393 ? 12.151 -9.911 3.220 1.00 91.38 393 PHE A O 1
ATOM 3000 N N . LYS A 1 394 ? 12.059 -9.034 5.283 1.00 89.94 394 LYS A N 1
ATOM 3001 C CA . LYS A 1 394 ? 13.484 -8.694 5.350 1.00 89.94 394 LYS A CA 1
ATOM 3002 C C . LYS A 1 394 ? 14.364 -9.938 5.239 1.00 89.94 394 LYS A C 1
ATOM 3004 O O . LYS A 1 394 ? 15.339 -9.910 4.495 1.00 89.94 394 LYS A O 1
ATOM 3009 N N . GLU A 1 395 ? 14.015 -11.007 5.948 1.00 90.19 395 GLU A N 1
ATOM 3010 C CA . GLU A 1 395 ? 14.707 -12.297 5.866 1.00 90.19 395 GLU A CA 1
ATOM 3011 C C . GLU A 1 395 ? 14.539 -12.916 4.474 1.00 90.19 395 GLU A C 1
ATOM 3013 O O . GLU A 1 395 ? 15.534 -13.225 3.826 1.00 90.19 395 GLU A O 1
ATOM 3018 N N . MET A 1 396 ? 13.308 -12.972 3.951 1.00 87.31 396 MET A N 1
ATOM 3019 C CA . MET A 1 396 ? 13.021 -13.509 2.617 1.00 87.31 396 MET A CA 1
ATOM 3020 C C . MET A 1 396 ? 13.846 -12.821 1.519 1.00 87.31 396 MET A C 1
ATOM 3022 O O . MET A 1 396 ? 14.464 -13.493 0.696 1.00 87.31 396 MET A O 1
ATOM 3026 N N . TYR A 1 397 ? 13.877 -11.485 1.493 1.00 83.12 397 TYR A N 1
ATOM 3027 C CA . TYR A 1 397 ? 14.647 -10.736 0.495 1.00 83.12 397 TYR A CA 1
ATOM 3028 C C . TYR A 1 397 ? 16.156 -10.749 0.776 1.00 83.12 397 TYR A C 1
ATOM 3030 O O . TYR A 1 397 ? 16.948 -10.708 -0.166 1.00 83.12 397 TYR A O 1
ATOM 3038 N N . GLY A 1 398 ? 16.567 -10.835 2.044 1.00 83.00 398 GLY A N 1
ATOM 3039 C CA . GLY A 1 398 ? 17.967 -11.012 2.432 1.00 83.00 398 GLY A CA 1
ATOM 3040 C C . GLY A 1 398 ? 18.540 -12.330 1.912 1.00 83.00 398 GLY A C 1
ATOM 3041 O O . GLY A 1 398 ? 19.592 -12.337 1.276 1.00 83.00 398 GLY A O 1
ATOM 3042 N N . ASP A 1 399 ? 17.808 -13.426 2.087 1.00 76.81 399 ASP A N 1
ATOM 3043 C CA . ASP A 1 399 ? 18.208 -14.752 1.614 1.00 76.81 399 ASP A CA 1
ATOM 3044 C C . ASP A 1 399 ? 18.301 -14.831 0.089 1.00 76.81 399 ASP A C 1
ATOM 3046 O O . ASP A 1 399 ? 19.238 -15.427 -0.453 1.00 76.81 399 ASP A O 1
ATOM 3050 N N . VAL A 1 400 ? 17.361 -14.195 -0.621 1.00 67.56 400 VAL A N 1
ATOM 3051 C CA . VAL A 1 400 ? 17.410 -14.094 -2.088 1.00 67.56 400 VAL A CA 1
ATOM 3052 C C . VAL A 1 400 ? 18.647 -13.309 -2.537 1.00 67.56 400 VAL A C 1
ATOM 3054 O O . VAL A 1 400 ? 19.309 -13.715 -3.490 1.00 67.56 400 VAL A O 1
ATOM 3057 N N . ARG A 1 401 ? 19.007 -12.227 -1.832 1.00 63.56 401 ARG A N 1
ATOM 3058 C CA . ARG A 1 401 ? 20.129 -11.347 -2.197 1.00 63.56 401 ARG A CA 1
ATOM 3059 C C . ARG A 1 401 ? 21.498 -12.021 -2.103 1.00 63.56 401 ARG A C 1
ATOM 3061 O O . ARG A 1 401 ? 22.366 -11.716 -2.916 1.00 63.56 401 ARG A O 1
ATOM 3068 N N . TYR A 1 402 ? 21.724 -12.877 -1.110 1.00 49.22 402 TYR A N 1
ATOM 3069 C CA . TYR A 1 402 ? 23.081 -13.333 -0.789 1.00 49.22 402 TYR A CA 1
ATOM 3070 C C . TYR A 1 402 ? 23.457 -14.718 -1.326 1.00 49.22 402 TYR A C 1
ATOM 3072 O O . TYR A 1 402 ? 24.598 -15.131 -1.146 1.00 49.22 402 TYR A O 1
ATOM 3080 N N . GLY A 1 403 ? 22.557 -15.444 -2.000 1.00 52.91 403 GLY A N 1
ATOM 3081 C CA . GLY A 1 403 ? 22.895 -16.747 -2.594 1.00 52.91 403 GLY A CA 1
ATOM 3082 C C . GLY A 1 403 ? 23.491 -17.761 -1.599 1.00 52.91 403 GLY A C 1
ATOM 3083 O O . GLY A 1 403 ? 24.161 -18.696 -2.023 1.00 52.91 403 GLY A O 1
ATOM 3084 N N . LEU A 1 404 ? 23.251 -17.575 -0.293 1.00 41.16 404 LEU A N 1
ATOM 3085 C CA . LEU A 1 404 ? 23.992 -18.149 0.846 1.00 41.16 404 LEU A CA 1
ATOM 3086 C C . LEU A 1 404 ? 23.733 -19.637 1.124 1.00 41.16 404 LEU A C 1
ATOM 3088 O O . LEU A 1 404 ? 23.903 -20.099 2.248 1.00 41.16 404 LEU A O 1
ATOM 3092 N N . THR A 1 405 ? 23.330 -20.419 0.128 1.00 43.91 405 THR A N 1
ATOM 3093 C CA . THR A 1 405 ? 23.225 -21.868 0.316 1.00 43.91 405 THR A CA 1
ATOM 3094 C C . THR A 1 405 ? 23.977 -22.587 -0.789 1.00 43.91 405 THR A C 1
ATOM 3096 O O . THR A 1 405 ? 23.760 -22.304 -1.965 1.00 43.91 405 THR A O 1
ATOM 3099 N N . ASP A 1 406 ? 24.798 -23.569 -0.404 1.00 48.66 406 ASP A N 1
ATOM 3100 C CA . ASP A 1 406 ? 25.508 -24.515 -1.286 1.00 48.66 406 ASP A CA 1
ATOM 3101 C C . ASP A 1 406 ? 24.554 -25.441 -2.070 1.00 48.66 406 ASP A C 1
ATOM 3103 O O . ASP A 1 406 ? 24.962 -26.432 -2.677 1.00 48.66 406 ASP A O 1
ATOM 3107 N N . VAL A 1 407 ? 23.253 -25.141 -2.052 1.00 44.50 407 VAL A N 1
ATOM 3108 C CA . VAL A 1 407 ? 22.257 -25.804 -2.878 1.00 44.50 407 VAL A CA 1
ATOM 3109 C C . VAL A 1 407 ? 22.540 -25.383 -4.321 1.00 44.50 407 VAL A C 1
ATOM 3111 O O . VAL A 1 407 ? 22.551 -24.176 -4.593 1.00 44.50 407 VAL A O 1
ATOM 3114 N N . PRO A 1 408 ? 22.764 -26.339 -5.245 1.00 48.75 408 PRO A N 1
ATOM 3115 C CA . PRO A 1 408 ? 22.956 -26.049 -6.659 1.00 48.75 408 PRO A CA 1
ATOM 3116 C C . PRO A 1 408 ? 21.915 -25.030 -7.122 1.00 48.75 408 PRO A C 1
ATOM 3118 O O . PRO A 1 408 ? 20.727 -25.193 -6.839 1.00 48.75 408 PRO A O 1
ATOM 3121 N N . LYS A 1 409 ? 22.397 -23.944 -7.738 1.00 47.97 409 LYS A N 1
ATOM 3122 C CA . LYS A 1 409 ? 21.612 -22.834 -8.292 1.00 47.97 409 LYS A CA 1
ATOM 3123 C C . LYS A 1 409 ? 20.412 -23.382 -9.071 1.00 47.97 409 LYS A C 1
ATOM 3125 O O . LYS A 1 409 ? 20.627 -23.768 -10.202 1.00 47.97 409 LYS A O 1
ATOM 3130 N N . ASP A 1 410 ? 19.224 -23.482 -8.472 1.00 51.28 410 ASP A N 1
ATOM 3131 C CA . ASP A 1 410 ? 17.930 -23.565 -9.178 1.00 51.28 410 ASP A CA 1
ATOM 3132 C C . ASP A 1 410 ? 16.778 -23.891 -8.232 1.00 51.28 410 ASP A C 1
ATOM 3134 O O . ASP A 1 410 ? 16.351 -25.039 -8.114 1.00 51.28 410 ASP A O 1
ATOM 3138 N N . SER A 1 411 ? 16.272 -22.875 -7.523 1.00 51.81 411 SER A N 1
ATOM 3139 C CA . SER A 1 411 ? 14.925 -22.901 -6.923 1.00 51.81 411 SER A CA 1
ATOM 3140 C C . SER A 1 411 ? 14.619 -21.656 -6.079 1.00 51.81 411 SER A C 1
ATOM 3142 O O . SER A 1 411 ? 14.224 -21.750 -4.917 1.00 51.81 411 SER A O 1
ATOM 3144 N N . CYS A 1 412 ? 14.754 -20.457 -6.649 1.00 52.66 412 CYS A N 1
ATOM 3145 C CA . CYS A 1 412 ? 14.354 -19.210 -5.980 1.00 52.66 412 CYS A CA 1
ATOM 3146 C C . CYS A 1 412 ? 12.903 -19.263 -5.438 1.00 52.66 412 CYS A C 1
ATOM 3148 O O . CYS A 1 412 ? 12.641 -18.807 -4.324 1.00 52.66 412 CYS A O 1
ATOM 3150 N N . PHE A 1 413 ? 11.987 -19.946 -6.138 1.00 54.78 413 PHE A N 1
ATOM 3151 C CA . PHE A 1 413 ? 10.629 -20.235 -5.654 1.00 54.78 413 PHE A CA 1
ATOM 3152 C C . PHE A 1 413 ? 10.584 -21.204 -4.449 1.00 54.78 413 PHE A C 1
ATOM 3154 O O . PHE A 1 413 ? 9.798 -20.986 -3.526 1.00 54.78 413 PHE A O 1
ATOM 3161 N N . LEU A 1 414 ? 11.423 -22.254 -4.400 1.00 58.09 414 LEU A N 1
ATOM 3162 C CA . LEU A 1 414 ? 11.475 -23.121 -3.209 1.00 58.09 414 LEU A CA 1
ATOM 3163 C C . LEU A 1 414 ? 12.088 -22.378 -2.018 1.00 58.09 414 LEU A C 1
ATOM 3165 O O . LEU A 1 414 ? 11.727 -22.673 -0.884 1.00 58.09 414 LEU A O 1
ATOM 3169 N N . ARG A 1 415 ? 12.965 -21.393 -2.261 1.00 68.44 415 ARG A N 1
ATOM 3170 C CA . ARG A 1 415 ? 13.550 -20.550 -1.206 1.00 68.44 415 ARG A CA 1
ATOM 3171 C C . ARG A 1 415 ? 12.531 -19.598 -0.589 1.00 68.44 415 ARG A C 1
ATOM 3173 O O . ARG A 1 415 ? 12.564 -19.395 0.617 1.00 68.44 415 ARG A O 1
ATOM 3180 N N . SER A 1 416 ? 11.604 -19.046 -1.376 1.00 78.44 416 SER A N 1
ATOM 3181 C CA . SER A 1 416 ? 10.548 -18.174 -0.844 1.00 78.44 416 SER A CA 1
ATOM 3182 C C . SER A 1 416 ? 9.411 -18.950 -0.172 1.00 78.44 416 SER A C 1
ATOM 3184 O O . SER A 1 416 ? 8.731 -18.402 0.695 1.00 78.44 416 SER A O 1
ATOM 3186 N N . ARG A 1 417 ? 9.208 -20.234 -0.507 1.00 83.50 417 ARG A N 1
ATOM 3187 C CA . ARG A 1 417 ? 8.087 -21.032 0.015 1.00 83.50 417 ARG A CA 1
ATOM 3188 C C . ARG A 1 417 ? 8.006 -21.079 1.553 1.00 83.50 417 ARG A C 1
ATOM 3190 O O . ARG A 1 417 ? 6.923 -20.784 2.058 1.00 83.50 417 ARG A O 1
ATOM 3197 N N . PRO A 1 418 ? 9.086 -21.357 2.313 1.00 87.75 418 PRO A N 1
ATOM 3198 C CA . PRO A 1 418 ? 9.043 -21.318 3.777 1.00 87.75 418 PRO A CA 1
ATOM 3199 C C . PRO A 1 418 ? 8.614 -19.957 4.340 1.00 87.75 418 PRO A C 1
ATOM 3201 O O . PRO A 1 418 ? 7.878 -19.897 5.327 1.00 87.75 418 PRO A O 1
ATOM 3204 N N . TYR A 1 419 ? 9.035 -18.864 3.695 1.00 90.69 419 TYR A N 1
ATOM 3205 C CA . TYR A 1 419 ? 8.648 -17.505 4.071 1.00 90.69 419 TYR A CA 1
ATOM 3206 C C . TYR A 1 419 ? 7.174 -17.232 3.774 1.00 90.69 419 TYR A C 1
ATOM 3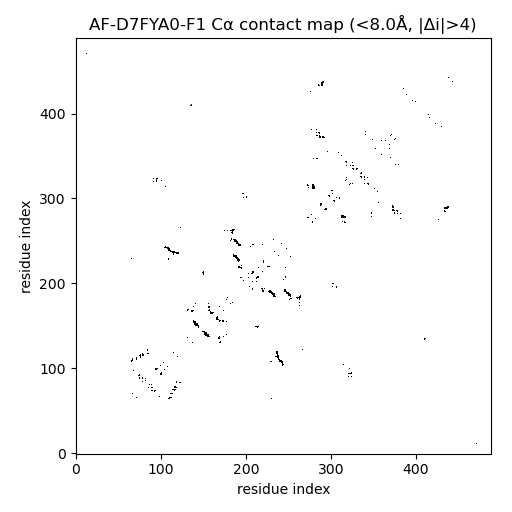208 O O . TYR A 1 419 ? 6.482 -16.668 4.617 1.00 90.69 419 TYR A O 1
ATOM 3216 N N . LEU A 1 420 ? 6.661 -17.692 2.630 1.00 90.44 420 LEU A N 1
ATOM 3217 C CA . LEU A 1 420 ? 5.236 -17.602 2.300 1.00 90.44 420 LEU A CA 1
ATOM 3218 C C . LEU A 1 420 ? 4.372 -18.402 3.288 1.00 90.44 420 LEU A C 1
ATOM 3220 O O . LEU A 1 420 ? 3.356 -17.891 3.756 1.00 90.44 420 LEU A O 1
ATOM 3224 N N . ASP A 1 421 ? 4.809 -19.600 3.686 1.00 90.50 421 ASP A N 1
ATOM 3225 C CA . ASP A 1 421 ? 4.138 -20.391 4.726 1.00 90.50 421 ASP A CA 1
ATOM 3226 C C . ASP A 1 421 ? 4.188 -19.680 6.096 1.00 90.50 421 ASP A C 1
ATOM 3228 O O . ASP A 1 421 ? 3.275 -19.794 6.919 1.00 90.50 421 ASP A O 1
ATOM 3232 N N . LEU A 1 422 ? 5.258 -18.932 6.387 1.00 95.06 422 LEU A N 1
ATOM 3233 C CA . LEU A 1 422 ? 5.367 -18.123 7.603 1.00 95.06 422 LEU A CA 1
ATOM 3234 C C . LEU A 1 422 ? 4.468 -16.877 7.555 1.00 95.06 422 LEU A C 1
ATOM 3236 O O . LEU A 1 422 ? 3.830 -16.563 8.563 1.00 95.06 422 LEU A O 1
ATOM 3240 N N . VAL A 1 423 ? 4.353 -16.219 6.398 1.00 95.19 423 VAL A N 1
ATOM 3241 C CA . VAL A 1 423 ? 3.380 -15.146 6.148 1.00 95.19 423 VAL A CA 1
ATOM 3242 C C . VAL A 1 423 ? 1.959 -15.661 6.378 1.00 95.19 423 VAL A C 1
ATOM 3244 O O . VAL A 1 423 ? 1.220 -15.078 7.171 1.00 95.19 423 VAL A O 1
ATOM 3247 N N . GLU A 1 424 ? 1.584 -16.782 5.760 1.00 95.12 424 GLU A N 1
ATOM 3248 C CA . GLU A 1 424 ? 0.242 -17.363 5.876 1.00 95.12 424 GLU A CA 1
ATOM 3249 C C . GLU A 1 424 ? -0.099 -17.739 7.325 1.00 95.12 424 GLU A C 1
ATOM 3251 O O . GLU A 1 424 ? -1.174 -17.394 7.830 1.00 95.12 424 GLU A O 1
ATOM 3256 N N . ARG A 1 425 ? 0.836 -18.377 8.041 1.00 97.31 425 ARG A N 1
ATOM 3257 C CA . ARG A 1 425 ? 0.674 -18.679 9.472 1.00 97.31 425 ARG A CA 1
ATOM 3258 C C . ARG A 1 425 ? 0.532 -17.414 10.312 1.00 97.31 425 ARG A C 1
ATOM 3260 O O . ARG A 1 425 ? -0.335 -17.362 11.181 1.00 97.31 425 ARG A O 1
ATOM 3267 N N . THR A 1 426 ? 1.345 -16.391 10.058 1.00 97.62 426 THR A N 1
ATOM 3268 C CA . THR A 1 426 ? 1.302 -15.121 10.802 1.00 97.62 426 THR A CA 1
ATOM 3269 C C . THR A 1 426 ? -0.022 -14.386 10.583 1.00 97.62 426 THR A C 1
ATOM 3271 O O . THR A 1 426 ? -0.597 -13.858 11.538 1.00 97.62 426 THR A O 1
ATOM 3274 N N . MET A 1 427 ? -0.549 -14.407 9.356 1.00 97.06 427 MET A N 1
ATOM 3275 C CA . MET A 1 427 ? -1.878 -13.886 9.027 1.00 97.06 427 MET A CA 1
ATOM 3276 C C . MET A 1 427 ? -2.988 -14.681 9.719 1.00 97.06 427 MET A C 1
ATOM 3278 O O . MET A 1 427 ? -3.859 -14.095 10.364 1.00 97.06 427 MET A O 1
ATOM 3282 N N . SER A 1 428 ? -2.926 -16.011 9.656 1.00 96.19 428 SER A N 1
ATOM 3283 C CA . SER A 1 428 ? -3.913 -16.898 10.286 1.00 96.19 428 SER A CA 1
ATOM 3284 C C . SER A 1 428 ? -3.980 -16.688 11.800 1.00 96.19 428 SER A C 1
ATOM 3286 O O . SER A 1 428 ? -5.067 -16.556 12.355 1.00 96.19 428 SER A O 1
ATOM 3288 N N . GLN A 1 429 ? -2.826 -16.554 12.460 1.00 96.69 429 GLN A N 1
ATOM 3289 C CA . GLN A 1 429 ? -2.742 -16.259 13.893 1.00 96.69 429 GLN A CA 1
ATOM 3290 C C . GLN A 1 429 ? -3.376 -14.913 14.260 1.00 96.69 429 GLN A C 1
ATOM 3292 O O . GLN A 1 429 ? -3.976 -14.791 15.328 1.00 96.69 429 GLN A O 1
ATOM 3297 N N . LEU A 1 430 ? -3.230 -13.887 13.413 1.00 97.31 430 LEU A N 1
ATOM 3298 C CA . LEU A 1 430 ? -3.874 -12.596 13.647 1.00 97.31 430 LEU A CA 1
ATOM 3299 C C . LEU A 1 430 ? -5.402 -12.721 13.546 1.00 97.31 430 LEU A C 1
ATOM 3301 O O . LEU A 1 430 ? -6.109 -12.226 14.425 1.00 97.31 430 LEU A O 1
ATOM 3305 N N . VAL A 1 431 ? -5.897 -13.397 12.505 1.00 96.12 431 VAL A N 1
ATOM 3306 C CA . VAL A 1 431 ? -7.335 -13.619 12.281 1.00 96.12 431 VAL A CA 1
ATOM 3307 C C . VAL A 1 431 ? -7.953 -14.441 13.406 1.00 96.12 431 VAL A C 1
ATOM 3309 O O . VAL A 1 431 ? -8.995 -14.059 13.941 1.00 96.12 431 VAL A O 1
ATOM 3312 N N . GLU A 1 432 ? -7.308 -15.539 13.802 1.00 95.50 432 GLU A N 1
ATOM 3313 C CA . GLU A 1 432 ? -7.746 -16.381 14.915 1.00 95.50 432 GLU A CA 1
ATOM 3314 C C . GLU A 1 432 ? -7.818 -15.564 16.206 1.00 95.50 432 GLU A C 1
ATOM 3316 O O . GLU A 1 432 ? -8.872 -15.508 16.838 1.00 95.50 432 GLU A O 1
ATOM 3321 N N . TRP A 1 433 ? -6.743 -14.842 16.544 1.00 96.19 433 TRP A N 1
ATOM 3322 C CA . TRP A 1 433 ? -6.678 -14.006 17.741 1.00 96.19 433 TRP A CA 1
ATOM 3323 C C . TRP A 1 433 ? -7.789 -12.946 17.785 1.00 96.19 433 TRP A C 1
ATOM 3325 O O . TRP A 1 433 ? -8.447 -12.787 18.815 1.00 96.19 433 TRP A O 1
ATOM 3335 N N . GLY A 1 434 ? -8.034 -12.253 16.669 1.00 94.62 434 GLY A N 1
ATOM 3336 C CA . GLY A 1 434 ? -9.070 -11.222 16.570 1.00 94.62 434 GLY A CA 1
ATOM 3337 C C . GLY A 1 434 ? -10.501 -11.772 16.601 1.00 94.62 434 GLY A C 1
ATOM 3338 O O . GLY A 1 434 ? -11.440 -11.054 16.952 1.00 94.62 434 GLY A O 1
ATOM 3339 N N . SER A 1 435 ? -10.678 -13.058 16.284 1.00 89.69 435 SER A N 1
ATOM 3340 C CA . SER A 1 435 ? -11.980 -13.737 16.261 1.00 89.69 435 SER A CA 1
ATOM 3341 C C . SER A 1 435 ? -12.399 -14.318 17.618 1.00 89.69 435 SER A C 1
ATOM 3343 O O . SER A 1 435 ? -13.565 -14.680 17.789 1.00 89.69 435 SER A O 1
ATOM 3345 N N . VAL A 1 436 ? -11.488 -14.409 18.597 1.00 83.69 436 VAL A N 1
ATOM 3346 C CA . VAL A 1 436 ? -11.805 -14.942 19.931 1.00 83.69 436 VAL A CA 1
ATOM 3347 C C . VAL A 1 436 ? -12.703 -13.968 20.689 1.00 83.69 436 VAL A C 1
ATOM 3349 O O . VAL A 1 436 ? -12.238 -12.947 21.206 1.00 83.69 436 VAL A O 1
ATOM 3352 N N . ARG A 1 437 ? -13.981 -14.335 20.826 1.00 74.56 437 ARG A N 1
ATOM 3353 C CA . ARG A 1 437 ? -14.890 -13.682 21.770 1.00 74.56 437 ARG A CA 1
ATOM 3354 C C . ARG A 1 437 ? -14.537 -14.113 23.195 1.00 74.56 437 ARG A C 1
ATOM 3356 O O . ARG A 1 437 ? -14.320 -15.307 23.417 1.00 74.56 437 ARG A O 1
ATOM 3363 N N . PRO A 1 438 ? -14.490 -13.189 24.169 1.00 71.62 438 PRO A N 1
ATOM 3364 C CA . PRO A 1 438 ? -14.369 -13.576 25.567 1.00 71.62 438 PRO A CA 1
ATOM 3365 C C . PRO A 1 438 ? -15.506 -14.540 25.933 1.00 71.62 438 PRO A C 1
ATOM 3367 O O . PRO A 1 438 ? -16.656 -14.339 25.536 1.00 71.62 438 PRO A O 1
ATOM 3370 N N . SER A 1 439 ? -15.170 -15.618 26.649 1.00 69.81 439 SER A N 1
ATOM 3371 C CA . SER A 1 439 ? -16.161 -16.595 27.106 1.00 69.81 439 SER A CA 1
ATOM 3372 C C . SER A 1 439 ? -17.251 -15.881 27.920 1.00 69.81 439 SER A C 1
ATOM 3374 O O . SER A 1 439 ? -16.901 -15.087 28.801 1.00 69.81 439 SER A O 1
ATOM 3376 N N . PRO A 1 440 ? -18.549 -16.170 27.689 1.00 64.88 440 PRO A N 1
ATOM 3377 C CA . PRO A 1 440 ? -19.656 -15.556 28.428 1.00 64.88 440 PRO A CA 1
ATOM 3378 C C . PRO A 1 440 ? -19.498 -15.645 29.953 1.00 64.88 440 PRO A C 1
ATOM 3380 O O . PRO A 1 440 ? -19.949 -14.759 30.672 1.00 64.88 440 PRO A O 1
ATOM 3383 N N . ALA A 1 441 ? -18.801 -16.675 30.445 1.00 67.00 441 ALA A N 1
ATOM 3384 C CA . ALA A 1 441 ? -18.562 -16.901 31.868 1.00 67.00 441 ALA A CA 1
ATOM 3385 C C . ALA A 1 441 ? -17.772 -15.772 32.562 1.00 67.00 441 ALA A C 1
ATOM 3387 O O . ALA A 1 441 ? -17.945 -15.566 33.758 1.00 67.00 441 ALA A O 1
ATOM 3388 N N . VAL A 1 442 ? -16.942 -15.011 31.835 1.00 59.03 442 VAL A N 1
ATOM 3389 C CA . VAL A 1 442 ? -16.176 -13.886 32.411 1.00 59.03 442 VAL A CA 1
ATOM 3390 C C . VAL A 1 442 ? -17.011 -12.600 32.455 1.00 59.03 442 VAL A C 1
ATOM 3392 O O . VAL A 1 442 ? -16.831 -11.781 33.349 1.00 59.03 442 VAL A O 1
ATOM 3395 N N . ALA A 1 443 ? -17.967 -12.432 31.535 1.00 56.59 443 ALA A N 1
ATOM 3396 C CA . ALA A 1 443 ? -18.799 -11.228 31.464 1.00 56.59 443 ALA A CA 1
ATOM 3397 C C . ALA A 1 443 ? -19.842 -11.153 32.596 1.00 56.59 443 ALA A C 1
ATOM 3399 O O . ALA A 1 443 ? -20.148 -10.068 33.083 1.00 56.59 443 ALA A O 1
ATOM 3400 N N . VAL A 1 444 ? -20.352 -12.299 33.065 1.00 56.69 444 VAL A N 1
ATOM 3401 C CA . VAL A 1 444 ? -21.358 -12.341 34.145 1.00 56.69 444 VAL A CA 1
ATOM 3402 C C . VAL A 1 444 ? -20.753 -11.984 35.511 1.00 56.69 444 VAL A C 1
ATOM 3404 O O . VAL A 1 444 ? -21.430 -11.381 36.340 1.00 56.69 444 VAL A O 1
ATOM 3407 N N . ALA A 1 445 ? -19.464 -12.265 35.734 1.00 56.19 445 ALA A N 1
ATOM 3408 C CA . ALA A 1 445 ? -18.796 -11.965 37.003 1.00 56.19 445 ALA A CA 1
ATOM 3409 C C . ALA A 1 445 ? -18.601 -10.454 37.257 1.00 56.19 445 ALA A C 1
ATOM 3411 O O . ALA A 1 445 ? -18.540 -10.042 38.410 1.00 56.19 445 ALA A O 1
ATOM 3412 N N . GLY A 1 446 ? -18.545 -9.626 36.205 1.00 55.41 446 GLY A N 1
ATOM 3413 C CA . GLY A 1 446 ? -18.453 -8.164 36.333 1.00 55.41 446 GLY A CA 1
ATOM 3414 C C . GLY A 1 446 ? -19.805 -7.464 36.512 1.00 55.41 446 GLY A C 1
ATOM 3415 O O . GLY A 1 446 ? -19.870 -6.410 37.135 1.00 55.41 446 GLY A O 1
ATOM 3416 N N . ALA A 1 447 ? -20.892 -8.055 36.005 1.00 49.78 447 ALA A N 1
ATOM 3417 C CA . ALA A 1 447 ? -22.235 -7.477 36.090 1.00 49.78 447 ALA A CA 1
ATOM 3418 C C . ALA A 1 447 ? -22.961 -7.809 37.409 1.00 49.78 447 ALA A C 1
ATOM 3420 O O . ALA A 1 447 ? -23.839 -7.065 37.832 1.00 49.78 447 ALA A O 1
ATOM 3421 N N . ALA A 1 448 ? -22.575 -8.887 38.101 1.00 49.84 448 ALA A N 1
ATOM 3422 C CA . ALA A 1 448 ? -23.228 -9.331 39.338 1.00 49.84 448 ALA A CA 1
ATOM 3423 C C . ALA A 1 448 ? -22.952 -8.450 40.581 1.00 49.84 448 ALA A C 1
ATOM 3425 O O . ALA A 1 448 ? -23.481 -8.737 41.653 1.00 49.84 448 ALA A O 1
ATOM 3426 N N . ALA A 1 449 ? -22.168 -7.372 40.456 1.00 51.59 449 ALA A N 1
ATOM 3427 C CA . ALA A 1 449 ? -22.001 -6.369 41.514 1.00 51.59 449 ALA A CA 1
ATOM 3428 C C . ALA A 1 449 ? -23.083 -5.262 41.495 1.00 51.59 449 ALA A C 1
ATOM 3430 O O . ALA A 1 449 ? -23.142 -4.459 42.423 1.00 51.59 449 ALA A O 1
ATOM 3431 N N . GLY A 1 450 ? -23.959 -5.224 40.481 1.00 48.25 450 GLY A N 1
ATOM 3432 C CA . GLY A 1 450 ? -25.133 -4.345 40.423 1.00 48.25 450 GLY A CA 1
ATOM 3433 C C . GLY A 1 450 ? -26.412 -5.181 40.409 1.00 48.25 450 GLY A C 1
ATOM 3434 O O . GLY A 1 450 ? -26.656 -5.922 39.464 1.00 48.25 450 GLY A O 1
ATOM 3435 N N . GLY A 1 451 ? -27.187 -5.125 41.493 1.00 48.88 451 GLY A N 1
ATOM 3436 C CA . GLY A 1 451 ? -28.288 -6.047 41.774 1.00 48.88 451 GLY A CA 1
ATOM 3437 C C . GLY A 1 451 ? -29.438 -6.078 40.757 1.00 48.88 451 GLY A C 1
ATOM 3438 O O . GLY A 1 451 ? -29.740 -5.095 40.087 1.00 48.88 451 GLY A O 1
ATOM 3439 N N . GLY A 1 452 ? -30.133 -7.220 40.726 1.00 46.94 452 GLY A N 1
ATOM 3440 C CA . GLY A 1 452 ? -31.433 -7.380 40.069 1.00 46.94 452 GLY A CA 1
ATOM 3441 C C . GLY A 1 452 ? -31.602 -8.735 39.383 1.00 46.94 452 GLY A C 1
ATOM 3442 O O . GLY A 1 452 ? -31.043 -8.978 38.321 1.00 46.94 452 GLY A O 1
ATOM 3443 N N . GLN A 1 453 ? -32.388 -9.623 39.994 1.00 45.69 453 GLN A N 1
ATOM 3444 C CA . GLN A 1 453 ? -32.781 -10.926 39.447 1.00 45.69 453 GLN A CA 1
ATOM 3445 C C . GLN A 1 453 ? -33.578 -10.780 38.138 1.00 45.69 453 GLN A C 1
ATOM 3447 O O . GLN A 1 453 ? -34.620 -10.130 38.138 1.00 45.69 453 GLN A O 1
ATOM 3452 N N . ALA A 1 454 ? -33.177 -11.471 37.063 1.00 40.50 454 ALA A N 1
ATOM 3453 C CA . ALA A 1 454 ? -34.095 -11.868 35.990 1.00 40.50 454 ALA A CA 1
ATOM 3454 C C . ALA A 1 454 ? -33.595 -13.105 35.220 1.00 40.50 454 ALA A C 1
ATOM 3456 O O . ALA A 1 454 ? -32.401 -13.298 35.001 1.00 40.50 454 ALA A O 1
ATOM 3457 N N . ALA A 1 455 ? -34.556 -13.958 34.865 1.00 39.28 455 ALA A N 1
ATOM 3458 C CA . ALA A 1 455 ? -34.419 -15.360 34.493 1.00 39.28 455 ALA A CA 1
ATOM 3459 C C . ALA A 1 455 ? -33.870 -15.634 33.079 1.00 39.28 455 ALA A C 1
ATOM 3461 O O . ALA A 1 455 ? -34.036 -14.858 32.141 1.00 39.28 455 ALA A O 1
ATOM 3462 N N . ALA A 1 456 ? -33.249 -16.809 32.949 1.00 35.97 456 ALA A N 1
ATOM 3463 C CA . ALA A 1 456 ? -32.595 -17.322 31.754 1.00 35.97 456 ALA A CA 1
ATOM 3464 C C . ALA A 1 456 ? -33.574 -17.923 30.726 1.00 35.97 456 ALA A C 1
ATOM 3466 O O . ALA A 1 456 ? -34.430 -18.735 31.070 1.00 35.97 456 ALA A O 1
ATOM 3467 N N . ALA A 1 457 ? -33.346 -17.625 29.443 1.00 34.72 457 ALA A N 1
ATOM 3468 C CA . ALA A 1 457 ? -33.818 -18.422 28.313 1.00 34.72 457 ALA A CA 1
ATOM 3469 C C . ALA A 1 457 ? -32.660 -18.608 27.317 1.00 34.72 457 ALA A C 1
ATOM 3471 O O . ALA A 1 457 ? -32.178 -17.654 26.707 1.00 34.72 457 ALA A O 1
ATOM 3472 N N . ALA A 1 458 ? -32.178 -19.846 27.194 1.00 33.03 458 ALA A N 1
ATOM 3473 C CA . ALA A 1 458 ? -31.074 -20.222 26.320 1.00 33.03 458 ALA A CA 1
ATOM 3474 C C . ALA A 1 458 ? -31.592 -20.571 24.915 1.00 33.03 458 ALA A C 1
ATOM 3476 O O . ALA A 1 458 ? -32.356 -21.519 24.752 1.00 33.03 458 ALA A O 1
ATOM 3477 N N . ALA A 1 459 ? -31.136 -19.837 23.897 1.00 33.12 459 ALA A N 1
ATOM 3478 C CA . ALA A 1 459 ? -31.321 -20.185 22.491 1.00 33.12 459 ALA A CA 1
ATOM 3479 C C . ALA A 1 459 ? -29.952 -20.445 21.846 1.00 33.12 459 ALA A C 1
ATOM 3481 O O . ALA A 1 459 ? -29.124 -19.546 21.692 1.00 33.12 459 ALA A O 1
ATOM 3482 N N . THR A 1 460 ? -29.713 -21.698 21.477 1.00 30.25 460 THR A N 1
ATOM 3483 C CA . THR A 1 460 ? -28.552 -22.159 20.716 1.00 30.25 460 THR A CA 1
ATOM 3484 C C . THR A 1 460 ? -28.641 -21.660 19.272 1.00 30.25 460 THR A C 1
ATOM 3486 O O . THR A 1 460 ? -29.574 -21.983 18.540 1.00 30.25 460 THR A O 1
ATOM 3489 N N . ARG A 1 461 ? -27.654 -20.871 18.831 1.00 33.03 461 ARG A N 1
ATOM 3490 C CA . ARG A 1 461 ? -27.504 -20.449 17.430 1.00 33.03 461 ARG A CA 1
ATOM 3491 C C . ARG A 1 461 ? -26.162 -20.924 16.878 1.00 33.03 461 ARG A C 1
ATOM 3493 O O . ARG A 1 461 ? -25.124 -20.729 17.504 1.00 33.03 461 ARG A O 1
ATOM 3500 N N . ALA A 1 462 ? -26.215 -21.560 15.709 1.00 28.41 462 ALA A N 1
ATOM 3501 C CA . ALA A 1 462 ? -25.067 -22.090 14.980 1.00 28.41 462 ALA A CA 1
ATOM 3502 C C . ALA A 1 462 ? -24.149 -20.967 14.440 1.00 28.41 462 ALA A C 1
ATOM 3504 O O . ALA A 1 462 ? -24.645 -19.885 14.111 1.00 28.41 462 ALA A O 1
ATOM 3505 N N . PRO A 1 463 ? -22.829 -21.207 14.320 1.00 29.62 463 PRO A N 1
ATOM 3506 C CA . PRO A 1 463 ? -21.876 -20.213 13.834 1.00 29.62 463 PRO A CA 1
ATOM 3507 C C . PRO A 1 463 ? -22.045 -19.943 12.331 1.00 29.62 463 PRO A C 1
ATOM 3509 O O . PRO A 1 463 ? -22.049 -20.860 11.510 1.00 29.62 463 PRO A O 1
ATOM 3512 N N . SER A 1 464 ? -22.163 -18.662 11.971 1.00 29.70 464 SER A N 1
ATOM 3513 C CA . SER A 1 464 ? -22.120 -18.176 10.589 1.00 29.70 464 SER A CA 1
ATOM 3514 C C . SER A 1 464 ? -20.678 -18.162 10.071 1.00 29.70 464 SER A C 1
ATOM 3516 O O . SER A 1 464 ? -19.776 -17.680 10.756 1.00 29.70 464 SER A O 1
ATOM 3518 N N . SER A 1 465 ? -20.488 -18.681 8.860 1.00 31.17 465 SER A N 1
ATOM 3519 C CA . SER A 1 465 ? -19.220 -18.899 8.156 1.00 31.17 465 SER A CA 1
ATOM 3520 C C . SER A 1 465 ? -18.368 -17.638 7.972 1.00 31.17 465 SER A C 1
ATOM 3522 O O . SER A 1 465 ? -18.896 -16.542 7.782 1.00 31.17 465 SER A O 1
ATOM 3524 N N . GLY A 1 466 ? -17.047 -17.835 8.009 1.00 27.98 466 GLY A N 1
ATOM 3525 C CA . GLY A 1 466 ? -16.025 -16.795 8.030 1.00 27.98 466 GLY A CA 1
ATOM 3526 C C . GLY A 1 466 ? -15.733 -16.125 6.685 1.00 27.98 466 GLY A C 1
ATOM 3527 O O . GLY A 1 466 ? -16.251 -16.502 5.634 1.00 27.98 466 GLY A O 1
ATOM 3528 N N . PHE A 1 467 ? -14.866 -15.113 6.766 1.00 28.45 467 PHE A N 1
ATOM 3529 C CA . PHE A 1 467 ? -14.208 -14.435 5.649 1.00 28.45 467 PHE A CA 1
ATOM 3530 C C . PHE A 1 467 ? -13.567 -15.459 4.700 1.00 28.45 467 PHE A C 1
ATOM 3532 O O . PHE A 1 467 ? -12.574 -16.095 5.045 1.00 28.45 467 PHE A O 1
ATOM 3539 N N . GLY A 1 468 ? -14.143 -15.618 3.510 1.00 27.98 468 GLY A N 1
ATOM 3540 C CA . GLY A 1 468 ? -13.589 -16.430 2.434 1.00 27.98 468 GLY A CA 1
ATOM 3541 C C . GLY A 1 468 ? -13.167 -15.536 1.279 1.00 27.98 468 GLY A C 1
ATOM 3542 O O . GLY A 1 468 ? -14.004 -14.845 0.698 1.00 27.98 468 GLY A O 1
ATOM 3543 N N . GLY A 1 469 ? -11.877 -15.567 0.942 1.00 27.09 469 GLY A N 1
ATOM 3544 C CA . GLY A 1 469 ? -11.387 -15.093 -0.346 1.00 27.09 469 GLY A CA 1
ATOM 3545 C C . GLY A 1 469 ? -12.118 -15.820 -1.476 1.00 27.09 469 GLY A C 1
ATOM 3546 O O . GLY A 1 469 ? -12.384 -17.021 -1.394 1.00 27.09 469 GLY A O 1
ATOM 3547 N N . ALA A 1 470 ? -12.496 -15.070 -2.507 1.00 28.61 470 ALA A N 1
ATOM 3548 C CA . ALA A 1 470 ? -13.248 -15.576 -3.643 1.00 28.61 470 ALA A CA 1
ATOM 3549 C C . ALA A 1 470 ? -12.431 -16.627 -4.416 1.00 28.61 470 ALA A C 1
ATOM 3551 O O . ALA A 1 470 ? -11.589 -16.297 -5.249 1.00 28.61 470 ALA A O 1
ATOM 3552 N N . ALA A 1 471 ? -12.703 -17.906 -4.160 1.00 28.25 471 ALA A N 1
ATOM 3553 C CA . ALA A 1 471 ? -12.326 -18.985 -5.060 1.00 28.25 471 ALA A CA 1
ATOM 3554 C C . ALA A 1 471 ? -13.180 -18.889 -6.336 1.00 28.25 471 ALA A C 1
ATOM 3556 O O . ALA A 1 471 ? -14.407 -18.768 -6.274 1.00 28.25 471 ALA A O 1
ATOM 3557 N N . ALA A 1 472 ? -12.527 -18.934 -7.497 1.00 30.42 472 ALA A N 1
ATOM 3558 C CA . ALA A 1 472 ? -13.178 -18.913 -8.799 1.00 30.42 472 ALA A CA 1
ATOM 3559 C C . ALA A 1 472 ? -14.189 -20.069 -8.924 1.00 30.42 472 ALA A C 1
ATOM 3561 O O . ALA A 1 472 ? -13.836 -21.246 -8.832 1.00 30.42 472 ALA A O 1
ATOM 3562 N N . ALA A 1 473 ? -15.460 -19.732 -9.147 1.00 30.34 473 ALA A N 1
ATOM 3563 C CA . ALA A 1 473 ? -16.492 -20.715 -9.439 1.00 30.34 473 ALA A CA 1
ATOM 3564 C C . ALA A 1 473 ? -16.189 -21.400 -10.782 1.00 30.34 473 ALA A C 1
ATOM 3566 O O . ALA A 1 473 ? -16.095 -20.748 -11.822 1.00 30.34 473 ALA A O 1
ATOM 3567 N N . SER A 1 474 ? -16.062 -22.728 -10.762 1.00 32.03 474 SER A N 1
ATOM 3568 C CA . SER A 1 474 ? -15.999 -23.541 -11.980 1.00 32.03 474 SER A CA 1
ATOM 3569 C C . SER A 1 474 ? -17.292 -23.382 -12.796 1.00 32.03 474 SER A C 1
ATOM 3571 O O . SER A 1 474 ? -18.381 -23.360 -12.208 1.00 32.03 474 SER A O 1
ATOM 3573 N N . PRO A 1 475 ? -17.227 -23.301 -14.138 1.00 35.44 475 PRO A N 1
ATOM 3574 C CA . PRO A 1 475 ? -18.422 -23.194 -14.960 1.00 35.44 475 PRO A CA 1
ATOM 3575 C C . PRO A 1 475 ? -19.260 -24.472 -14.831 1.00 35.44 475 PRO A C 1
ATOM 3577 O O . PRO A 1 475 ? -18.807 -25.577 -15.137 1.00 35.44 475 PRO A O 1
ATOM 3580 N N . LYS A 1 476 ? -20.511 -24.322 -14.377 1.00 37.28 476 LYS A N 1
ATOM 3581 C CA . LYS A 1 476 ? -21.513 -25.393 -14.413 1.00 37.28 476 LYS A CA 1
ATOM 3582 C C . LYS A 1 476 ? -21.704 -25.834 -15.867 1.00 37.28 476 LYS A C 1
ATOM 3584 O O . LYS A 1 476 ? -22.132 -25.039 -16.701 1.00 37.28 476 LYS A O 1
ATOM 3589 N N . LYS A 1 477 ? -21.422 -27.110 -16.155 1.00 37.72 477 LYS A N 1
ATOM 3590 C CA . LYS A 1 477 ? -21.825 -27.777 -17.402 1.00 37.72 477 LYS A CA 1
ATOM 3591 C C . LYS A 1 477 ? -23.334 -27.594 -17.597 1.00 37.72 477 LYS A C 1
ATOM 3593 O O . LYS A 1 477 ? -24.123 -27.971 -16.732 1.00 37.72 477 LYS A O 1
ATOM 3598 N N . GLY A 1 478 ? -23.703 -26.980 -18.720 1.00 37.91 478 GLY A N 1
ATOM 3599 C CA . GLY A 1 478 ? -25.083 -26.705 -19.103 1.00 37.91 478 GLY A CA 1
ATOM 3600 C C . GLY A 1 478 ? -25.920 -27.980 -19.195 1.00 37.91 478 GLY A C 1
ATOM 3601 O O . GLY A 1 478 ? -25.514 -28.967 -19.807 1.00 37.91 478 GLY A O 1
ATOM 3602 N N . GLY A 1 479 ? -27.092 -27.935 -18.561 1.00 36.97 479 GLY A N 1
ATOM 3603 C CA . GLY A 1 479 ? -28.131 -28.954 -18.652 1.00 36.97 479 GLY A CA 1
ATOM 3604 C C . GLY A 1 479 ? -28.742 -29.018 -20.052 1.00 36.97 479 GLY A C 1
ATOM 3605 O O . GLY A 1 479 ? -28.903 -28.004 -20.729 1.00 36.97 479 GLY A O 1
ATOM 3606 N N . GLY A 1 480 ? -29.057 -30.242 -20.471 1.00 36.69 480 GLY A N 1
ATOM 3607 C CA . GLY A 1 480 ? -29.477 -30.596 -21.819 1.00 36.69 480 GLY A CA 1
ATOM 3608 C C . GLY A 1 480 ? -30.721 -29.875 -22.344 1.00 36.69 480 GLY A C 1
ATOM 3609 O O . GLY A 1 480 ? -31.697 -29.619 -21.638 1.00 36.69 480 GLY A O 1
ATOM 3610 N N . ALA A 1 481 ? -30.685 -29.618 -23.649 1.00 39.44 481 ALA A N 1
ATOM 3611 C CA . ALA A 1 481 ? -31.802 -29.129 -24.436 1.00 39.44 481 ALA A CA 1
ATOM 3612 C C . ALA A 1 481 ? -32.945 -30.164 -24.477 1.00 39.44 481 ALA A C 1
ATOM 3614 O O . ALA A 1 481 ? -32.809 -31.250 -25.044 1.00 39.44 481 ALA A O 1
ATOM 3615 N N . LYS A 1 482 ? -34.112 -29.807 -23.927 1.00 48.62 482 LYS A N 1
ATOM 3616 C CA . LYS A 1 482 ? -35.374 -30.508 -24.204 1.00 48.62 482 LYS A CA 1
ATOM 3617 C C . LYS A 1 482 ? -35.808 -30.206 -25.643 1.00 48.62 482 LYS A C 1
ATOM 3619 O O . LYS A 1 482 ? -36.236 -29.093 -25.944 1.00 48.62 482 LYS A O 1
ATOM 3624 N N . LYS A 1 483 ? -35.747 -31.212 -26.523 1.00 47.31 483 LYS A N 1
ATOM 3625 C CA . LYS A 1 483 ? -36.381 -31.192 -27.853 1.00 47.31 483 LYS A CA 1
ATOM 3626 C C . LYS A 1 483 ? -37.896 -30.978 -27.702 1.00 47.31 483 LYS A C 1
ATOM 3628 O O . LYS A 1 483 ? -38.596 -31.853 -27.196 1.00 47.31 483 LYS A O 1
ATOM 3633 N N . LYS A 1 484 ? -38.414 -29.835 -28.165 1.00 52.78 484 LYS A N 1
ATOM 3634 C CA . LYS A 1 484 ? -39.853 -29.641 -28.411 1.00 52.78 484 LYS A CA 1
ATOM 3635 C C . LYS A 1 484 ? -40.241 -30.415 -29.677 1.00 52.78 484 LYS A C 1
ATOM 3637 O O . LYS A 1 484 ? -39.665 -30.185 -30.736 1.00 52.78 484 LYS A O 1
ATOM 3642 N N . LYS A 1 485 ? -41.208 -31.333 -29.564 1.00 53.31 485 LYS A N 1
ATOM 3643 C CA . LYS A 1 485 ? -41.866 -31.971 -30.718 1.00 53.31 485 LYS A CA 1
ATOM 3644 C C . LYS A 1 485 ? -42.685 -30.925 -31.496 1.00 53.31 485 LYS A C 1
ATOM 3646 O O . LYS A 1 485 ? -43.347 -30.108 -30.851 1.00 53.31 485 LYS A O 1
ATOM 3651 N N . PRO A 1 486 ? -42.702 -30.959 -32.839 1.00 56.81 486 PRO A N 1
ATOM 3652 C CA . PRO A 1 486 ? -43.579 -30.105 -33.628 1.00 56.81 486 PRO A CA 1
ATOM 3653 C C . PRO A 1 486 ? -45.029 -30.601 -33.532 1.00 56.81 486 PRO A C 1
ATOM 3655 O O . PRO A 1 486 ? -45.303 -31.795 -33.671 1.00 56.81 486 PRO A O 1
ATOM 3658 N N . LYS A 1 487 ? -45.963 -29.674 -33.290 1.00 54.50 487 LYS A N 1
ATOM 3659 C CA . LYS A 1 487 ? -47.395 -29.908 -33.505 1.00 54.50 487 LYS A CA 1
ATOM 3660 C C . LYS A 1 487 ? -47.642 -29.909 -35.014 1.00 54.50 487 LYS A C 1
ATOM 3662 O O . LYS A 1 487 ? -47.356 -28.911 -35.670 1.00 54.50 487 LYS A O 1
ATOM 3667 N N . LYS A 1 488 ? -48.160 -31.022 -35.538 1.00 56.00 488 LYS A N 1
ATOM 3668 C CA . LYS A 1 488 ? -48.747 -31.085 -36.880 1.00 56.00 488 LYS A CA 1
ATOM 3669 C C . LYS A 1 488 ? -49.981 -30.176 -36.926 1.00 56.00 488 LYS A C 1
ATOM 3671 O O . LYS A 1 488 ? -50.802 -30.231 -36.009 1.00 56.00 488 LYS A O 1
ATOM 3676 N N . LYS A 1 489 ? -50.077 -29.363 -37.973 1.00 58.69 489 LYS A N 1
ATOM 3677 C CA . LYS A 1 489 ? -51.349 -28.999 -38.595 1.00 58.69 489 LYS A CA 1
ATOM 3678 C C . LYS A 1 489 ? -51.461 -29.814 -39.869 1.00 58.69 489 LYS A C 1
ATOM 3680 O O . LYS A 1 489 ? -50.389 -30.037 -40.479 1.00 58.69 489 LYS A O 1
#

Organism: Ectocarpus siliculosus (NCBI:txid2880)

Sequence (489 aa):
MRPSRGAFAVGLASLGFASTHAFTGPALTTARSGCSSSSRWRVVASTAVSDTAVAPAAASAADEQYSPPQLVAALRETSAQSPPLGVEGIFSAMARDDVFVNELWQKKPFFCDASLPSLAGQYTLDDVQQAVDSDFVEAGRGTFSQGSTGWRMAPVSTPRGKSFEDAKLRFDDVKSALKEKSGTGRKRWRVFPPPPPQAKPKADPMARGKGADVLSLDEMIGDGKPGALVDVVLEPGQVLFVPARFSHPKDTATRMSQDDTDPSVHLTVGVYTHIWGLNYATLRSYSLSRSGKQDGVKRPLEKSLGEPEYWRLFTALPLGFLGERVTSGLTRWSQMKKAQVDEMMSTATRLERDLQPGRWDEGVADEEVLGGEKVQEVAQKLMDHHAKMTNIFKEMYGDVRYGLTDVPKDSCFLRSRPYLDLVERTMSQLVEWGSVRPSPAVAVAGAAAGGGQAAAAAATRAPSSGFGGAAAASPKKGGGAKKKKPKKK

Secondary structure (DSSP, 8-state):
-PPPPPPPPP--------------------------------------------PPP---TTTTTT--HHHHHHHHHHHHHSPTT-HHHHHHHHHH-HHIIIIITTTS-EEE-SPPTTTTTSS-HHHHHHHHHHS----EEEE--TT--S-EEEES----SSSHHHHSPPHHHHHHHHHHHS-SSPEEEEE-PPPPGGGSTTS-GGGTTSTT----HHHHH-TT--S-SEEEEPPTT-EEE--TT----EEE-TT--TT--PPPP-------SGGGT-BHHHHHHHHHHHTT---SSPSSHHHHS-HHHHHHHTPBPS-GGGGHHHHTT--SHHHHHHHHHHHHHHHHHHHHHHH-GGGS-TT--HHHHHHTTTHHHHHHHHHHHHHHHHHHHHHHHHHHHH----S-S--HHHHHHHHHHHHHHHHHHHHHHHH-PPPHHHHHHHHTTS-----------PPPP-----PPPPPPPPPPP--PPPPP-

Solvent-accessible surface area (backbone atoms only — not comparable to full-atom values): 30465 Å² total; per-residue (Å²): 140,82,86,83,84,81,86,82,88,78,87,82,81,81,81,91,74,88,85,79,83,89,83,86,87,86,89,86,84,89,82,91,87,81,85,91,84,90,87,82,88,82,89,77,82,81,70,78,83,75,86,74,75,72,76,75,73,80,77,51,87,70,52,65,77,34,39,56,64,69,56,51,50,44,36,41,57,37,18,67,73,30,54,78,67,39,56,64,42,45,46,47,41,45,35,66,30,66,61,41,58,75,59,25,60,75,67,38,61,37,44,37,87,58,61,20,64,17,45,36,81,63,72,52,70,66,56,53,38,49,45,30,76,74,45,88,53,88,56,67,38,83,40,74,54,91,92,46,85,33,70,36,75,40,67,48,66,73,63,75,58,90,50,70,79,37,50,45,51,50,53,68,38,52,53,47,51,40,59,76,70,49,44,37,27,49,46,28,40,34,33,23,60,54,63,60,47,67,79,46,79,87,55,58,58,75,48,56,63,40,66,83,42,56,67,51,70,64,56,43,35,40,94,90,48,75,57,62,78,40,78,48,69,61,55,74,25,39,46,77,50,72,28,80,39,46,44,60,63,74,43,44,44,87,84,59,60,95,78,46,64,51,76,66,80,84,88,83,87,83,86,78,36,66,92,74,54,39,17,46,50,44,43,49,54,28,11,31,27,55,48,63,45,80,75,86,72,52,81,62,56,66,78,64,40,56,70,69,60,45,53,58,32,61,35,64,51,61,52,73,54,54,20,46,60,62,29,60,95,56,86,50,67,71,56,29,53,47,41,40,45,52,50,53,48,54,52,49,50,57,50,48,44,73,75,41,51,90,74,59,55,95,85,63,53,70,64,60,63,42,62,63,22,43,44,69,62,38,46,52,49,52,52,54,48,50,54,50,53,52,49,48,49,52,50,49,54,48,54,68,72,62,65,84,54,96,61,75,93,79,50,74,68,67,64,42,44,64,45,52,54,47,51,52,50,55,51,50,52,50,54,54,60,37,65,46,55,60,61,70,78,63,59,53,69,70,51,68,81,60,87,80,93,80,86,89,80,92,78,93,75,83,88,79,84,77,96,68,82,87,74,82,80,77,82,76,80,79,80,80,84,81,82,79,81,82,81,83,128

Foldseek 3Di:
DDDDDDDDDDDDDDDDDDDDDDDDDDDDDDDDDDDDDDDDDDDDDDPDDDPPPPPPDPDDPLNCVAEPPQLLVQQQVQLVVAAAVRCVSNLLSLLQDPCNLPPNALHNKHKRQDQRNSFFPSDDLVNVQCPLVQAQDWDWDFDDPVPQQATDTDTLDCQCDDDPVSRGDHSVSVVVSLVPFQFFAWKKKFWFAFQQCVVDVVDDLQQARHDRRHADLCRRQDPPRDHGSDTDTDDGRMDMDDRGRIDMDIHPPPPDDPPRRHGDDDDDDDDDQVVLLQFQLSLQLLLCQQLLHDDPQDPPNSVRDGRVLVSLRRDGQCDDSSLCNQCPPPDDPVNSLVSSLVVSLVSSLVSCCVVCVVVDDPPDDSCNVSVSRCSSVSSVVSRVLVVQLVVLVVVLVVCVVPVPDPPPRHPNPVSCVVSVVSSVVSSVVSVVSSNDHDDVVVVVVVVVVDDDDDDDDDDDDDDDDDDDDDDDDDDDDDDDDDDDDDDDD